Protein AF-A0A7S2I8Y9-F1 (afdb_monomer_lite)

Radius of gyration: 26.12 Å; chains: 1; bounding box: 82×54×58 Å

Structure (mmCIF, N/CA/C/O backbone):
data_AF-A0A7S2I8Y9-F1
#
_entry.id   AF-A0A7S2I8Y9-F1
#
loop_
_atom_site.group_PDB
_atom_site.id
_atom_site.type_symbol
_atom_site.label_atom_id
_atom_site.label_alt_id
_atom_site.label_comp_id
_atom_site.label_asym_id
_atom_site.label_entity_id
_atom_site.label_seq_id
_atom_site.pdbx_PDB_ins_code
_atom_site.Cartn_x
_atom_site.Cartn_y
_atom_site.Cartn_z
_atom_site.occupancy
_atom_site.B_iso_or_equiv
_atom_site.auth_seq_id
_atom_site.auth_comp_id
_atom_site.auth_asym_id
_atom_site.auth_atom_id
_atom_site.pdbx_PDB_model_num
ATOM 1 N N . VAL A 1 1 ? -43.383 -7.013 -1.073 1.00 33.12 1 VAL A N 1
ATOM 2 C CA . VAL A 1 1 ? -44.071 -8.035 -1.892 1.00 33.12 1 VAL A CA 1
ATOM 3 C C . VAL A 1 1 ? -43.026 -9.038 -2.320 1.00 33.12 1 VAL A C 1
ATOM 5 O O . VAL A 1 1 ? -42.184 -8.668 -3.121 1.00 33.12 1 VAL A O 1
ATOM 8 N N . LEU A 1 2 ? -43.031 -10.212 -1.692 1.00 26.22 2 LEU A N 1
ATOM 9 C CA . LEU A 1 2 ? -42.642 -11.520 -2.230 1.00 26.22 2 LEU A CA 1
ATOM 10 C C . LEU A 1 2 ? -42.843 -12.519 -1.080 1.00 26.22 2 LEU A C 1
ATOM 12 O O . LEU A 1 2 ? -41.969 -12.713 -0.241 1.00 26.22 2 LEU A O 1
ATOM 16 N N . ASP A 1 3 ? -44.062 -13.055 -1.021 1.00 28.69 3 ASP A N 1
ATOM 17 C CA . ASP A 1 3 ? -44.388 -14.301 -0.331 1.00 28.69 3 ASP A CA 1
ATOM 18 C C . ASP A 1 3 ? -43.828 -15.457 -1.157 1.00 28.69 3 ASP A C 1
ATOM 20 O O . ASP A 1 3 ? -44.175 -15.584 -2.332 1.00 28.69 3 ASP A O 1
ATOM 24 N N . GLN A 1 4 ? -43.031 -16.323 -0.538 1.00 32.78 4 GLN A N 1
ATOM 25 C CA . GLN A 1 4 ? -43.010 -17.742 -0.885 1.00 32.78 4 GLN A CA 1
ATOM 26 C C . GLN A 1 4 ? -42.873 -18.554 0.402 1.00 32.78 4 GLN A C 1
ATOM 28 O O . GLN A 1 4 ? -41.819 -18.602 1.036 1.00 32.78 4 GLN A O 1
ATOM 33 N N . GLU A 1 5 ? -43.985 -19.172 0.793 1.00 37.56 5 GLU A N 1
ATOM 34 C CA . GLU A 1 5 ? -44.010 -20.278 1.739 1.00 37.56 5 GLU A CA 1
ATOM 35 C C . GLU A 1 5 ? -43.354 -21.511 1.105 1.00 37.56 5 GLU A C 1
ATOM 37 O O . GLU A 1 5 ? -43.670 -21.893 -0.020 1.00 37.56 5 GLU A O 1
ATOM 42 N N . SER A 1 6 ? -42.489 -22.182 1.861 1.00 30.61 6 SER A N 1
ATOM 43 C CA . SER A 1 6 ? -42.144 -23.583 1.629 1.00 30.61 6 SER A CA 1
ATOM 44 C C . SER A 1 6 ? -41.953 -24.269 2.976 1.00 30.61 6 SER A C 1
ATOM 46 O O . SER A 1 6 ? -41.184 -23.815 3.825 1.00 30.61 6 SER A O 1
ATOM 48 N N . ALA A 1 7 ? -42.704 -25.351 3.171 1.00 33.19 7 ALA A N 1
ATOM 49 C CA . ALA A 1 7 ? -42.690 -26.201 4.350 1.00 33.19 7 ALA A CA 1
ATOM 50 C C . ALA A 1 7 ? -41.352 -26.949 4.514 1.00 33.19 7 ALA A C 1
ATOM 52 O O . ALA A 1 7 ? -40.640 -27.213 3.547 1.00 33.19 7 ALA A O 1
ATOM 53 N N . ALA A 1 8 ? -41.025 -27.261 5.768 1.00 42.44 8 ALA A N 1
ATOM 54 C CA . ALA A 1 8 ? -39.740 -27.777 6.226 1.00 42.44 8 ALA A CA 1
ATOM 55 C C . ALA A 1 8 ? -39.557 -29.288 5.997 1.00 42.44 8 ALA A C 1
ATOM 57 O O . ALA A 1 8 ? -40.464 -30.065 6.291 1.00 42.44 8 ALA A O 1
ATOM 58 N N . GLN A 1 9 ? -38.344 -29.686 5.603 1.00 36.19 9 GLN A N 1
ATOM 59 C CA . GLN A 1 9 ? -37.739 -30.992 5.896 1.00 36.19 9 GLN A CA 1
ATOM 60 C C . GLN A 1 9 ? -36.237 -30.799 6.179 1.00 36.19 9 GLN A C 1
ATOM 62 O O . GLN A 1 9 ? -35.633 -29.852 5.675 1.00 36.19 9 GLN A O 1
ATOM 67 N N . ASP A 1 10 ? -35.688 -31.659 7.044 1.00 43.66 10 ASP A N 1
ATOM 68 C CA . ASP A 1 10 ? -34.316 -31.665 7.573 1.00 43.66 10 ASP A CA 1
ATOM 69 C C . ASP A 1 10 ? -33.252 -31.205 6.560 1.00 43.66 10 ASP A C 1
ATOM 71 O O . ASP A 1 10 ? -33.062 -31.823 5.515 1.00 43.66 10 ASP A O 1
ATOM 75 N N . GLY A 1 11 ? -32.545 -30.115 6.885 1.00 42.38 11 GLY A N 1
ATOM 76 C CA . GLY A 1 11 ? -31.558 -29.475 6.000 1.00 42.38 11 GLY A CA 1
ATOM 77 C C . GLY A 1 11 ? -31.876 -28.027 5.604 1.00 42.38 11 GLY A C 1
ATOM 78 O O . GLY A 1 11 ? -31.228 -27.482 4.714 1.00 42.38 11 GLY A O 1
ATOM 79 N N . ALA A 1 12 ? -32.858 -27.389 6.246 1.00 40.12 12 ALA A N 1
ATOM 80 C CA . ALA A 1 12 ? -33.247 -26.016 5.939 1.00 40.12 12 ALA A CA 1
ATOM 81 C C . ALA A 1 12 ? -32.116 -25.007 6.219 1.00 40.12 12 ALA A C 1
ATOM 83 O O . ALA A 1 12 ? -31.573 -24.940 7.323 1.00 40.12 12 ALA A O 1
ATOM 84 N N . TYR A 1 13 ? -31.794 -24.196 5.208 1.00 42.38 13 TYR A N 1
ATOM 85 C CA . TYR A 1 13 ? -30.941 -23.019 5.350 1.00 42.38 13 TYR A CA 1
ATOM 86 C C . TYR A 1 13 ? -31.525 -22.065 6.408 1.00 42.38 13 TYR A C 1
ATOM 88 O O . TYR A 1 13 ? -32.749 -21.918 6.469 1.00 42.38 13 TYR A O 1
ATOM 96 N N . PRO A 1 14 ? -30.685 -21.398 7.224 1.00 46.62 14 PRO A N 1
ATOM 97 C CA . PRO A 1 14 ? -31.165 -20.436 8.210 1.00 46.62 14 PRO A CA 1
ATOM 98 C C . PRO A 1 14 ? -31.996 -19.350 7.521 1.00 46.62 14 PRO A C 1
ATOM 100 O O . PRO A 1 14 ? -31.575 -18.777 6.512 1.00 46.62 14 PRO A O 1
ATOM 103 N N . ILE A 1 15 ? -33.180 -19.054 8.062 1.00 45.53 15 ILE A N 1
ATOM 104 C CA . ILE A 1 15 ? -34.040 -17.998 7.523 1.00 45.53 15 ILE A CA 1
ATOM 105 C C . ILE A 1 15 ? -33.486 -16.658 8.008 1.00 45.53 15 ILE A C 1
ATOM 107 O O . ILE A 1 15 ? -33.757 -16.211 9.122 1.00 45.53 15 ILE A O 1
ATOM 111 N N . ILE A 1 16 ? -32.703 -16.000 7.155 1.00 45.09 16 ILE A N 1
ATOM 112 C CA . ILE A 1 16 ? -32.178 -14.661 7.424 1.00 45.09 16 ILE A CA 1
ATOM 113 C C . ILE A 1 16 ? -33.251 -13.638 7.043 1.00 45.09 16 ILE A C 1
ATOM 115 O O . ILE A 1 16 ? -33.634 -13.529 5.880 1.00 45.09 16 ILE A O 1
ATOM 119 N N . ARG A 1 17 ? -33.733 -12.866 8.022 1.00 48.66 17 ARG A N 1
ATOM 120 C CA . ARG A 1 17 ? -34.626 -11.724 7.782 1.00 48.66 17 ARG A CA 1
ATOM 121 C C . ARG A 1 17 ? -33.888 -10.427 8.085 1.00 48.66 17 ARG A C 1
ATOM 123 O O . ARG A 1 17 ? -33.549 -10.156 9.233 1.00 48.66 17 ARG A O 1
ATOM 130 N N . SER A 1 18 ? -33.658 -9.622 7.053 1.00 46.28 18 SER A N 1
ATOM 131 C CA . SER A 1 18 ? -33.192 -8.243 7.188 1.00 46.28 18 SER A CA 1
ATOM 132 C C . SER A 1 18 ? -34.395 -7.312 7.264 1.00 46.28 18 SER A C 1
ATOM 134 O O . SER A 1 18 ? -35.255 -7.344 6.384 1.00 46.28 18 SER A O 1
ATOM 136 N N . VAL A 1 19 ? -34.461 -6.481 8.297 1.00 45.72 19 VAL A N 1
ATOM 137 C CA . VAL A 1 19 ? -35.531 -5.494 8.481 1.00 45.72 19 VAL A CA 1
ATOM 138 C C . VAL A 1 19 ? -34.904 -4.142 8.755 1.00 45.72 19 VAL A C 1
ATOM 140 O O . VAL A 1 19 ? -33.914 -4.049 9.482 1.00 45.72 19 VAL A O 1
ATOM 143 N N . SER A 1 20 ? -35.454 -3.092 8.152 1.00 45.81 20 SER A N 1
ATOM 144 C CA . SER A 1 20 ? -35.016 -1.733 8.459 1.00 45.81 20 SER A CA 1
ATOM 145 C C . SER A 1 20 ? -35.414 -1.354 9.892 1.00 45.81 20 SER A C 1
ATOM 147 O O . SER A 1 20 ? -36.327 -1.940 10.482 1.00 45.81 20 SER A O 1
ATOM 149 N N . TYR A 1 21 ? -34.735 -0.353 10.463 1.00 51.69 21 TYR A N 1
ATOM 150 C CA . TYR A 1 21 ? -34.996 0.127 11.827 1.00 51.69 21 TYR A CA 1
ATOM 151 C C . TYR A 1 21 ? -36.482 0.447 12.076 1.00 51.69 21 TYR A C 1
ATOM 153 O O . TYR A 1 21 ? -37.031 0.100 13.120 1.00 51.69 21 TYR A O 1
ATOM 161 N N . SER A 1 22 ? -37.151 1.058 11.097 1.00 49.91 22 SER A N 1
ATOM 162 C CA . SER A 1 22 ? -38.568 1.433 11.162 1.00 49.91 22 SER A CA 1
ATOM 163 C C . SER A 1 22 ? -39.537 0.251 11.014 1.00 49.91 22 SER A C 1
ATOM 165 O O . SER A 1 22 ? -40.722 0.389 11.315 1.00 49.91 22 SER A O 1
ATOM 167 N N . GLU A 1 23 ? -39.067 -0.913 10.562 1.00 50.34 23 GLU A N 1
ATOM 168 C CA . GLU A 1 23 ? -39.895 -2.091 10.263 1.00 50.34 23 GLU A CA 1
ATOM 169 C C . GLU A 1 23 ? -39.719 -3.232 11.266 1.00 50.34 23 GLU A C 1
ATOM 171 O O . GLU A 1 23 ? -40.526 -4.166 11.297 1.00 50.34 23 GLU A O 1
ATOM 176 N N . ALA A 1 24 ? -38.697 -3.152 12.116 1.00 55.16 24 ALA A N 1
ATOM 177 C CA . ALA A 1 24 ? -38.337 -4.227 13.025 1.00 55.16 24 ALA A CA 1
ATOM 178 C C . ALA A 1 24 ? -39.468 -4.580 14.019 1.00 55.16 24 ALA A C 1
ATOM 180 O O . ALA A 1 24 ? -39.685 -5.755 14.316 1.00 55.16 24 ALA A O 1
ATOM 181 N N . GLU A 1 25 ? -40.274 -3.602 14.450 1.00 53.75 25 GLU A N 1
ATOM 182 C CA . GLU A 1 25 ? -41.440 -3.832 15.324 1.00 53.75 25 GLU A CA 1
ATOM 183 C C . GLU A 1 25 ? -42.563 -4.634 14.647 1.00 53.75 25 GLU A C 1
ATOM 185 O O . GLU A 1 25 ? -43.299 -5.363 15.310 1.00 53.75 25 GLU A O 1
ATOM 190 N N . LYS A 1 26 ? -42.703 -4.525 13.320 1.00 56.66 26 LYS A N 1
ATOM 191 C CA . LYS A 1 26 ? -43.698 -5.292 12.553 1.00 56.66 26 LYS A CA 1
ATOM 192 C C . LYS A 1 26 ? -43.224 -6.719 12.305 1.00 56.66 26 LYS A C 1
ATOM 194 O O . LYS A 1 26 ? -44.024 -7.647 12.373 1.00 56.66 26 LYS A O 1
ATOM 199 N N . ALA A 1 27 ? -41.931 -6.900 12.050 1.00 54.97 27 ALA A N 1
ATOM 200 C CA . ALA A 1 27 ? -41.360 -8.206 11.743 1.00 54.97 27 ALA A CA 1
ATOM 201 C C . ALA A 1 27 ? -41.372 -9.175 12.935 1.00 54.97 27 ALA A C 1
ATOM 203 O O . ALA A 1 27 ? -41.581 -10.374 12.747 1.00 54.97 27 ALA A O 1
ATOM 204 N N . LEU A 1 28 ? -41.212 -8.660 14.157 1.00 53.59 28 LEU A N 1
ATOM 205 C CA . LEU A 1 28 ? -41.229 -9.468 15.382 1.00 53.59 28 LEU A CA 1
ATOM 206 C C . LEU A 1 28 ? -42.635 -9.828 15.883 1.00 53.59 28 LEU A C 1
ATOM 208 O O . LEU A 1 28 ? -42.768 -10.672 16.760 1.00 53.59 28 LEU A O 1
ATOM 212 N N . LYS A 1 29 ? -43.691 -9.243 15.301 1.00 55.84 29 LYS A N 1
ATOM 213 C CA . LYS A 1 29 ? -45.096 -9.602 15.580 1.00 55.84 29 LYS A CA 1
ATOM 214 C C . LYS A 1 29 ? -45.601 -10.779 14.729 1.00 55.84 29 LYS A C 1
ATOM 216 O O . LYS A 1 29 ? -46.796 -11.056 14.727 1.00 55.84 29 LYS A O 1
ATOM 221 N N . THR A 1 30 ? -44.724 -11.448 13.977 1.00 58.56 30 THR A N 1
ATOM 222 C CA . THR A 1 30 ? -45.080 -12.622 13.162 1.00 58.56 30 THR A CA 1
ATOM 223 C C . THR A 1 30 ? -45.015 -13.916 13.988 1.00 58.56 30 THR A C 1
ATOM 225 O O . THR A 1 30 ? -44.256 -13.996 14.947 1.00 58.56 30 THR A O 1
ATOM 228 N N . GLU A 1 31 ? -45.808 -14.939 13.639 1.00 56.03 31 GLU A N 1
ATOM 229 C CA . GLU A 1 31 ? -45.964 -16.181 14.433 1.00 56.03 31 GLU A CA 1
ATOM 230 C C . GLU A 1 31 ? -44.691 -17.046 14.557 1.00 56.03 31 GLU A C 1
ATOM 232 O O . GLU A 1 31 ? -44.659 -17.982 15.356 1.00 56.03 31 GLU A O 1
ATOM 237 N N . ARG A 1 32 ? -43.630 -16.755 13.791 1.00 61.88 32 ARG A N 1
ATOM 238 C CA . ARG A 1 32 ? -42.368 -17.510 13.815 1.00 61.88 32 ARG A CA 1
ATOM 239 C C . ARG A 1 32 ? -41.223 -16.678 14.376 1.00 61.88 32 ARG A C 1
ATOM 241 O O . ARG A 1 32 ? -40.865 -15.637 13.833 1.00 61.88 32 ARG A O 1
ATOM 248 N N . THR A 1 33 ? -40.602 -17.208 15.421 1.00 59.34 33 THR A N 1
ATOM 249 C CA . THR A 1 33 ? -39.371 -16.686 16.014 1.00 59.34 33 THR A CA 1
ATOM 250 C C . THR A 1 33 ? -38.192 -16.822 15.046 1.00 59.34 33 THR A C 1
ATOM 252 O O . THR A 1 33 ? -38.016 -17.903 14.483 1.00 59.34 33 THR A O 1
ATOM 255 N N . PRO A 1 34 ? -37.384 -15.767 14.836 1.00 64.06 34 PRO A N 1
ATOM 256 C CA . PRO A 1 34 ? -36.213 -15.837 13.966 1.00 64.06 34 PRO A CA 1
ATOM 257 C C . PRO A 1 34 ? -35.076 -16.645 14.609 1.00 64.06 34 PRO A C 1
ATOM 259 O O . PRO A 1 34 ? -34.890 -16.590 15.824 1.00 64.06 34 PRO A O 1
ATOM 262 N N . ASP A 1 35 ? -34.270 -17.322 13.786 1.00 67.62 35 ASP A N 1
ATOM 263 C CA . ASP A 1 35 ? -33.085 -18.078 14.233 1.00 67.62 35 ASP A CA 1
ATOM 264 C C . ASP A 1 35 ? -31.893 -17.165 14.592 1.00 67.62 35 ASP A C 1
ATOM 266 O O . ASP A 1 35 ? -30.964 -17.572 15.289 1.00 67.62 35 ASP A O 1
ATOM 270 N N . LEU A 1 36 ? -31.904 -15.921 14.098 1.00 68.44 36 LEU A N 1
ATOM 271 C CA . LEU A 1 36 ? -30.835 -14.931 14.230 1.00 68.44 36 LEU A CA 1
ATOM 272 C C . LEU A 1 36 ? -31.419 -13.515 14.192 1.00 68.44 36 LEU A C 1
ATOM 274 O O . LEU A 1 36 ? -32.264 -13.215 13.347 1.00 68.44 36 LEU A O 1
ATOM 278 N N . VAL A 1 37 ? -30.914 -12.617 15.040 1.00 67.94 37 VAL A N 1
ATOM 279 C CA . VAL A 1 37 ? -31.206 -11.176 14.956 1.00 67.94 37 VAL A CA 1
ATOM 280 C C . VAL A 1 37 ? -29.931 -10.422 14.588 1.00 67.94 37 VAL A C 1
ATOM 282 O O . VAL A 1 37 ? -28.941 -10.495 15.309 1.00 67.94 37 VAL A O 1
ATOM 285 N N . ALA A 1 38 ? -29.950 -9.670 13.488 1.00 69.56 38 ALA A N 1
ATOM 286 C CA . ALA A 1 38 ? -28.871 -8.758 13.112 1.00 69.56 38 ALA A CA 1
ATOM 287 C C . ALA A 1 38 ? -29.249 -7.316 13.479 1.00 69.56 38 ALA A C 1
ATOM 289 O O . ALA A 1 38 ? -30.306 -6.823 13.089 1.00 69.56 38 ALA A O 1
ATOM 290 N N . VAL A 1 39 ? -28.383 -6.642 14.233 1.00 66.06 39 VAL A N 1
ATOM 291 C CA . VAL A 1 39 ? -28.556 -5.263 14.693 1.00 66.06 39 VAL A CA 1
ATOM 292 C C . VAL A 1 39 ? -27.487 -4.399 14.045 1.00 66.06 39 VAL A C 1
ATOM 294 O O . VAL A 1 39 ? -26.305 -4.491 14.371 1.00 66.06 39 VAL A O 1
ATOM 297 N N . PHE A 1 40 ? -27.932 -3.542 13.136 1.00 65.62 40 PHE A N 1
ATOM 298 C CA . PHE A 1 40 ? -27.115 -2.548 12.456 1.00 65.62 40 PHE A CA 1
ATOM 299 C C . PHE A 1 40 ? -27.157 -1.251 13.259 1.00 65.62 40 PHE A C 1
ATOM 301 O O . PHE A 1 40 ? -28.215 -0.632 13.375 1.00 65.62 40 PHE A O 1
ATOM 308 N N . MET A 1 41 ? -26.039 -0.876 13.880 1.00 65.69 41 MET A N 1
ATOM 309 C CA . MET A 1 41 ? -25.985 0.298 14.745 1.00 65.69 41 MET A CA 1
ATOM 310 C C . MET A 1 41 ? -25.446 1.514 13.985 1.00 65.69 41 MET A C 1
ATOM 312 O O . MET A 1 41 ? -24.276 1.501 13.588 1.00 65.69 41 MET A O 1
ATOM 316 N N . PRO A 1 42 ? -26.255 2.575 13.801 1.00 54.00 42 PRO A N 1
ATOM 317 C CA . PRO A 1 42 ? -25.733 3.858 13.359 1.00 54.00 42 PRO A CA 1
ATOM 318 C C . PRO A 1 42 ? -24.830 4.459 14.446 1.00 54.00 42 PRO A C 1
ATOM 320 O O . PRO A 1 42 ? -24.963 4.149 15.633 1.00 54.00 42 PRO A O 1
ATOM 323 N N . ASP A 1 43 ? -23.903 5.318 14.031 1.00 52.22 43 ASP A N 1
ATOM 324 C CA . ASP A 1 43 ? -23.185 6.209 14.942 1.00 52.22 43 ASP A CA 1
ATOM 325 C C . ASP A 1 43 ? -23.818 7.607 14.813 1.00 52.22 43 ASP A C 1
ATOM 327 O O . ASP A 1 43 ? -23.917 8.097 13.682 1.00 52.22 43 ASP A O 1
ATOM 331 N N . PRO A 1 44 ? -24.289 8.250 15.902 1.00 51.50 44 PRO A N 1
ATOM 332 C CA . PRO A 1 44 ? -24.306 7.790 17.297 1.00 51.50 44 PRO A CA 1
ATOM 333 C C . PRO A 1 44 ? -25.313 6.657 17.573 1.00 51.50 44 PRO A C 1
ATOM 335 O O . PRO A 1 44 ? -26.319 6.548 16.883 1.00 51.50 44 PRO A O 1
ATOM 338 N N . LEU A 1 45 ? -25.073 5.878 18.649 1.00 56.75 45 LEU A N 1
ATOM 339 C CA . LEU A 1 45 ? -25.925 4.799 19.225 1.00 56.75 45 LEU A CA 1
ATOM 340 C C . LEU A 1 45 ? -27.352 5.237 19.658 1.00 56.75 45 LEU A C 1
ATOM 342 O O . LEU A 1 45 ? -27.987 4.609 20.518 1.00 56.75 45 LEU A O 1
ATOM 346 N N . GLU A 1 46 ? -27.829 6.358 19.134 1.00 53.91 46 GLU A N 1
ATOM 347 C CA . GLU A 1 46 ? -29.151 6.914 19.351 1.00 53.91 46 GLU A CA 1
ATOM 348 C C . GLU A 1 46 ? -30.178 6.170 18.499 1.00 53.91 46 GLU A C 1
ATOM 350 O O . GLU A 1 46 ? -29.937 5.833 17.344 1.00 53.91 46 GLU A O 1
ATOM 355 N N . GLY A 1 47 ? -31.339 5.889 19.095 1.00 54.38 47 GLY A N 1
ATOM 356 C CA . GLY A 1 47 ? -32.411 5.183 18.403 1.00 54.38 47 GLY A CA 1
ATOM 357 C C . GLY A 1 47 ? -32.082 3.718 18.129 1.00 54.38 47 GLY A C 1
ATOM 358 O O . GLY A 1 47 ? -32.114 3.301 16.989 1.00 54.38 47 GLY A O 1
ATOM 359 N N . VAL A 1 48 ? -31.783 2.914 19.156 1.00 58.72 48 VAL A N 1
ATOM 360 C CA . VAL A 1 48 ? -31.956 1.449 19.084 1.00 58.72 48 VAL A CA 1
ATOM 361 C C . VAL A 1 48 ? -33.305 1.144 19.739 1.00 58.72 48 VAL A C 1
ATOM 363 O O . VAL A 1 48 ? -33.487 1.528 20.902 1.00 58.72 48 VAL A O 1
ATOM 366 N N . PRO A 1 49 ? -34.271 0.489 19.066 1.00 59.41 49 PRO A N 1
ATOM 367 C CA . PRO A 1 49 ? -35.624 0.385 19.571 1.00 59.41 49 PRO A CA 1
ATOM 368 C C . PRO A 1 49 ? -35.643 -0.808 20.524 1.00 59.41 49 PRO A C 1
ATOM 370 O O . PRO A 1 49 ? -35.908 -1.944 20.136 1.00 59.41 49 PRO A O 1
ATOM 373 N N . LEU A 1 50 ? -35.285 -0.566 21.786 1.00 63.03 50 LEU A N 1
ATOM 374 C CA . LEU A 1 50 ? -35.170 -1.617 22.801 1.00 63.03 50 LEU A CA 1
ATOM 375 C C . LEU A 1 50 ? -36.452 -2.453 22.921 1.00 63.03 50 LEU A C 1
ATOM 377 O O . LEU A 1 50 ? -36.375 -3.626 23.268 1.00 63.03 50 LEU A O 1
ATOM 381 N N . GLU A 1 51 ? -37.611 -1.870 22.617 1.00 61.34 51 GLU A N 1
ATOM 382 C CA . GLU A 1 51 ? -38.908 -2.553 22.643 1.00 61.34 51 GLU A CA 1
ATOM 383 C C . GLU A 1 51 ? -39.034 -3.651 21.590 1.00 61.34 51 GLU A C 1
ATOM 385 O O . GLU A 1 51 ? -39.519 -4.732 21.901 1.00 61.34 51 GLU A O 1
ATOM 390 N N . VAL A 1 52 ? -38.511 -3.417 20.386 1.00 56.25 52 VAL A N 1
ATOM 391 C CA . VAL A 1 52 ? -38.434 -4.418 19.318 1.00 56.25 52 VAL A CA 1
ATOM 392 C C . VAL A 1 52 ? -37.608 -5.597 19.815 1.00 56.25 52 VAL A C 1
ATOM 394 O O . VAL A 1 52 ? -38.077 -6.725 19.885 1.00 56.25 52 VAL A O 1
ATOM 397 N N . ILE A 1 53 ? -36.400 -5.333 20.297 1.00 59.97 53 ILE A N 1
ATOM 398 C CA . ILE A 1 53 ? -35.456 -6.396 20.651 1.00 59.97 53 ILE A CA 1
ATOM 399 C C . ILE A 1 53 ? -35.914 -7.162 21.903 1.00 59.97 53 ILE A C 1
ATOM 401 O O . ILE A 1 53 ? -35.685 -8.364 21.998 1.00 59.97 53 ILE A O 1
ATOM 405 N N . ARG A 1 54 ? -36.663 -6.518 22.811 1.00 63.94 54 ARG A N 1
ATOM 406 C CA . ARG A 1 54 ? -37.298 -7.162 23.976 1.00 63.94 54 ARG A CA 1
ATOM 407 C C . ARG A 1 54 ? -38.315 -8.251 23.630 1.00 63.94 54 ARG A C 1
ATOM 409 O O . ARG A 1 54 ? -38.625 -9.054 24.503 1.00 63.94 54 ARG A O 1
ATOM 416 N N . THR A 1 55 ? -38.826 -8.276 22.400 1.00 60.12 55 THR A N 1
ATOM 417 C CA . THR A 1 55 ? -39.764 -9.312 21.934 1.00 60.12 55 THR A CA 1
ATOM 418 C C . THR A 1 55 ? -39.073 -10.520 21.301 1.00 60.12 55 THR A C 1
ATOM 420 O O . THR A 1 55 ? -39.723 -11.538 21.074 1.00 60.12 55 THR A O 1
ATOM 423 N N . ALA A 1 56 ? -37.758 -10.452 21.054 1.00 61.72 56 ALA A N 1
ATOM 424 C CA . ALA A 1 56 ? -36.997 -11.606 20.591 1.00 61.72 56 ALA A CA 1
ATOM 425 C C . ALA A 1 56 ? -36.872 -12.656 21.718 1.00 61.72 56 ALA A C 1
ATOM 427 O O . ALA A 1 56 ? -36.684 -12.280 22.882 1.00 61.72 56 ALA A O 1
ATOM 428 N N . PRO A 1 57 ? -36.945 -13.965 21.409 1.00 66.06 57 PRO A N 1
ATOM 429 C CA . PRO A 1 57 ? -36.786 -15.015 22.412 1.00 66.06 57 PRO A CA 1
ATOM 430 C C . PRO A 1 57 ? -35.447 -14.914 23.143 1.00 66.06 57 PRO A C 1
ATOM 432 O O . PRO A 1 57 ? -34.439 -14.480 22.580 1.00 66.06 57 PRO A O 1
ATOM 435 N N . SER A 1 58 ? -35.424 -15.368 24.397 1.00 68.44 58 SER A N 1
ATOM 436 C CA . SER A 1 58 ? -34.265 -15.273 25.294 1.00 68.44 58 SER A CA 1
ATOM 437 C C . SER A 1 58 ? -33.008 -15.984 24.796 1.00 68.44 58 SER A C 1
ATOM 439 O O . SER A 1 58 ? -31.934 -15.716 25.328 1.00 68.44 58 SER A O 1
ATOM 441 N N . ASP A 1 59 ? -33.132 -16.842 23.787 1.00 74.44 59 ASP A N 1
ATOM 442 C CA . ASP A 1 59 ? -32.110 -17.815 23.401 1.00 74.44 59 ASP A CA 1
ATOM 443 C C . ASP A 1 59 ? -31.507 -17.488 22.025 1.00 74.44 59 ASP A C 1
ATOM 445 O O . ASP A 1 59 ? -30.495 -18.066 21.629 1.00 74.44 59 ASP A O 1
ATOM 449 N N . VAL A 1 60 ? -32.112 -16.541 21.298 1.00 78.06 60 VAL A N 1
ATOM 450 C CA . VAL A 1 60 ? -31.720 -16.211 19.926 1.00 78.06 60 VAL A CA 1
ATOM 451 C C . VAL A 1 60 ? -30.387 -15.449 19.925 1.00 78.06 60 VAL A C 1
ATOM 453 O O . VAL A 1 60 ? -30.225 -14.473 20.671 1.00 78.06 60 VAL A O 1
ATOM 456 N N . PRO A 1 61 ? -29.407 -15.867 19.103 1.00 82.00 61 PRO A N 1
ATOM 457 C CA . PRO A 1 61 ? -28.189 -15.105 18.874 1.00 82.00 61 PRO A CA 1
ATOM 458 C C . PRO A 1 61 ? -28.483 -13.720 18.292 1.00 82.00 61 PRO A C 1
ATOM 460 O O . PRO A 1 61 ? -29.237 -13.576 17.327 1.00 82.00 61 PRO A O 1
ATOM 463 N N . VAL A 1 62 ? -27.834 -12.699 18.849 1.00 79.25 62 VAL A N 1
ATOM 464 C CA . VAL A 1 62 ? -27.890 -11.325 18.349 1.00 79.25 62 VAL A CA 1
ATOM 465 C C . VAL A 1 62 ? -26.516 -10.919 17.838 1.00 79.25 62 VAL A C 1
ATOM 467 O O . VAL A 1 62 ? -25.538 -10.943 18.585 1.00 79.25 62 VAL A O 1
ATOM 470 N N . VAL A 1 63 ? -26.442 -10.543 16.568 1.00 80.94 63 VAL A N 1
ATOM 471 C CA . VAL A 1 63 ? -25.231 -10.061 15.901 1.00 80.94 63 VAL A CA 1
ATOM 472 C C . VAL A 1 63 ? -25.286 -8.545 15.843 1.00 80.94 63 VAL A C 1
ATOM 474 O O . VAL A 1 63 ? -26.260 -7.978 15.363 1.00 80.94 63 VAL A O 1
ATOM 477 N N . PHE A 1 64 ? -24.240 -7.889 16.322 1.00 78.94 64 PHE A N 1
ATOM 478 C CA . PHE A 1 64 ? -24.078 -6.445 16.261 1.00 78.94 64 PHE A CA 1
ATOM 479 C C . PHE A 1 64 ? -23.151 -6.068 15.118 1.00 78.94 64 PHE A C 1
ATOM 481 O O . PHE A 1 64 ? -22.083 -6.661 14.990 1.00 78.94 64 PHE A O 1
ATOM 488 N N . PHE A 1 65 ? -23.519 -5.027 14.381 1.00 75.00 65 PHE A N 1
ATOM 489 C CA . PHE A 1 65 ? -22.660 -4.308 13.448 1.00 75.00 65 PHE A CA 1
ATOM 490 C C . PHE A 1 65 ? -22.506 -2.877 13.964 1.00 75.00 65 PHE A C 1
ATOM 492 O O . PHE A 1 65 ? -23.500 -2.170 14.108 1.00 75.00 65 PHE A O 1
ATOM 499 N N . CYS A 1 66 ? -21.282 -2.467 14.300 1.00 70.81 66 CYS A N 1
ATOM 500 C CA . CYS A 1 66 ? -20.994 -1.175 14.939 1.00 70.81 66 CYS A CA 1
ATOM 501 C C . CYS A 1 66 ? -19.899 -0.446 14.175 1.00 70.81 66 CYS A C 1
ATOM 503 O O . CYS A 1 66 ? -18.881 -1.064 13.912 1.00 70.81 66 CYS A O 1
ATOM 505 N N . ARG A 1 67 ? -20.008 0.855 13.895 1.00 62.78 67 ARG A N 1
ATOM 506 C CA . ARG A 1 67 ? -18.913 1.582 13.216 1.00 62.78 67 ARG A CA 1
ATOM 507 C C . ARG A 1 67 ? -17.633 1.678 14.050 1.00 62.78 67 ARG A C 1
ATOM 509 O O . ARG A 1 67 ? -16.531 1.527 13.532 1.00 62.78 67 ARG A O 1
ATOM 516 N N . THR A 1 68 ? -17.781 1.900 15.350 1.00 65.12 68 THR A N 1
ATOM 517 C CA . THR A 1 68 ? -16.666 2.045 16.291 1.00 65.12 68 THR A CA 1
ATOM 518 C C . THR A 1 68 ? -16.262 0.711 16.900 1.00 65.12 68 THR A C 1
ATOM 520 O O . THR A 1 68 ? -17.082 -0.202 17.020 1.00 65.12 68 THR A O 1
ATOM 523 N N . GLU A 1 69 ? -14.984 0.596 17.280 1.00 70.75 69 GLU A N 1
ATOM 524 C CA . GLU A 1 69 ? -14.476 -0.596 17.958 1.00 70.75 69 GLU A CA 1
ATOM 525 C C . GLU A 1 69 ? -15.210 -0.816 19.284 1.00 70.75 69 GLU A C 1
ATOM 527 O O . GLU A 1 69 ? -15.134 0.022 20.189 1.00 70.75 69 GLU A O 1
ATOM 532 N N . PRO A 1 70 ? -15.921 -1.946 19.437 1.00 77.56 70 PRO A N 1
ATOM 533 C CA . PRO A 1 70 ? -16.545 -2.288 20.692 1.00 77.56 70 PRO A CA 1
ATOM 534 C C . PRO A 1 70 ? -15.461 -2.536 21.743 1.00 77.56 70 PRO A C 1
ATOM 536 O O . PRO A 1 70 ? -14.439 -3.149 21.429 1.00 77.56 70 PRO A O 1
ATOM 539 N N . PRO A 1 71 ? -15.680 -2.176 23.018 1.00 77.62 71 PRO A N 1
ATOM 540 C CA . PRO A 1 71 ? -14.692 -2.387 24.069 1.00 77.62 71 PRO A CA 1
ATOM 541 C C . PRO A 1 71 ? -14.552 -3.888 24.379 1.00 77.62 71 PRO A C 1
ATOM 543 O O . PRO A 1 71 ? -15.167 -4.409 25.313 1.00 77.62 71 PRO A O 1
ATOM 546 N N . ALA A 1 72 ? -13.741 -4.605 23.596 1.00 80.00 72 ALA A N 1
ATOM 547 C CA . ALA A 1 72 ? -13.704 -6.067 23.553 1.00 80.00 72 ALA A CA 1
ATOM 548 C C . ALA A 1 72 ? -13.428 -6.702 24.922 1.00 80.00 72 ALA A C 1
ATOM 550 O O . ALA A 1 72 ? -14.068 -7.684 25.298 1.00 80.00 72 ALA A O 1
ATOM 551 N N . LEU A 1 73 ? -12.533 -6.107 25.717 1.00 75.44 73 LEU A N 1
ATOM 552 C CA . LEU A 1 73 ? -12.252 -6.557 27.083 1.00 75.44 73 LEU A CA 1
ATOM 553 C C . LEU A 1 73 ? -13.447 -6.368 28.025 1.00 75.44 73 LEU A C 1
ATOM 555 O O . LEU A 1 73 ? -13.702 -7.231 28.866 1.00 75.44 73 LEU A O 1
ATOM 559 N N . VAL A 1 74 ? -14.183 -5.262 27.897 1.00 83.12 74 VAL A N 1
ATOM 560 C CA . VAL A 1 74 ? -15.381 -4.995 28.706 1.00 83.12 74 VAL A CA 1
ATOM 561 C C . VAL A 1 74 ? -16.487 -5.968 28.320 1.00 83.12 74 VAL A C 1
ATOM 563 O O . VAL A 1 74 ? -17.074 -6.589 29.203 1.00 83.12 74 VAL A O 1
ATOM 566 N N . LEU A 1 75 ? -16.714 -6.163 27.019 1.00 85.12 75 LEU A N 1
ATOM 567 C CA . LEU A 1 75 ? -17.674 -7.136 26.501 1.00 85.12 75 LEU A CA 1
ATOM 568 C C . LEU A 1 75 ? -17.336 -8.548 26.979 1.00 85.12 75 LEU A C 1
ATOM 570 O O . LEU A 1 75 ? -18.183 -9.206 27.574 1.00 85.12 75 LEU A O 1
ATOM 574 N N . LYS A 1 76 ? -16.083 -8.987 26.830 1.00 86.06 76 LYS A N 1
ATOM 575 C CA . LYS A 1 76 ? -15.627 -10.304 27.296 1.00 86.06 76 LYS A CA 1
ATOM 576 C C . LYS A 1 76 ? -15.847 -10.494 28.798 1.00 86.06 76 LYS A C 1
ATOM 578 O O . LYS A 1 76 ? -16.316 -11.550 29.211 1.00 86.06 76 LYS A O 1
ATOM 583 N N . ARG A 1 77 ? -15.552 -9.477 29.619 1.00 86.88 77 ARG A N 1
ATOM 584 C CA . ARG A 1 77 ? -15.757 -9.530 31.079 1.00 86.88 77 ARG A CA 1
ATOM 585 C C . ARG A 1 77 ? -17.231 -9.560 31.471 1.00 86.88 77 ARG A C 1
ATOM 587 O O . ARG A 1 77 ? -17.591 -10.313 32.367 1.00 86.88 77 ARG A O 1
ATOM 594 N N . ARG A 1 78 ? -18.067 -8.732 30.840 1.00 88.38 78 ARG A N 1
ATOM 595 C CA . ARG A 1 78 ? -19.484 -8.584 31.208 1.00 88.38 78 ARG A CA 1
ATOM 596 C C . ARG A 1 78 ? -20.365 -9.704 30.660 1.00 88.38 78 ARG A C 1
ATOM 598 O O . ARG A 1 78 ? -21.343 -10.067 31.299 1.00 88.38 78 ARG A O 1
ATOM 605 N N . LEU A 1 79 ? -20.031 -10.232 29.485 1.00 89.06 79 LEU A N 1
ATOM 606 C CA . LEU A 1 79 ? -20.852 -11.217 28.781 1.00 89.06 79 LEU A CA 1
ATOM 607 C C . LEU A 1 79 ? -20.368 -12.651 29.005 1.00 89.06 79 LEU A C 1
ATOM 609 O O . LEU A 1 79 ? -21.187 -13.566 28.965 1.00 89.06 79 LEU A O 1
ATOM 613 N N . ALA A 1 80 ? -19.075 -12.857 29.278 1.00 90.19 80 ALA A N 1
ATOM 614 C CA . ALA A 1 80 ? -18.474 -14.174 29.491 1.00 90.19 80 ALA A CA 1
ATOM 615 C C . ALA A 1 80 ? -18.917 -15.184 28.409 1.00 90.19 80 ALA A C 1
ATOM 617 O O . ALA A 1 80 ? -18.740 -14.927 27.221 1.00 90.19 80 ALA A O 1
ATOM 618 N N . LEU A 1 81 ? -19.534 -16.301 28.809 1.00 88.19 81 LEU A N 1
ATOM 619 C CA . LEU A 1 81 ? -20.028 -17.358 27.914 1.00 88.19 81 LEU A CA 1
ATOM 620 C C . LEU A 1 81 ? -21.164 -16.909 26.981 1.00 88.19 81 LEU A C 1
ATOM 622 O O . LEU A 1 81 ? -21.486 -17.611 26.030 1.00 88.19 81 LEU A O 1
ATOM 626 N N . LYS A 1 82 ? -21.775 -15.746 27.236 1.00 88.69 82 LYS A N 1
ATOM 627 C CA . LYS A 1 82 ? -22.816 -15.173 26.377 1.00 88.69 82 LYS A CA 1
ATOM 628 C C . LYS A 1 82 ? -22.248 -14.366 25.212 1.00 88.69 82 LYS A C 1
ATOM 630 O O . LYS A 1 82 ? -23.026 -13.940 24.368 1.00 88.69 82 LYS A O 1
ATOM 635 N N . LEU A 1 83 ? -20.934 -14.133 25.151 1.00 89.19 83 LEU A N 1
ATOM 636 C CA . LEU A 1 83 ? -20.272 -13.579 23.969 1.00 89.19 83 LEU A CA 1
ATOM 637 C C . LEU A 1 83 ? -19.960 -14.729 23.007 1.00 89.19 83 LEU A C 1
ATOM 639 O O . LEU A 1 83 ? -18.949 -15.409 23.152 1.00 89.19 83 LEU A O 1
ATOM 643 N N . LEU A 1 84 ? -20.849 -14.945 22.040 1.00 87.44 84 LEU A N 1
ATOM 644 C CA . LEU A 1 84 ? -20.729 -16.018 21.050 1.00 87.44 84 LEU A CA 1
ATOM 645 C C . LEU A 1 84 ? -19.572 -15.771 20.082 1.00 87.44 84 LEU A C 1
ATOM 647 O O . LEU A 1 84 ? -18.877 -16.703 19.686 1.00 87.44 84 LEU A O 1
ATOM 651 N N . ARG A 1 85 ? -19.359 -14.505 19.713 1.00 84.25 85 ARG A N 1
ATOM 652 C CA . ARG A 1 85 ? -18.252 -14.080 18.860 1.00 84.25 85 ARG A CA 1
ATOM 653 C C . ARG A 1 85 ? -17.663 -12.785 19.407 1.00 84.25 85 ARG A C 1
ATOM 655 O O . ARG A 1 85 ? -18.430 -11.842 19.610 1.00 84.25 85 ARG A O 1
ATOM 662 N N . PRO A 1 86 ? -16.343 -12.714 19.651 1.00 84.12 86 PRO A N 1
ATOM 663 C CA . PRO A 1 86 ? -15.706 -11.469 20.056 1.00 84.12 86 PRO A CA 1
ATOM 664 C C . PRO A 1 86 ? -15.787 -10.420 18.938 1.00 84.12 86 PRO A C 1
ATOM 666 O O . PRO A 1 86 ? -15.973 -10.789 17.778 1.00 84.12 86 PRO A O 1
ATOM 669 N N . PRO A 1 87 ? -15.628 -9.125 19.264 1.00 83.31 87 PRO A N 1
ATOM 670 C CA . PRO A 1 87 ? -15.459 -8.087 18.256 1.00 83.31 87 PRO A CA 1
ATOM 671 C C . PRO A 1 87 ? -14.362 -8.441 17.261 1.00 83.31 87 PRO A C 1
ATOM 673 O O . PRO A 1 87 ? -13.215 -8.674 17.633 1.00 83.31 87 PRO A O 1
ATOM 676 N N . THR A 1 88 ? -14.753 -8.489 15.996 1.00 70.12 88 THR A N 1
ATOM 677 C CA . THR A 1 88 ? -13.886 -8.692 14.834 1.00 70.12 88 THR A CA 1
ATOM 678 C C . THR A 1 88 ? -14.253 -7.656 13.781 1.00 70.12 88 THR A C 1
ATOM 680 O O . THR A 1 88 ? -15.394 -7.193 13.769 1.00 70.12 88 THR A O 1
ATOM 683 N N . ARG A 1 89 ? -13.327 -7.269 12.903 1.00 65.38 89 ARG A N 1
ATOM 684 C CA . ARG A 1 89 ? -13.672 -6.408 11.761 1.00 65.38 89 ARG A CA 1
ATOM 685 C C . ARG A 1 89 ? -14.698 -7.117 10.875 1.00 65.38 89 ARG A C 1
ATOM 687 O O . ARG A 1 89 ? -14.631 -8.336 10.725 1.00 65.38 89 ARG A O 1
ATOM 694 N N . CYS A 1 90 ? -15.681 -6.380 10.355 1.00 65.88 90 CYS A N 1
ATOM 695 C CA . CYS A 1 90 ? -16.686 -6.936 9.454 1.00 65.88 90 CYS A CA 1
ATOM 696 C C . CYS A 1 90 ? -16.019 -7.312 8.117 1.00 65.88 90 CYS A C 1
ATOM 698 O O . CYS A 1 90 ? -15.580 -6.413 7.403 1.00 65.88 90 CYS A O 1
ATOM 700 N N . PRO A 1 91 ? -15.940 -8.607 7.749 1.00 47.25 91 PRO A N 1
ATOM 701 C CA . PRO A 1 91 ? -15.237 -9.034 6.537 1.00 47.25 91 PRO A CA 1
ATOM 702 C C . PRO A 1 91 ? -16.071 -8.851 5.257 1.00 47.25 91 PRO A C 1
ATOM 704 O O . PRO A 1 91 ? -15.567 -9.066 4.163 1.00 47.25 91 PRO A O 1
ATOM 707 N N . PHE A 1 92 ? -17.352 -8.486 5.385 1.00 51.31 92 PHE A N 1
ATOM 708 C CA . PHE A 1 92 ? -18.308 -8.349 4.275 1.00 51.31 92 PHE A CA 1
ATOM 709 C C . PHE A 1 92 ? -18.626 -6.886 3.929 1.00 51.31 92 PHE A C 1
ATOM 711 O O . PHE A 1 92 ? -19.610 -6.613 3.247 1.00 51.31 92 PHE A O 1
ATOM 718 N N . SER A 1 93 ? -17.819 -5.953 4.430 1.00 53.47 93 SER A N 1
ATOM 719 C CA . SER A 1 93 ? -18.057 -4.517 4.318 1.00 53.47 93 SER A CA 1
ATOM 720 C C . SER A 1 93 ? -17.583 -3.953 2.979 1.00 53.47 93 SER A C 1
ATOM 722 O O . SER A 1 93 ? -16.390 -3.713 2.806 1.00 53.47 93 SER A O 1
ATOM 724 N N . ALA A 1 94 ? -18.515 -3.764 2.042 1.00 39.81 94 ALA A N 1
ATOM 725 C CA . ALA A 1 94 ? -18.329 -2.977 0.810 1.00 39.81 94 ALA A CA 1
ATOM 726 C C . ALA A 1 94 ? -19.640 -2.692 0.049 1.00 39.81 94 ALA A C 1
ATOM 728 O O . ALA A 1 94 ? -19.614 -2.333 -1.136 1.00 39.81 94 ALA A O 1
ATOM 729 N N . LEU A 1 95 ? -20.808 -2.869 0.678 1.00 38.12 95 LEU A N 1
ATOM 730 C CA . LEU A 1 95 ? -22.098 -2.802 -0.011 1.00 38.12 95 LEU A CA 1
ATOM 731 C C . LEU A 1 95 ? -23.148 -2.028 0.794 1.00 38.12 95 LEU A C 1
ATOM 733 O O . LEU A 1 95 ? -24.054 -2.588 1.402 1.00 38.12 95 LEU A O 1
ATOM 737 N N . ALA A 1 96 ? -23.153 -0.718 0.575 1.00 30.44 96 ALA A N 1
ATOM 738 C CA . ALA A 1 96 ? -24.374 -0.057 0.135 1.00 30.44 96 ALA A CA 1
ATOM 739 C C . ALA A 1 96 ? -24.058 0.722 -1.149 1.00 30.44 96 ALA A C 1
ATOM 741 O O . ALA A 1 96 ? -23.767 1.912 -1.116 1.00 30.44 96 ALA A O 1
ATOM 742 N N . ALA A 1 97 ? -24.097 0.049 -2.305 1.00 31.16 97 ALA A N 1
ATOM 743 C CA . ALA A 1 97 ? -24.007 0.672 -3.630 1.00 31.16 97 ALA A CA 1
ATOM 744 C C . ALA A 1 97 ? -25.263 1.520 -3.957 1.00 31.16 97 ALA A C 1
ATOM 746 O O . ALA A 1 97 ? -25.945 1.307 -4.956 1.00 31.16 97 ALA A O 1
ATOM 747 N N . 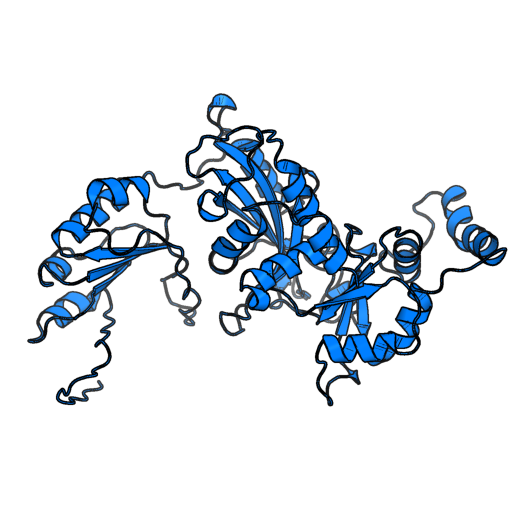ALA A 1 98 ? -25.588 2.481 -3.094 1.00 33.03 98 ALA A N 1
ATOM 748 C CA . ALA A 1 98 ? -26.609 3.492 -3.297 1.00 33.03 98 ALA A CA 1
ATOM 749 C C . ALA A 1 98 ? -26.012 4.852 -2.889 1.00 33.03 98 ALA A C 1
ATOM 751 O O . ALA A 1 98 ? -25.745 5.055 -1.705 1.00 33.03 98 ALA A O 1
ATOM 752 N N . PRO A 1 99 ? -25.856 5.813 -3.821 1.00 33.59 99 PRO A N 1
ATOM 753 C CA . PRO A 1 99 ? -25.302 7.148 -3.548 1.00 33.59 99 PRO A CA 1
ATOM 754 C C . PRO A 1 99 ? -26.038 7.965 -2.467 1.00 33.59 99 PRO A C 1
ATOM 756 O O . PRO A 1 99 ? -25.585 9.044 -2.101 1.00 33.59 99 PRO A O 1
ATOM 759 N N . ALA A 1 100 ? -27.181 7.474 -1.976 1.00 39.72 100 ALA A N 1
ATOM 760 C CA . ALA A 1 100 ? -28.027 8.118 -0.975 1.00 39.72 100 ALA A CA 1
ATOM 761 C C . ALA A 1 100 ? -28.112 7.357 0.367 1.00 39.72 100 ALA A C 1
ATOM 763 O O . ALA A 1 100 ? -28.886 7.755 1.239 1.00 39.72 100 ALA A O 1
ATOM 764 N N . ALA A 1 101 ? -27.377 6.255 0.558 1.00 41.03 101 ALA A N 1
ATOM 765 C CA . ALA A 1 101 ? -27.446 5.495 1.805 1.00 41.03 101 ALA A CA 1
ATOM 766 C C . ALA A 1 101 ? -26.641 6.181 2.925 1.00 41.03 101 ALA A C 1
ATOM 768 O O . ALA A 1 101 ? -25.432 6.350 2.827 1.00 41.03 101 ALA A O 1
ATOM 769 N N . ALA A 1 102 ? -27.304 6.519 4.035 1.00 38.69 102 ALA A N 1
ATOM 770 C CA . ALA A 1 102 ? -26.679 7.072 5.246 1.00 38.69 102 ALA A CA 1
ATOM 771 C C . ALA A 1 102 ? -25.875 6.033 6.068 1.00 38.69 102 ALA A C 1
ATOM 773 O O . ALA A 1 102 ? -25.447 6.311 7.194 1.00 38.69 102 ALA A O 1
ATOM 774 N N . TYR A 1 103 ? -25.712 4.815 5.541 1.00 42.00 103 TYR A N 1
ATOM 775 C CA . TYR A 1 103 ? -25.188 3.659 6.259 1.00 42.00 103 TYR A CA 1
ATOM 776 C C . TYR A 1 103 ? -23.828 3.217 5.695 1.00 42.00 103 TYR A C 1
ATOM 778 O O . TYR A 1 103 ? -23.758 2.700 4.588 1.00 42.00 103 TYR A O 1
ATOM 786 N N . ASP A 1 104 ? -22.774 3.439 6.483 1.00 44.03 104 ASP A N 1
ATOM 787 C CA . ASP A 1 104 ? -21.408 2.921 6.325 1.00 44.03 104 ASP A CA 1
ATOM 788 C C . ASP A 1 104 ? -21.244 1.667 7.208 1.00 44.03 104 ASP A C 1
ATOM 790 O O . ASP A 1 104 ? -21.525 1.713 8.416 1.00 44.03 104 ASP A O 1
ATOM 794 N N . ASP A 1 105 ? -20.875 0.548 6.577 1.00 51.38 105 ASP A N 1
ATOM 795 C CA . ASP A 1 105 ? -20.801 -0.811 7.120 1.00 51.38 105 ASP A CA 1
ATOM 796 C C . ASP A 1 105 ? -19.371 -1.290 7.440 1.00 51.38 105 ASP A C 1
ATOM 798 O O . ASP A 1 105 ? -19.212 -2.443 7.860 1.00 51.38 105 ASP A O 1
ATOM 802 N N . ASN A 1 106 ? -18.362 -0.398 7.403 1.00 51.38 106 ASN A N 1
ATOM 803 C CA . ASN A 1 106 ? -16.945 -0.659 7.752 1.00 51.38 106 ASN A CA 1
ATOM 804 C C . ASN A 1 106 ? -16.674 -0.875 9.251 1.00 51.38 106 ASN A C 1
ATOM 806 O O . ASN A 1 106 ? -15.617 -0.556 9.815 1.00 51.38 106 ASN A O 1
ATOM 810 N N . GLY A 1 107 ? -17.668 -1.440 9.913 1.00 65.44 107 GLY A N 1
ATOM 811 C CA . GLY A 1 107 ? -17.738 -1.625 11.333 1.00 65.44 107 GLY A CA 1
ATOM 812 C C . GLY A 1 107 ? -17.099 -2.906 11.850 1.00 65.44 107 GLY A C 1
ATOM 813 O O . GLY A 1 107 ? -16.456 -3.704 11.169 1.00 65.44 107 GLY A O 1
ATOM 814 N N . TRP A 1 108 ? -17.315 -3.102 13.132 1.00 72.44 108 TRP A N 1
ATOM 815 C CA . TRP A 1 108 ? -17.022 -4.287 13.892 1.00 72.44 108 TRP A CA 1
ATOM 816 C C . TRP A 1 108 ? -18.265 -5.148 13.994 1.00 72.44 108 TRP A C 1
ATOM 818 O O . TRP A 1 108 ? -19.365 -4.652 14.251 1.00 72.44 108 TRP A O 1
ATOM 828 N N . VAL A 1 109 ? -18.058 -6.450 13.847 1.00 83.12 109 VAL A N 1
ATOM 829 C CA . VAL A 1 109 ? -19.063 -7.472 14.078 1.00 83.12 109 VAL A CA 1
ATOM 830 C C . VAL A 1 109 ? -18.737 -8.259 15.340 1.00 83.12 109 VAL A C 1
ATOM 832 O O . VAL A 1 109 ? -17.608 -8.714 15.540 1.00 83.12 109 VAL A O 1
ATOM 835 N N . PHE A 1 110 ? -19.734 -8.438 16.199 1.00 86.44 110 PHE A N 1
ATOM 836 C CA . PHE A 1 110 ? -19.677 -9.370 17.325 1.00 86.44 110 PHE A CA 1
ATOM 837 C C . PHE A 1 110 ? -21.050 -9.989 17.555 1.00 86.44 110 PHE A C 1
ATOM 839 O O . PHE A 1 110 ? -22.054 -9.472 17.074 1.00 86.44 110 PHE A O 1
ATOM 846 N N . ALA A 1 111 ? -21.108 -11.108 18.270 1.00 89.50 111 ALA A N 1
ATOM 847 C CA . ALA A 1 111 ? -22.362 -11.817 18.496 1.00 89.50 111 ALA A CA 1
ATOM 848 C C . ALA A 1 111 ? -22.527 -12.191 19.963 1.00 89.50 111 ALA A C 1
ATOM 850 O O . ALA A 1 111 ? -21.565 -12.587 20.624 1.00 89.50 111 ALA A O 1
ATOM 851 N N . VAL A 1 112 ? -23.755 -12.097 20.461 1.00 88.50 112 VAL A N 1
ATOM 852 C CA . VAL A 1 112 ? -24.118 -12.438 21.837 1.00 88.50 112 VAL A CA 1
ATOM 853 C C . VAL A 1 112 ? -25.310 -13.388 21.872 1.00 88.50 112 VAL A C 1
ATOM 855 O O . VAL A 1 112 ? -26.108 -13.412 20.943 1.00 88.50 112 VAL A O 1
ATOM 858 N N . SER A 1 113 ? -25.444 -14.169 22.940 1.00 87.44 113 SER A N 1
ATOM 859 C CA . SER A 1 113 ? -26.572 -15.081 23.140 1.00 87.44 113 SER A CA 1
ATOM 860 C C . SER A 1 113 ? -27.614 -14.454 24.057 1.00 87.44 113 SER A C 1
ATOM 862 O O . SER A 1 113 ? -27.360 -14.232 25.247 1.00 87.44 113 SER A O 1
ATOM 864 N N . GLY A 1 114 ? -28.791 -14.191 23.495 1.00 80.25 114 GLY A N 1
ATOM 865 C CA . GLY A 1 114 ? -29.970 -13.829 24.259 1.00 80.25 114 GLY A CA 1
ATOM 866 C C . GLY A 1 114 ? -30.099 -12.360 24.651 1.00 80.25 114 GLY A C 1
ATOM 867 O O . GLY A 1 114 ? -29.142 -11.580 24.695 1.00 80.25 114 GLY A O 1
ATOM 868 N N . LEU A 1 115 ? -31.328 -11.990 25.010 1.00 73.94 115 LEU A N 1
ATOM 869 C CA . LEU A 1 115 ? -31.730 -10.609 25.285 1.00 73.94 115 LEU A CA 1
ATOM 870 C C . LEU A 1 115 ? -30.960 -9.956 26.447 1.00 73.94 115 LEU A C 1
ATOM 872 O O . LEU A 1 115 ? -30.609 -8.779 26.387 1.00 73.94 115 LEU A O 1
ATOM 876 N N . GLY A 1 116 ? -30.655 -10.715 27.504 1.00 78.38 116 GLY A N 1
ATOM 877 C CA . GLY A 1 116 ? -29.883 -10.190 28.638 1.00 78.38 116 GLY A CA 1
ATOM 878 C C . GLY A 1 116 ? -28.423 -9.880 28.284 1.00 78.38 116 GLY A C 1
ATOM 879 O O . GLY A 1 116 ? -27.816 -8.976 28.858 1.00 78.38 116 GLY A O 1
ATOM 880 N N . ALA A 1 117 ? -27.847 -10.615 27.328 1.00 84.25 117 ALA A N 1
ATOM 881 C CA . ALA A 1 117 ? -26.512 -10.331 26.810 1.00 84.25 117 ALA A CA 1
ATOM 882 C C . ALA A 1 117 ? -26.536 -9.125 25.865 1.00 84.25 117 ALA A C 1
ATOM 884 O O . ALA A 1 117 ? -25.630 -8.298 25.900 1.00 84.25 117 ALA A O 1
ATOM 885 N N . PHE A 1 118 ? -27.605 -8.988 25.079 1.00 83.19 118 PHE A N 1
ATOM 886 C CA . PHE A 1 118 ? -27.832 -7.840 24.211 1.00 83.19 118 PHE A CA 1
ATOM 887 C C . PHE A 1 118 ? -27.857 -6.510 24.980 1.00 83.19 118 PHE A C 1
ATOM 889 O O . PHE A 1 118 ? -27.113 -5.591 24.635 1.00 83.19 118 PHE A O 1
ATOM 896 N N . THR A 1 119 ? -28.652 -6.403 26.050 1.00 81.12 119 THR A N 1
ATOM 897 C CA . THR A 1 119 ? -28.722 -5.167 26.854 1.00 81.12 119 THR A CA 1
ATOM 898 C C . THR A 1 119 ? -27.374 -4.834 27.485 1.00 81.12 119 THR A C 1
ATOM 900 O O . THR A 1 119 ? -26.900 -3.705 27.391 1.00 81.12 119 THR A O 1
ATOM 903 N N . THR A 1 120 ? -26.702 -5.846 28.033 1.00 83.50 120 THR A N 1
ATOM 904 C CA . THR A 1 120 ? -25.362 -5.711 28.616 1.00 83.50 120 THR A CA 1
ATOM 905 C C . THR A 1 120 ? -24.329 -5.240 27.582 1.00 83.50 120 THR A C 1
ATOM 907 O O . THR A 1 120 ? -23.444 -4.443 27.906 1.00 83.50 120 THR A O 1
ATOM 910 N N . ALA A 1 121 ? -24.431 -5.717 26.338 1.00 83.81 121 ALA A N 1
ATOM 911 C CA . ALA A 1 121 ? -23.570 -5.299 25.238 1.00 83.81 121 ALA A CA 1
ATOM 912 C C . ALA A 1 121 ? -23.828 -3.843 24.830 1.00 83.81 121 ALA A C 1
ATOM 914 O O . ALA A 1 121 ? -22.872 -3.078 24.706 1.00 83.81 121 ALA A O 1
ATOM 915 N N . LEU A 1 122 ? -25.094 -3.434 24.692 1.00 80.81 122 LEU A N 1
ATOM 916 C CA . LEU A 1 122 ? -25.457 -2.039 24.422 1.00 80.81 122 LEU A CA 1
ATOM 917 C C . LEU A 1 122 ? -24.945 -1.088 25.502 1.00 80.81 122 LEU A C 1
ATOM 919 O O . LEU A 1 122 ? -24.405 -0.031 25.183 1.00 80.81 122 LEU A O 1
ATOM 923 N N . ASP A 1 123 ? -25.084 -1.459 26.773 1.00 81.06 123 ASP A N 1
ATOM 924 C CA . ASP A 1 123 ? -24.589 -0.640 27.878 1.00 81.06 123 ASP A CA 1
ATOM 925 C C . ASP A 1 123 ? -23.064 -0.518 27.834 1.00 81.06 123 ASP A C 1
ATOM 927 O O . ASP A 1 123 ? -22.518 0.560 28.068 1.00 81.06 123 ASP A O 1
ATOM 931 N N . ALA A 1 124 ? -22.359 -1.603 27.491 1.00 81.81 124 ALA A N 1
ATOM 932 C CA . ALA A 1 124 ? -20.913 -1.566 27.297 1.00 81.81 124 ALA A CA 1
ATOM 933 C C . ALA A 1 124 ? -20.521 -0.614 26.155 1.00 81.81 124 ALA A C 1
ATOM 935 O O . ALA A 1 124 ? -19.625 0.205 26.346 1.00 81.81 124 ALA A O 1
ATOM 936 N N . LEU A 1 125 ? -21.225 -0.672 25.022 1.00 75.81 125 LEU A N 1
ATOM 937 C CA . LEU A 1 125 ? -21.012 0.191 23.856 1.00 75.81 125 LEU A CA 1
ATOM 938 C C . LEU A 1 125 ? -21.282 1.671 24.164 1.00 75.81 125 LEU A C 1
ATOM 940 O O . LEU A 1 125 ? -20.481 2.525 23.806 1.00 75.81 125 LEU A O 1
ATOM 944 N N . ARG A 1 126 ? -22.363 1.983 24.890 1.00 76.06 126 ARG A N 1
ATOM 945 C CA . ARG A 1 126 ? -22.697 3.357 25.314 1.00 76.06 126 ARG A CA 1
ATOM 946 C C . ARG A 1 126 ? -21.704 3.933 26.317 1.00 76.06 126 ARG A C 1
ATOM 948 O O . ARG A 1 126 ? -21.468 5.134 26.323 1.00 76.06 126 ARG A O 1
ATOM 955 N N . SER A 1 127 ? -21.153 3.080 27.179 1.00 68.50 127 SER A N 1
ATOM 956 C CA . SER A 1 127 ? -20.167 3.475 28.190 1.00 68.50 127 SER A CA 1
ATOM 957 C C . SER A 1 127 ? -18.732 3.542 27.664 1.00 68.50 127 SER A C 1
ATOM 959 O O . SER A 1 127 ? -17.834 3.943 28.404 1.00 68.50 127 SER A O 1
ATOM 961 N N . ALA A 1 128 ? -18.494 3.112 26.421 1.00 62.34 128 ALA A N 1
ATOM 962 C CA . ALA A 1 128 ? -17.168 3.145 25.835 1.00 62.34 128 ALA A CA 1
ATOM 963 C C . ALA A 1 128 ? -16.760 4.606 25.579 1.00 62.34 128 ALA A C 1
ATOM 965 O O . ALA A 1 128 ? -17.536 5.351 24.975 1.00 62.34 128 ALA A O 1
ATOM 966 N N . PRO A 1 129 ? -15.566 5.040 26.020 1.00 53.72 129 PRO A N 1
ATOM 967 C CA . PRO A 1 129 ? -15.053 6.342 25.628 1.00 53.72 129 PRO A CA 1
ATOM 968 C C . PRO A 1 129 ? -14.956 6.372 24.102 1.00 53.72 129 PRO A C 1
ATOM 970 O O . PRO A 1 129 ? -14.271 5.540 23.505 1.00 53.72 129 PRO A O 1
ATOM 973 N N . ARG A 1 130 ? -15.671 7.309 23.470 1.00 49.62 130 ARG A N 1
ATOM 974 C CA . ARG A 1 130 ? -15.551 7.536 22.031 1.00 49.62 130 ARG A CA 1
ATOM 975 C C . ARG A 1 130 ? -14.117 7.970 21.761 1.00 49.62 130 ARG A C 1
ATOM 977 O O . ARG A 1 130 ? -13.686 9.012 22.242 1.00 49.62 130 ARG A O 1
ATOM 984 N N . THR A 1 131 ? -13.367 7.177 21.008 1.00 43.78 131 THR A N 1
ATOM 985 C CA . THR A 1 131 ? -12.110 7.629 20.408 1.00 43.78 131 THR A CA 1
ATOM 986 C C . THR A 1 131 ? -12.446 8.516 19.214 1.00 43.78 131 THR A C 1
ATOM 988 O O . THR A 1 131 ? -12.197 8.153 18.070 1.00 43.78 131 THR A O 1
ATOM 991 N N . THR A 1 132 ? -13.087 9.654 19.462 1.00 42.09 132 THR A N 1
ATOM 992 C CA . THR A 1 132 ? -13.105 10.740 18.490 1.00 42.09 132 THR A CA 1
ATOM 993 C C . THR A 1 132 ? -11.731 11.385 18.577 1.00 42.09 132 THR A C 1
ATOM 995 O O . THR A 1 132 ? -11.333 11.873 19.630 1.00 42.09 132 THR A O 1
ATOM 998 N N . TRP A 1 133 ? -10.975 11.354 17.482 1.00 45.59 133 TRP A N 1
ATOM 999 C CA . TRP A 1 133 ? -9.673 12.023 17.331 1.00 45.59 133 TRP A CA 1
ATOM 1000 C C . TRP A 1 133 ? -9.795 13.561 17.313 1.00 45.59 133 TRP A C 1
ATOM 1002 O O . TRP A 1 133 ? -8.936 14.266 16.788 1.00 45.59 133 TRP A O 1
ATOM 1012 N N . GLU A 1 134 ? -10.890 14.078 17.861 1.00 42.12 134 GLU A N 1
ATOM 1013 C CA . GLU A 1 134 ? -11.240 15.484 17.939 1.00 42.12 134 GLU A CA 1
ATOM 1014 C C . GLU A 1 134 ? -10.562 16.059 19.176 1.00 42.12 134 GLU A C 1
ATOM 1016 O O . GLU A 1 134 ? -11.098 16.028 20.276 1.00 42.12 134 GLU A O 1
ATOM 1021 N N . ASP A 1 135 ? -9.294 16.417 19.003 1.00 41.75 135 ASP A N 1
ATOM 1022 C CA . ASP A 1 135 ? -8.748 17.716 19.395 1.00 41.75 135 ASP A CA 1
ATOM 1023 C C . ASP A 1 135 ? -7.229 17.674 19.220 1.00 41.75 135 ASP A C 1
ATOM 1025 O O . ASP A 1 135 ? -6.534 16.826 19.782 1.00 41.75 135 ASP A O 1
ATOM 1029 N N . GLY A 1 136 ? -6.693 18.619 18.440 1.00 45.94 136 GLY A N 1
ATOM 1030 C CA . GLY A 1 136 ? -5.263 18.784 18.141 1.00 45.94 136 GLY A CA 1
ATOM 1031 C C . GLY A 1 136 ? -4.391 19.175 19.343 1.00 45.94 136 GLY A C 1
ATOM 1032 O O . GLY A 1 136 ? -3.338 19.789 19.176 1.00 45.94 136 GLY A O 1
ATOM 1033 N N . ALA A 1 137 ? -4.818 18.858 20.564 1.00 53.41 137 ALA A N 1
ATOM 1034 C CA . ALA A 1 137 ? -4.032 19.048 21.764 1.00 53.41 137 ALA A CA 1
ATOM 1035 C C . ALA A 1 137 ? -2.929 17.981 21.833 1.00 53.41 137 ALA A C 1
ATOM 1037 O O . ALA A 1 137 ? -3.186 16.775 21.869 1.00 53.41 137 ALA A O 1
ATOM 1038 N N . LEU A 1 138 ? -1.674 18.432 21.884 1.00 59.50 138 LEU A N 1
ATOM 1039 C CA . LEU A 1 138 ? -0.530 17.552 22.101 1.00 59.50 138 LEU A CA 1
ATOM 1040 C C . LEU A 1 138 ? -0.701 16.812 23.430 1.00 59.50 138 LEU A C 1
ATOM 1042 O O . LEU A 1 138 ? -0.693 17.420 24.501 1.00 59.50 138 LEU A O 1
ATOM 1046 N N . THR A 1 139 ? -0.811 15.487 23.363 1.00 63.66 139 THR A N 1
ATOM 1047 C CA . THR A 1 139 ? -0.806 14.653 24.563 1.00 63.66 139 THR A CA 1
ATOM 1048 C C . THR A 1 139 ? 0.604 14.708 25.180 1.00 63.66 139 THR A C 1
ATOM 1050 O O . THR A 1 139 ? 1.588 14.493 24.450 1.00 63.66 139 THR A O 1
ATOM 1053 N N . PRO A 1 140 ? 0.749 15.003 26.491 1.00 72.38 140 PRO A N 1
ATOM 1054 C CA . PRO A 1 140 ? 2.033 14.920 27.186 1.00 72.38 140 PRO A CA 1
ATOM 1055 C C . PRO A 1 140 ? 2.714 13.579 26.913 1.00 72.38 140 PRO A C 1
ATOM 1057 O O . PRO A 1 140 ? 2.044 12.550 26.835 1.00 72.38 140 PRO A O 1
ATOM 1060 N N . VAL A 1 141 ? 4.043 13.567 26.773 1.00 70.62 141 VAL A N 1
ATOM 1061 C CA . VAL A 1 141 ? 4.793 12.363 26.358 1.00 70.6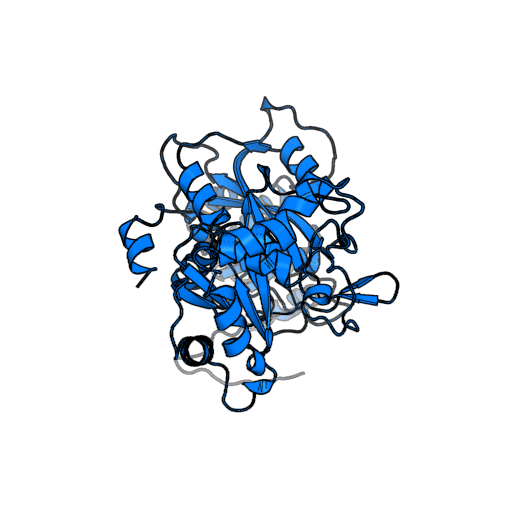2 141 VAL A CA 1
ATOM 1062 C C . VAL A 1 141 ? 4.506 11.164 27.270 1.00 70.62 141 VAL A C 1
ATOM 1064 O O . VAL A 1 141 ? 4.384 10.041 26.782 1.00 70.62 141 VAL A O 1
ATOM 1067 N N . GLU A 1 142 ? 4.331 11.386 28.577 1.00 70.06 142 GLU A N 1
ATOM 1068 C CA . GLU A 1 142 ? 4.016 10.313 29.531 1.00 70.06 142 GLU A CA 1
ATOM 1069 C C . GLU A 1 142 ? 2.640 9.673 29.292 1.00 70.06 142 GLU A C 1
ATOM 1071 O O . GLU A 1 142 ? 2.443 8.506 29.623 1.00 70.06 142 GLU A O 1
ATOM 1076 N N . GLN A 1 143 ? 1.711 10.419 28.691 1.00 76.25 143 GLN A N 1
ATOM 1077 C CA . GLN A 1 143 ? 0.341 9.998 28.394 1.00 76.25 143 GLN A CA 1
ATOM 1078 C C . GLN A 1 143 ? 0.188 9.427 26.974 1.00 76.25 143 GLN A C 1
ATOM 1080 O O . GLN A 1 143 ? -0.874 8.905 26.631 1.00 76.25 143 GLN A O 1
ATOM 1085 N N . ARG A 1 144 ? 1.238 9.497 26.142 1.00 83.62 144 ARG A N 1
ATOM 1086 C CA . ARG A 1 144 ? 1.232 8.909 24.797 1.00 83.62 144 ARG A CA 1
ATOM 1087 C C . ARG A 1 144 ? 1.224 7.388 24.857 1.00 83.62 144 ARG A C 1
ATOM 1089 O O . ARG A 1 144 ? 1.857 6.768 25.715 1.00 83.62 144 ARG A O 1
ATOM 1096 N N . ARG A 1 145 ? 0.526 6.794 23.893 1.00 85.88 145 ARG A N 1
ATOM 1097 C CA . ARG A 1 145 ? 0.382 5.346 23.746 1.00 85.88 145 ARG A CA 1
ATOM 1098 C C . ARG A 1 145 ? 1.677 4.729 23.224 1.00 85.88 145 ARG A C 1
ATOM 1100 O O . ARG A 1 145 ? 2.306 5.271 22.317 1.00 85.88 145 ARG A O 1
ATOM 1107 N N . ASP A 1 146 ? 2.036 3.570 23.762 1.00 88.12 146 ASP A N 1
ATOM 1108 C CA . ASP A 1 146 ? 3.150 2.781 23.239 1.00 88.12 146 ASP A CA 1
ATOM 1109 C C . ASP A 1 146 ? 2.826 2.238 21.846 1.00 88.12 146 ASP A C 1
ATOM 1111 O O . ASP A 1 146 ? 1.761 1.656 21.620 1.00 88.12 146 ASP A O 1
ATOM 1115 N N . ALA A 1 147 ? 3.774 2.419 20.933 1.00 88.75 147 ALA A N 1
ATOM 1116 C CA . ALA A 1 147 ? 3.734 1.939 19.563 1.00 88.75 147 ALA A CA 1
ATOM 1117 C C . ALA A 1 147 ? 4.967 1.073 19.279 1.00 88.75 147 ALA A C 1
ATOM 1119 O O . ALA A 1 147 ? 6.094 1.478 19.549 1.00 88.75 147 ALA A O 1
ATOM 1120 N N . LEU A 1 148 ? 4.756 -0.115 18.718 1.00 88.12 148 LEU A N 1
ATOM 1121 C CA . LEU A 1 148 ? 5.811 -1.039 18.297 1.00 88.12 148 LEU A CA 1
ATOM 1122 C C . LEU A 1 148 ? 6.431 -0.633 16.960 1.00 88.12 148 LEU A C 1
ATOM 1124 O O . LEU A 1 148 ? 7.624 -0.830 16.736 1.00 88.12 148 LEU A O 1
ATOM 1128 N N . PHE A 1 149 ? 5.605 -0.102 16.061 1.00 89.94 149 PHE A N 1
ATOM 1129 C CA . PHE A 1 149 ? 5.999 0.270 14.711 1.00 89.94 149 PHE A CA 1
ATOM 1130 C C . PHE A 1 149 ? 5.057 1.338 14.168 1.00 89.94 149 PHE A C 1
ATOM 1132 O O . PHE A 1 149 ? 3.866 1.324 14.473 1.00 89.94 149 PHE A O 1
ATOM 1139 N N . TRP A 1 150 ? 5.589 2.232 13.341 1.00 91.94 150 TRP A N 1
ATOM 1140 C CA . TRP A 1 150 ? 4.806 3.138 12.513 1.00 91.94 150 TRP A CA 1
ATOM 1141 C C . TRP A 1 150 ? 5.079 2.781 11.059 1.00 91.94 150 TRP A C 1
ATOM 1143 O O . TRP A 1 150 ? 6.198 2.955 10.576 1.00 91.94 150 TRP A O 1
ATOM 1153 N N . GLY A 1 151 ? 4.063 2.260 10.383 1.00 93.00 151 GLY A N 1
ATOM 1154 C CA . GLY A 1 151 ? 4.162 1.816 9.005 1.00 93.00 151 GLY A CA 1
ATOM 1155 C C . GLY A 1 151 ? 3.267 2.604 8.062 1.00 93.00 151 GLY A C 1
ATOM 1156 O O . GLY A 1 151 ? 2.346 3.318 8.466 1.00 93.00 151 GLY A O 1
ATOM 1157 N N . ILE A 1 152 ? 3.552 2.438 6.777 1.00 94.50 152 ILE A N 1
ATOM 1158 C CA . ILE A 1 152 ? 2.716 2.877 5.669 1.00 94.50 152 ILE A CA 1
ATOM 1159 C C . ILE A 1 152 ? 2.442 1.711 4.721 1.00 94.50 152 ILE A C 1
ATOM 1161 O O . ILE A 1 152 ? 3.243 0.780 4.624 1.00 94.50 152 ILE A O 1
ATOM 1165 N N . VAL A 1 153 ? 1.327 1.798 4.008 1.00 95.19 153 VAL A N 1
ATOM 1166 C CA . VAL A 1 153 ? 0.956 0.909 2.909 1.00 95.19 153 VAL A CA 1
ATOM 1167 C C . VAL A 1 153 ? 0.665 1.783 1.699 1.00 95.19 153 VAL A C 1
ATOM 1169 O O . VAL A 1 153 ? -0.160 2.694 1.784 1.00 95.19 153 VAL A O 1
ATOM 1172 N N . ASP A 1 154 ? 1.361 1.531 0.598 1.00 94.69 154 ASP A N 1
ATOM 1173 C CA . ASP A 1 154 ? 1.048 2.112 -0.702 1.00 94.69 154 ASP A CA 1
ATOM 1174 C C . ASP A 1 154 ? 0.217 1.099 -1.495 1.00 94.69 154 ASP A C 1
ATOM 1176 O O . ASP A 1 154 ? 0.603 -0.064 -1.618 1.00 94.69 154 ASP A O 1
ATOM 1180 N N . LEU A 1 155 ? -0.939 1.527 -2.002 1.00 96.94 155 LEU A N 1
ATOM 1181 C CA . LEU A 1 155 ? -1.912 0.657 -2.662 1.00 96.94 155 LEU A CA 1
ATOM 1182 C C . LEU A 1 155 ? -2.657 1.363 -3.797 1.00 96.94 155 LEU A C 1
ATOM 1184 O O . LEU A 1 155 ? -2.766 2.593 -3.828 1.00 96.94 155 LEU A O 1
ATOM 1188 N N . LYS A 1 156 ? -3.202 0.563 -4.711 1.00 97.25 156 LYS A N 1
ATOM 1189 C CA . LYS A 1 156 ? -4.240 0.973 -5.657 1.00 97.25 156 LYS A CA 1
ATOM 1190 C C . LYS A 1 156 ? -5.610 0.643 -5.079 1.00 97.25 156 LYS A C 1
ATOM 1192 O O . LYS A 1 156 ? -5.772 -0.386 -4.415 1.00 97.25 156 LYS A O 1
ATOM 1197 N N . TYR A 1 157 ? -6.567 1.539 -5.300 1.00 97.00 157 TYR A N 1
ATOM 1198 C CA . TYR A 1 157 ? -7.932 1.380 -4.811 1.00 97.00 157 TYR A CA 1
ATOM 1199 C C . TYR A 1 157 ? -8.953 1.748 -5.878 1.00 97.00 157 TYR A C 1
ATOM 1201 O O . TYR A 1 157 ? -8.860 2.824 -6.465 1.00 97.00 157 TYR A O 1
ATOM 1209 N N . ASP A 1 158 ? -9.951 0.893 -6.081 1.00 94.38 158 ASP A N 1
ATOM 1210 C CA . ASP A 1 158 ? -11.027 1.111 -7.044 1.00 94.38 158 ASP A CA 1
ATOM 1211 C C . ASP A 1 158 ? -12.371 0.614 -6.497 1.00 94.38 158 ASP A C 1
ATOM 1213 O O . ASP A 1 158 ? -12.657 -0.582 -6.476 1.00 94.38 158 ASP A O 1
ATOM 1217 N N . ALA A 1 159 ? -13.220 1.555 -6.074 1.00 89.25 159 ALA A N 1
ATOM 1218 C CA . ALA A 1 159 ? -14.536 1.262 -5.503 1.00 89.25 159 ALA A CA 1
ATOM 1219 C C . ALA A 1 159 ? -15.522 0.628 -6.503 1.00 89.25 159 ALA A C 1
ATOM 1221 O O . ALA A 1 159 ? -16.532 0.054 -6.091 1.00 89.25 159 ALA A O 1
ATOM 1222 N N . SER A 1 160 ? -15.261 0.740 -7.810 1.00 86.38 160 SER A N 1
ATOM 1223 C CA . SER A 1 160 ? -16.136 0.180 -8.846 1.00 86.38 160 SER A CA 1
ATOM 1224 C C . SER A 1 160 ? -15.968 -1.334 -9.012 1.00 86.38 160 SER A C 1
ATOM 1226 O O . SER A 1 160 ? -16.849 -1.998 -9.563 1.00 86.38 160 SER A O 1
ATOM 1228 N N . ARG A 1 161 ? -14.866 -1.896 -8.499 1.00 84.25 161 ARG A N 1
ATOM 1229 C CA . ARG A 1 161 ? -14.552 -3.324 -8.590 1.00 84.25 161 ARG A CA 1
ATOM 1230 C C . ARG A 1 161 ? -15.317 -4.159 -7.556 1.00 84.25 161 ARG A C 1
ATOM 1232 O O . ARG A 1 161 ? -15.794 -3.628 -6.542 1.00 84.25 161 ARG A O 1
ATOM 1239 N N . PRO A 1 162 ? -15.426 -5.486 -7.772 1.00 86.56 162 PRO A N 1
ATOM 1240 C CA . PRO A 1 162 ? -15.891 -6.413 -6.745 1.00 86.56 162 PRO A CA 1
ATOM 1241 C C . PRO A 1 162 ? -15.102 -6.243 -5.444 1.00 86.56 162 PRO A C 1
ATOM 1243 O O . PRO A 1 162 ? -13.901 -5.997 -5.490 1.00 86.56 162 PRO A O 1
ATOM 1246 N N . LEU A 1 163 ? -15.760 -6.417 -4.290 1.00 77.50 163 LEU A N 1
ATOM 1247 C CA . LEU A 1 163 ? -15.193 -6.157 -2.954 1.00 77.50 163 LEU A CA 1
ATOM 1248 C C . LEU A 1 163 ? -13.757 -6.691 -2.778 1.00 77.50 163 LEU A C 1
ATOM 1250 O O . LEU A 1 163 ? -12.865 -5.951 -2.377 1.00 77.50 163 LEU A O 1
ATOM 1254 N N . MET A 1 164 ? -13.524 -7.953 -3.141 1.00 81.44 164 MET A N 1
ATOM 1255 C CA . MET A 1 164 ? -12.229 -8.628 -2.965 1.00 81.44 164 MET A CA 1
ATOM 1256 C C . MET A 1 164 ? -11.129 -8.137 -3.921 1.00 81.44 164 MET A C 1
ATOM 1258 O O . MET A 1 164 ? -9.973 -8.523 -3.778 1.00 81.44 164 MET A O 1
ATOM 1262 N N . GLU A 1 165 ? -11.479 -7.307 -4.901 1.00 85.62 165 GLU A N 1
ATOM 1263 C CA . GLU A 1 165 ? -10.586 -6.783 -5.936 1.00 85.62 165 GLU A CA 1
ATOM 1264 C C . GLU A 1 165 ? -10.363 -5.271 -5.820 1.00 85.62 165 GLU A C 1
ATOM 1266 O O . GLU A 1 165 ? -9.567 -4.716 -6.578 1.00 85.62 165 GLU A O 1
ATOM 1271 N N . ARG A 1 166 ? -11.041 -4.600 -4.877 1.00 91.69 166 ARG A N 1
ATOM 1272 C CA . ARG A 1 166 ? -10.967 -3.141 -4.716 1.00 91.69 166 ARG A CA 1
ATOM 1273 C C . ARG A 1 166 ? -9.622 -2.650 -4.214 1.00 91.69 166 ARG A C 1
ATOM 1275 O O . ARG A 1 166 ? -9.299 -1.499 -4.461 1.00 91.69 166 ARG A O 1
ATOM 1282 N N . VAL A 1 167 ? -8.870 -3.476 -3.487 1.00 95.69 167 VAL A N 1
ATOM 1283 C CA . VAL A 1 167 ? -7.595 -3.103 -2.859 1.00 95.69 167 VAL A CA 1
ATOM 1284 C C . VAL A 1 167 ? -6.468 -3.933 -3.455 1.00 95.69 167 VAL A C 1
ATOM 1286 O O . VAL A 1 167 ? -6.534 -5.162 -3.442 1.00 95.69 167 VAL A O 1
ATOM 1289 N N . LYS A 1 168 ? -5.417 -3.258 -3.930 1.00 97.12 168 LYS A N 1
ATOM 1290 C CA . LYS A 1 168 ? -4.165 -3.881 -4.378 1.00 97.12 168 LYS A CA 1
ATOM 1291 C C . LYS A 1 168 ? -2.968 -3.214 -3.717 1.00 97.12 168 LYS A C 1
ATOM 1293 O O . LYS A 1 168 ? -2.583 -2.103 -4.074 1.00 97.12 168 LYS A O 1
ATOM 1298 N N . VAL A 1 169 ? -2.398 -3.880 -2.722 1.00 96.00 169 VAL A N 1
ATOM 1299 C CA . VAL A 1 169 ? -1.180 -3.478 -2.020 1.00 96.00 169 VAL A CA 1
ATOM 1300 C C . VAL A 1 169 ? -0.003 -3.568 -2.982 1.00 96.00 169 VAL A C 1
ATOM 1302 O O . VAL A 1 169 ? 0.239 -4.614 -3.578 1.00 96.00 169 VAL A O 1
ATOM 1305 N N . LEU A 1 170 ? 0.725 -2.460 -3.110 1.00 92.94 170 LEU A N 1
ATOM 1306 C CA . LEU A 1 170 ? 1.916 -2.349 -3.949 1.00 92.94 170 LEU A CA 1
ATOM 1307 C C . LEU A 1 170 ? 3.196 -2.544 -3.138 1.00 92.94 170 LEU A C 1
ATOM 1309 O O . LEU A 1 170 ? 4.138 -3.176 -3.604 1.00 92.94 170 LEU A O 1
ATOM 1313 N N . GLU A 1 171 ? 3.260 -1.940 -1.950 1.00 90.94 171 GLU A N 1
ATOM 1314 C CA . GLU A 1 171 ? 4.387 -2.070 -1.025 1.00 90.94 171 GLU A CA 1
ATOM 1315 C C . GLU A 1 171 ? 4.005 -1.601 0.384 1.00 90.94 171 GLU A C 1
ATOM 1317 O O . GLU A 1 171 ? 3.102 -0.778 0.572 1.00 90.94 171 GLU A O 1
ATOM 1322 N N . THR A 1 172 ? 4.739 -2.087 1.386 1.00 92.50 172 THR A N 1
ATOM 1323 C CA . THR A 1 172 ? 4.755 -1.480 2.722 1.00 92.50 172 THR A CA 1
ATOM 1324 C C . THR A 1 172 ? 6.031 -0.679 2.943 1.00 92.50 172 THR A C 1
ATOM 1326 O O . THR A 1 172 ? 7.026 -0.833 2.239 1.00 92.50 172 THR A O 1
ATOM 1329 N N . GLY A 1 173 ? 6.005 0.223 3.921 1.00 90.56 173 GLY A N 1
ATOM 1330 C CA . GLY A 1 173 ? 7.149 1.064 4.236 1.00 90.56 173 GLY A CA 1
ATOM 1331 C C . GLY A 1 173 ? 7.183 1.507 5.689 1.00 90.56 173 GLY A C 1
ATOM 1332 O O . GLY A 1 173 ? 6.175 1.519 6.387 1.00 90.56 173 GLY A O 1
ATOM 1333 N N . ASP A 1 174 ? 8.367 1.901 6.143 1.00 89.75 174 ASP A N 1
ATOM 1334 C CA . ASP A 1 174 ? 8.561 2.491 7.465 1.00 89.75 174 ASP A CA 1
ATOM 1335 C C . ASP A 1 174 ? 8.169 3.974 7.456 1.00 89.75 174 ASP A C 1
ATOM 1337 O O . ASP A 1 174 ? 8.742 4.774 6.704 1.00 89.75 174 ASP A O 1
ATOM 1341 N N . GLY A 1 175 ? 7.199 4.340 8.295 1.00 89.44 175 GLY A N 1
ATOM 1342 C CA . GLY A 1 175 ? 6.693 5.700 8.448 1.00 89.44 175 GLY A CA 1
ATOM 1343 C C . GLY A 1 175 ? 7.760 6.691 8.920 1.00 89.44 175 GLY A C 1
ATOM 1344 O O . GLY A 1 175 ? 7.766 7.829 8.465 1.00 89.44 175 GLY A O 1
ATOM 1345 N N . ARG A 1 176 ? 8.745 6.253 9.717 1.00 86.31 176 ARG A N 1
ATOM 1346 C CA . ARG A 1 176 ? 9.811 7.116 10.272 1.00 86.31 176 ARG A CA 1
ATOM 1347 C C . ARG A 1 176 ? 10.682 7.757 9.197 1.00 86.31 176 ARG A C 1
ATOM 1349 O O . ARG A 1 176 ? 11.147 8.881 9.349 1.00 86.31 176 ARG A O 1
ATOM 1356 N N . ILE A 1 177 ? 10.931 7.014 8.122 1.00 84.19 177 ILE A N 1
ATOM 1357 C CA . ILE A 1 177 ? 11.790 7.433 7.004 1.00 84.19 177 ILE A CA 1
ATOM 1358 C C . ILE A 1 177 ? 10.984 7.765 5.744 1.00 84.19 177 ILE A C 1
ATOM 1360 O O . ILE A 1 177 ? 11.546 8.147 4.711 1.00 84.19 177 ILE A O 1
ATOM 1364 N N . SER A 1 178 ? 9.663 7.614 5.813 1.00 83.25 178 SER A N 1
ATOM 1365 C CA . SER A 1 178 ? 8.763 7.985 4.733 1.00 83.25 178 SER A CA 1
ATOM 1366 C C . SER A 1 178 ? 8.470 9.476 4.796 1.00 83.25 178 SER A C 1
ATOM 1368 O O . SER A 1 178 ? 8.203 10.045 5.848 1.00 83.25 178 SER A O 1
ATOM 1370 N N . LYS A 1 179 ? 8.546 10.136 3.640 1.00 80.44 179 LYS A N 1
ATOM 1371 C CA . LYS A 1 179 ? 8.219 11.557 3.541 1.00 80.44 179 LYS A CA 1
ATOM 1372 C C . LYS A 1 179 ? 6.711 11.710 3.388 1.00 80.44 179 LYS A C 1
ATOM 1374 O O . LYS A 1 179 ? 6.138 11.163 2.443 1.00 80.44 179 LYS A O 1
ATOM 1379 N N . PHE A 1 180 ? 6.122 12.483 4.289 1.00 82.00 180 PHE A N 1
ATOM 1380 C CA . PHE A 1 180 ? 4.752 12.967 4.215 1.00 82.00 180 PHE A CA 1
ATOM 1381 C C . PHE A 1 180 ? 4.788 14.435 3.782 1.00 82.00 180 PHE A C 1
ATOM 1383 O O . PHE A 1 180 ? 5.565 15.219 4.325 1.00 82.00 180 PHE A O 1
ATOM 1390 N N . SER A 1 181 ? 4.007 14.797 2.772 1.00 75.25 181 SER A N 1
ATOM 1391 C CA . SER A 1 181 ? 3.895 16.167 2.260 1.00 75.25 181 SER A CA 1
ATOM 1392 C C . SER A 1 181 ? 2.427 16.539 2.114 1.00 75.25 181 SER A C 1
ATOM 1394 O O . SER A 1 181 ? 1.594 15.651 1.939 1.00 75.25 181 SER A O 1
ATOM 1396 N N . HIS A 1 182 ? 2.137 17.843 2.180 1.00 84.94 182 HIS A N 1
ATOM 1397 C CA . HIS A 1 182 ? 0.803 18.411 1.958 1.00 84.94 182 HIS A CA 1
ATOM 1398 C C . HIS A 1 182 ? -0.270 17.697 2.800 1.00 84.94 182 HIS A C 1
ATOM 1400 O O . HIS A 1 182 ? -0.127 17.657 4.021 1.00 84.94 182 HIS A O 1
ATOM 1406 N N . GLU A 1 183 ? -1.278 17.078 2.178 1.00 84.00 183 GLU A N 1
ATOM 1407 C CA . GLU A 1 183 ? -2.363 16.360 2.869 1.00 84.00 183 GLU A CA 1
ATOM 1408 C C . GLU A 1 183 ? -1.852 15.214 3.754 1.00 84.00 183 GLU A C 1
ATOM 1410 O O . GLU A 1 183 ? -2.475 14.850 4.747 1.00 84.00 183 GLU A O 1
ATOM 1415 N N . GLY A 1 184 ? -0.674 14.664 3.449 1.00 82.81 184 GLY A N 1
ATOM 1416 C CA . GLY A 1 184 ? -0.036 13.649 4.280 1.00 82.81 184 GLY A CA 1
ATOM 1417 C C . GLY A 1 184 ? 0.619 14.194 5.552 1.00 82.81 184 GLY A C 1
ATOM 1418 O O . GLY A 1 184 ? 0.872 13.414 6.467 1.00 82.81 184 GLY A O 1
ATOM 1419 N N . ALA A 1 185 ? 0.927 15.495 5.646 1.00 84.31 185 ALA A N 1
ATOM 1420 C CA . ALA A 1 185 ? 1.708 16.058 6.758 1.00 84.31 185 ALA A CA 1
ATOM 1421 C C . ALA A 1 185 ? 1.029 15.847 8.124 1.00 84.31 185 ALA A C 1
ATOM 1423 O O . ALA A 1 185 ? 1.696 15.490 9.100 1.00 84.31 185 ALA A O 1
ATOM 1424 N N . VAL A 1 186 ? -0.305 15.938 8.151 1.00 82.81 186 VAL A N 1
ATOM 1425 C CA . VAL A 1 186 ? -1.131 15.725 9.348 1.00 82.81 186 VAL A CA 1
ATOM 1426 C C . VAL A 1 186 ? -0.943 14.331 9.963 1.00 82.81 186 VAL A C 1
ATOM 1428 O O . VAL A 1 186 ? -1.085 14.157 11.170 1.00 82.81 186 VAL A O 1
ATOM 1431 N N . ILE A 1 187 ? -0.574 13.322 9.166 1.00 86.56 187 ILE A N 1
ATOM 1432 C CA . ILE A 1 187 ? -0.331 11.957 9.656 1.00 86.56 187 ILE A CA 1
ATOM 1433 C C . ILE A 1 187 ? 0.865 11.938 10.610 1.00 86.56 187 ILE A C 1
ATOM 1435 O O . ILE A 1 187 ? 0.793 11.347 11.687 1.00 86.56 187 ILE A O 1
ATOM 1439 N N . SER A 1 188 ? 1.956 12.605 10.229 1.00 86.56 188 SER A N 1
ATOM 1440 C CA . SER A 1 188 ? 3.158 12.685 11.062 1.00 86.56 188 SER A CA 1
ATOM 1441 C C . SER A 1 188 ? 2.874 13.450 12.355 1.00 86.56 188 SER A C 1
ATOM 1443 O O . SER A 1 188 ? 3.333 13.052 13.425 1.00 86.56 188 SER A O 1
ATOM 1445 N N . GLU A 1 189 ? 2.096 14.530 12.278 1.00 84.50 189 GLU A N 1
ATOM 1446 C CA . GLU A 1 189 ? 1.673 15.302 13.451 1.00 84.50 189 GLU A CA 1
ATOM 1447 C C . GLU A 1 189 ? 0.841 14.448 14.413 1.00 84.50 189 GLU A C 1
ATOM 1449 O O . GLU A 1 189 ? 1.158 14.392 15.599 1.00 84.50 189 GLU A O 1
ATOM 1454 N N . ARG A 1 190 ? -0.149 13.703 13.902 1.00 84.25 190 ARG A N 1
ATOM 1455 C CA . ARG A 1 190 ? -0.984 12.786 14.698 1.00 84.25 190 ARG A CA 1
ATOM 1456 C C . ARG A 1 190 ? -0.162 11.697 15.379 1.00 84.25 190 ARG A C 1
ATOM 1458 O O . ARG A 1 190 ? -0.342 11.445 16.571 1.00 84.25 190 ARG A O 1
ATOM 1465 N N . VAL A 1 191 ? 0.761 11.064 14.653 1.00 86.50 191 VAL A N 1
ATOM 1466 C CA . VAL A 1 191 ? 1.627 10.022 15.230 1.00 86.50 191 VAL A CA 1
ATOM 1467 C C . VAL A 1 191 ? 2.451 10.605 16.372 1.00 86.50 191 VAL A C 1
ATOM 1469 O O . VAL A 1 191 ? 2.449 10.065 17.478 1.00 86.50 191 VAL A O 1
ATOM 1472 N N . ASN A 1 192 ? 3.089 11.751 16.133 1.00 86.81 192 ASN A N 1
ATOM 1473 C CA . ASN A 1 192 ? 3.915 12.418 17.131 1.00 86.81 192 ASN A CA 1
ATOM 1474 C C . ASN A 1 192 ? 3.102 12.963 18.311 1.00 86.81 192 ASN A C 1
ATOM 1476 O O . ASN A 1 192 ? 3.636 13.042 19.413 1.00 86.81 192 ASN A O 1
ATOM 1480 N N . ALA A 1 193 ? 1.837 13.334 18.116 1.00 82.94 193 ALA A N 1
ATOM 1481 C CA . ALA A 1 193 ? 0.975 13.830 19.182 1.00 82.94 193 ALA A CA 1
ATOM 1482 C C . ALA A 1 193 ? 0.520 12.717 20.135 1.00 82.94 193 ALA A C 1
ATOM 1484 O O . ALA A 1 193 ? 0.462 12.948 21.343 1.00 82.94 193 ALA A O 1
ATOM 1485 N N . HIS A 1 194 ? 0.230 11.519 19.615 1.00 84.12 194 HIS A N 1
ATOM 1486 C CA . HIS A 1 194 ? -0.482 10.478 20.367 1.00 84.12 194 HIS A CA 1
ATOM 1487 C C . HIS A 1 194 ? 0.352 9.243 20.712 1.00 84.12 194 HIS A C 1
ATOM 1489 O O . HIS A 1 194 ? -0.027 8.497 21.621 1.00 84.12 194 HIS A O 1
ATOM 1495 N N . TYR A 1 195 ? 1.487 9.031 20.044 1.00 87.88 195 TYR A N 1
ATOM 1496 C CA . TYR A 1 195 ? 2.278 7.814 20.196 1.00 87.88 195 TYR A CA 1
ATOM 1497 C C . TYR A 1 195 ? 3.721 8.089 20.603 1.00 87.88 195 TYR A C 1
ATOM 1499 O O . TYR A 1 195 ? 4.309 9.133 20.309 1.00 87.88 195 TYR A O 1
ATOM 1507 N N . LYS A 1 196 ? 4.306 7.105 21.284 1.00 88.88 196 LYS A N 1
ATOM 1508 C CA . LYS A 1 196 ? 5.747 6.995 21.498 1.00 88.88 196 LYS A CA 1
ATOM 1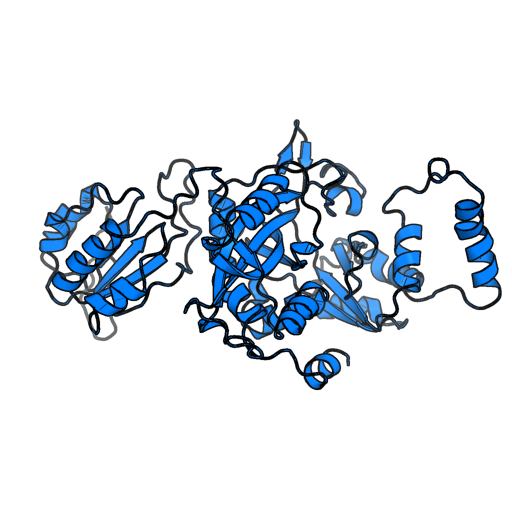509 C C . LYS A 1 196 ? 6.215 5.648 20.960 1.00 88.88 196 LYS A C 1
ATOM 1511 O O . LYS A 1 196 ? 5.700 4.599 21.345 1.00 88.88 196 LYS A O 1
ATOM 1516 N N . LEU A 1 197 ? 7.163 5.688 20.027 1.00 86.50 197 LEU A N 1
ATOM 1517 C CA . LEU A 1 197 ? 7.732 4.483 19.436 1.00 86.50 197 LEU A CA 1
ATOM 1518 C C . LEU A 1 197 ? 8.675 3.832 20.442 1.00 86.50 197 LEU A C 1
ATOM 1520 O O . LEU A 1 197 ? 9.678 4.421 20.846 1.00 86.50 197 LEU A O 1
ATOM 1524 N N . VAL A 1 198 ? 8.336 2.619 20.854 1.00 83.81 198 VAL A N 1
ATOM 1525 C CA . VAL A 1 198 ? 9.130 1.844 21.797 1.00 83.81 198 VAL A CA 1
ATOM 1526 C C . VAL A 1 198 ? 10.195 1.096 21.010 1.00 83.81 198 VAL A C 1
ATOM 1528 O O . VAL A 1 198 ? 9.884 0.342 20.088 1.00 83.81 198 VAL A O 1
ATOM 1531 N N . SER A 1 199 ? 11.462 1.291 21.380 1.00 66.44 199 SER A N 1
ATOM 1532 C CA . SER A 1 199 ? 12.562 0.499 20.828 1.00 66.44 199 SER A CA 1
ATOM 1533 C C . SER A 1 199 ? 12.445 -0.935 21.343 1.00 66.44 199 SER A C 1
ATOM 1535 O O . SER A 1 199 ? 12.899 -1.261 22.439 1.00 66.44 199 SER A O 1
ATOM 1537 N N . ALA A 1 200 ? 11.756 -1.787 20.590 1.00 57.19 200 ALA A N 1
ATOM 1538 C CA . ALA A 1 200 ? 11.742 -3.219 20.827 1.00 57.19 200 ALA A CA 1
ATOM 1539 C C . ALA A 1 200 ? 12.780 -3.881 19.912 1.00 57.19 200 ALA A C 1
ATOM 1541 O O . ALA A 1 200 ? 12.825 -3.607 18.714 1.00 57.19 200 ALA A O 1
ATOM 1542 N N . ASN A 1 201 ? 13.558 -4.827 20.439 1.00 55.03 201 ASN A N 1
ATOM 1543 C CA . ASN A 1 201 ? 14.507 -5.632 19.652 1.00 55.03 201 ASN A CA 1
ATOM 1544 C C . ASN A 1 201 ? 13.822 -6.526 18.581 1.00 55.03 201 ASN A C 1
ATOM 1546 O O . ASN A 1 201 ? 14.499 -7.266 17.888 1.00 55.03 201 ASN A O 1
ATOM 1550 N N . GLY A 1 202 ? 12.489 -6.459 18.422 1.00 54.31 202 GLY A N 1
ATOM 1551 C CA . GLY A 1 202 ? 11.729 -7.044 17.303 1.00 54.31 202 GLY A CA 1
ATOM 1552 C C . GLY A 1 202 ? 11.532 -6.102 16.103 1.00 54.31 202 GLY A C 1
ATOM 1553 O O . GLY A 1 202 ? 10.858 -6.461 15.141 1.00 54.31 202 GLY A O 1
ATOM 1554 N N . THR A 1 203 ? 12.105 -4.895 16.151 1.00 60.25 203 THR A N 1
ATOM 1555 C CA . THR A 1 203 ? 12.063 -3.900 15.063 1.00 60.25 203 THR A CA 1
ATOM 1556 C C . THR A 1 203 ? 12.768 -4.362 13.788 1.00 60.25 203 THR A C 1
ATOM 1558 O O . THR A 1 203 ? 12.464 -3.835 12.716 1.00 60.25 203 THR A O 1
ATOM 1561 N N . GLU A 1 204 ? 13.655 -5.359 13.867 1.00 67.94 204 GLU A N 1
ATOM 1562 C CA . GLU A 1 204 ? 14.335 -5.939 12.704 1.00 67.94 204 GLU A CA 1
ATOM 1563 C C . GLU A 1 204 ? 13.339 -6.536 11.708 1.00 67.94 204 GLU A C 1
ATOM 1565 O O . GLU A 1 204 ? 13.388 -6.180 10.534 1.00 67.94 204 GLU A O 1
ATOM 1570 N N . LYS A 1 205 ? 12.360 -7.335 12.168 1.00 73.50 205 LYS A N 1
ATOM 1571 C CA . LYS A 1 205 ? 11.320 -7.894 11.286 1.00 73.50 205 LYS A CA 1
ATOM 1572 C C . LYS A 1 205 ? 10.556 -6.789 10.566 1.00 73.50 205 LYS A C 1
ATOM 1574 O O . LYS A 1 205 ? 10.380 -6.849 9.354 1.00 73.50 205 LYS A O 1
ATOM 1579 N N . TYR A 1 206 ? 10.099 -5.784 11.310 1.00 78.69 206 TYR A N 1
ATOM 1580 C CA . TYR A 1 206 ? 9.295 -4.703 10.741 1.00 78.69 206 TYR A CA 1
ATOM 1581 C C . TYR A 1 206 ? 10.087 -3.921 9.701 1.00 78.69 206 TYR A C 1
ATOM 1583 O O . TYR A 1 206 ? 9.561 -3.597 8.642 1.00 78.69 206 TYR A O 1
ATOM 1591 N N . THR A 1 207 ? 11.368 -3.683 9.988 1.00 74.50 207 THR A N 1
ATOM 1592 C CA . THR A 1 207 ? 12.285 -3.024 9.063 1.00 74.50 207 THR A CA 1
ATOM 1593 C C . THR A 1 207 ? 12.436 -3.861 7.799 1.00 74.50 207 THR A C 1
ATOM 1595 O O . THR A 1 207 ? 12.125 -3.349 6.732 1.00 74.50 207 THR A O 1
ATOM 1598 N N . VAL A 1 208 ? 12.782 -5.147 7.923 1.00 74.88 208 VAL A N 1
ATOM 1599 C CA . VAL A 1 208 ? 12.958 -6.078 6.796 1.00 74.88 208 VAL A CA 1
ATOM 1600 C C . VAL A 1 208 ? 11.715 -6.114 5.902 1.00 74.88 208 VAL A C 1
ATOM 1602 O O . VAL A 1 208 ? 11.813 -5.805 4.715 1.00 74.88 208 VAL A O 1
ATOM 1605 N N . VAL A 1 209 ? 10.538 -6.377 6.480 1.00 79.62 209 VAL A N 1
ATOM 1606 C CA . VAL A 1 209 ? 9.263 -6.441 5.744 1.00 79.62 209 VAL A CA 1
ATOM 1607 C C . VAL A 1 209 ? 8.944 -5.116 5.043 1.00 79.62 209 VAL A C 1
ATOM 1609 O O . VAL A 1 209 ? 8.482 -5.112 3.908 1.00 79.62 209 VAL A O 1
ATOM 1612 N N . SER A 1 210 ? 9.249 -3.986 5.684 1.00 82.00 210 SER A N 1
ATOM 1613 C CA . SER A 1 210 ? 9.008 -2.645 5.132 1.00 82.00 210 SER A CA 1
ATOM 1614 C C . SER A 1 210 ? 10.062 -2.159 4.124 1.00 82.00 210 SER A C 1
ATOM 1616 O O . SER A 1 210 ? 9.959 -1.045 3.601 1.00 82.00 210 SER A O 1
ATOM 1618 N N . THR A 1 211 ? 11.121 -2.940 3.898 1.00 80.81 211 THR A N 1
ATOM 1619 C CA . THR A 1 211 ? 12.220 -2.598 2.978 1.00 80.81 211 THR A CA 1
ATOM 1620 C C . THR A 1 211 ? 12.307 -3.509 1.764 1.00 80.81 211 THR A C 1
ATOM 1622 O O . THR A 1 211 ? 12.963 -3.130 0.791 1.00 80.81 211 THR A O 1
ATOM 1625 N N . ASP A 1 212 ? 11.637 -4.659 1.809 1.00 84.12 212 ASP A N 1
ATOM 1626 C CA . ASP A 1 212 ? 11.618 -5.645 0.740 1.00 84.12 212 ASP A CA 1
ATOM 1627 C C . ASP A 1 212 ? 10.193 -5.799 0.188 1.00 84.12 212 ASP A C 1
ATOM 1629 O O . ASP A 1 212 ? 9.276 -6.284 0.862 1.00 84.12 212 ASP A O 1
ATOM 1633 N N . LYS A 1 213 ? 10.005 -5.362 -1.062 1.00 85.94 213 LYS A N 1
ATOM 1634 C CA . LYS A 1 213 ? 8.697 -5.392 -1.734 1.00 85.94 213 LYS A CA 1
ATOM 1635 C C . LYS A 1 213 ? 8.189 -6.816 -1.915 1.00 85.94 213 LYS A C 1
ATOM 1637 O O . LYS A 1 213 ? 6.990 -7.064 -1.807 1.00 85.94 213 LYS A O 1
ATOM 1642 N N . ARG A 1 214 ? 9.104 -7.756 -2.139 1.00 86.81 214 ARG A N 1
ATOM 1643 C CA . ARG A 1 214 ? 8.771 -9.157 -2.337 1.00 86.81 214 ARG A CA 1
ATOM 1644 C C . ARG A 1 214 ? 8.202 -9.768 -1.060 1.00 86.81 214 ARG A C 1
ATOM 1646 O O . ARG A 1 214 ? 7.177 -10.437 -1.103 1.00 86.81 214 ARG A O 1
ATOM 1653 N N . LEU A 1 215 ? 8.816 -9.475 0.085 1.00 86.12 215 LEU A N 1
ATOM 1654 C CA . LEU A 1 215 ? 8.368 -10.006 1.375 1.00 86.12 215 LEU A CA 1
ATOM 1655 C C . LEU A 1 215 ? 6.961 -9.559 1.751 1.00 86.12 215 LEU A C 1
ATOM 1657 O O . LEU A 1 215 ? 6.213 -10.342 2.333 1.00 86.12 215 LEU A O 1
ATOM 1661 N N . THR A 1 216 ? 6.594 -8.321 1.411 1.00 88.31 216 THR A N 1
ATOM 1662 C CA . THR A 1 216 ? 5.220 -7.841 1.605 1.00 88.31 216 THR A CA 1
ATOM 1663 C C . THR A 1 216 ? 4.225 -8.764 0.900 1.00 88.31 216 THR A C 1
ATOM 1665 O O . THR A 1 216 ? 3.266 -9.216 1.524 1.00 88.31 216 THR A O 1
ATOM 1668 N N . HIS A 1 217 ? 4.477 -9.075 -0.370 1.00 90.44 217 HIS A N 1
ATOM 1669 C CA . HIS A 1 217 ? 3.626 -9.956 -1.161 1.00 90.44 217 HIS A CA 1
ATOM 1670 C C . HIS A 1 217 ? 3.615 -11.388 -0.622 1.00 90.44 217 HIS A C 1
ATOM 1672 O O . HIS A 1 217 ? 2.548 -11.899 -0.296 1.00 90.44 217 HIS A O 1
ATOM 1678 N N . ASP A 1 218 ? 4.784 -12.017 -0.478 1.00 87.50 218 ASP A N 1
ATOM 1679 C CA . ASP A 1 218 ? 4.882 -13.451 -0.178 1.00 87.50 218 ASP A CA 1
ATOM 1680 C C . ASP A 1 218 ? 4.249 -13.787 1.179 1.00 87.50 218 ASP A C 1
ATOM 1682 O O . ASP A 1 218 ? 3.564 -14.799 1.319 1.00 87.50 218 ASP A O 1
ATOM 1686 N N . ILE A 1 219 ? 4.407 -12.909 2.177 1.00 87.25 219 ILE A N 1
ATOM 1687 C CA . ILE A 1 219 ? 3.782 -13.091 3.492 1.00 87.25 219 ILE A CA 1
ATOM 1688 C C . ILE A 1 219 ? 2.263 -12.876 3.421 1.00 87.25 219 ILE A C 1
ATOM 1690 O O . ILE A 1 219 ? 1.513 -13.595 4.086 1.00 87.25 219 ILE A O 1
ATOM 1694 N N . MET A 1 220 ? 1.786 -11.902 2.637 1.00 88.94 220 MET A N 1
ATOM 1695 C CA . MET A 1 220 ? 0.346 -11.706 2.444 1.00 88.94 220 MET A CA 1
ATOM 1696 C C . MET A 1 220 ? -0.281 -12.902 1.722 1.00 88.94 220 MET A C 1
ATOM 1698 O O . MET A 1 220 ? -1.306 -13.409 2.181 1.00 88.94 220 MET A O 1
ATOM 1702 N N . ASP A 1 221 ? 0.349 -13.392 0.657 1.00 88.19 221 ASP A N 1
ATOM 1703 C CA . ASP A 1 221 ? -0.135 -14.525 -0.128 1.00 88.19 221 ASP A CA 1
ATOM 1704 C C . ASP A 1 221 ? -0.170 -15.822 0.695 1.00 88.19 221 ASP A C 1
ATOM 1706 O O . ASP A 1 221 ? -1.235 -16.421 0.862 1.00 88.19 221 ASP A O 1
ATOM 1710 N N . GLN A 1 222 ? 0.936 -16.174 1.366 1.00 84.75 222 GLN A N 1
ATOM 1711 C CA . GLN A 1 222 ? 0.991 -17.307 2.307 1.00 84.75 222 GLN A CA 1
ATOM 1712 C C . GLN A 1 222 ? -0.004 -17.157 3.465 1.00 84.75 222 GLN A C 1
ATOM 1714 O O . GLN A 1 222 ? -0.515 -18.140 4.007 1.00 84.75 222 GLN A O 1
ATOM 1719 N N . GLY A 1 223 ? -0.302 -15.914 3.845 1.00 82.69 223 GLY A N 1
ATOM 1720 C CA . GLY A 1 223 ? -1.314 -15.566 4.830 1.00 82.69 223 GLY A CA 1
ATOM 1721 C C . GLY A 1 223 ? -2.756 -15.740 4.346 1.00 82.69 223 GLY A C 1
ATOM 1722 O O . GLY A 1 223 ? -3.658 -15.491 5.144 1.00 82.69 223 GLY A O 1
ATOM 1723 N N . GLY A 1 224 ? -3.000 -16.161 3.100 1.00 86.06 224 GLY A N 1
ATOM 1724 C CA . GLY A 1 224 ? -4.334 -16.283 2.503 1.00 86.06 224 GLY A CA 1
ATOM 1725 C C . GLY A 1 224 ? -4.904 -14.961 1.978 1.00 86.06 224 GLY A C 1
ATOM 1726 O O . GLY A 1 224 ? -6.099 -14.870 1.693 1.00 86.06 224 GLY A O 1
ATOM 1727 N N . TYR A 1 225 ? -4.065 -13.932 1.850 1.00 89.31 225 TYR A N 1
ATOM 1728 C CA . TYR A 1 225 ? -4.434 -12.595 1.381 1.00 89.31 225 TYR A CA 1
ATOM 1729 C C . TYR A 1 225 ? -3.891 -12.281 -0.017 1.00 89.31 225 TYR A C 1
ATOM 1731 O O . TYR A 1 225 ? -3.771 -11.112 -0.369 1.00 89.31 225 TYR A O 1
ATOM 1739 N N . GLY A 1 226 ? -3.624 -13.301 -0.841 1.00 89.88 226 GLY A N 1
ATOM 1740 C CA . GLY A 1 226 ? -3.176 -13.130 -2.232 1.00 89.88 226 GLY A CA 1
ATOM 1741 C C . GLY A 1 226 ? -4.096 -12.237 -3.077 1.00 89.88 226 GLY A C 1
ATOM 1742 O O . GLY A 1 226 ? -3.657 -11.535 -3.979 1.00 89.88 226 GLY A O 1
ATOM 1743 N N . HIS A 1 227 ? -5.386 -12.168 -2.733 1.00 90.69 227 HIS A N 1
ATOM 1744 C CA . HIS A 1 227 ? -6.344 -11.269 -3.381 1.00 90.69 227 HIS A CA 1
ATOM 1745 C C . HIS A 1 227 ? -6.081 -9.775 -3.111 1.00 90.69 227 HIS A C 1
ATOM 1747 O O . HIS A 1 227 ? -6.517 -8.946 -3.906 1.00 90.69 227 HIS A O 1
ATOM 1753 N N . LEU A 1 228 ? -5.371 -9.419 -2.033 1.00 94.56 228 LEU A N 1
ATOM 1754 C CA . LEU A 1 228 ? -5.038 -8.032 -1.682 1.00 94.56 228 LEU A CA 1
ATOM 1755 C C . LEU A 1 228 ? -3.754 -7.539 -2.338 1.00 94.56 228 LEU A C 1
ATOM 1757 O O . LEU A 1 228 ? -3.455 -6.356 -2.230 1.00 94.56 228 LEU A O 1
ATOM 1761 N N . VAL A 1 229 ? -2.982 -8.405 -2.985 1.00 94.50 229 VAL A N 1
ATOM 1762 C CA . VAL A 1 229 ? -1.727 -8.043 -3.650 1.00 94.50 229 VAL A CA 1
ATOM 1763 C C . VAL A 1 229 ? -1.873 -8.189 -5.160 1.00 94.50 229 VAL A C 1
ATOM 1765 O O . VAL A 1 229 ? -2.794 -8.841 -5.669 1.00 94.50 229 VAL A O 1
ATOM 1768 N N . CYS A 1 230 ? -1.008 -7.504 -5.898 1.00 93.12 230 CYS A N 1
ATOM 1769 C CA . CYS A 1 230 ? -0.866 -7.757 -7.323 1.00 93.12 230 CYS A CA 1
ATOM 1770 C C . CYS A 1 230 ? -0.195 -9.114 -7.518 1.00 93.12 230 CYS A C 1
ATOM 1772 O O . CYS A 1 230 ? 0.710 -9.468 -6.767 1.00 93.12 230 CYS A O 1
ATOM 1774 N N . ARG A 1 231 ? -0.597 -9.846 -8.556 1.00 91.94 231 ARG A N 1
ATOM 1775 C CA . ARG A 1 231 ? 0.146 -11.036 -8.960 1.00 91.94 231 ARG A CA 1
ATOM 1776 C C . ARG A 1 231 ? 1.555 -10.623 -9.359 1.00 91.94 231 ARG A C 1
ATOM 1778 O O . ARG A 1 231 ? 1.716 -9.741 -10.206 1.00 91.94 231 ARG A O 1
ATOM 1785 N N . GLN A 1 232 ? 2.544 -11.281 -8.776 1.00 93.44 232 GLN A N 1
ATOM 1786 C CA . GLN A 1 232 ? 3.942 -11.020 -9.060 1.00 93.44 232 GLN A CA 1
ATOM 1787 C C . GLN A 1 232 ? 4.754 -12.315 -9.051 1.00 93.44 232 GLN A C 1
ATOM 1789 O O . GLN A 1 232 ? 4.358 -13.301 -8.433 1.00 93.44 232 GLN A O 1
ATOM 1794 N N . ALA A 1 233 ? 5.932 -12.261 -9.660 1.00 92.69 233 ALA A N 1
ATOM 1795 C CA . ALA A 1 233 ? 6.954 -13.292 -9.570 1.00 92.69 233 ALA A CA 1
ATOM 1796 C C . ALA A 1 233 ? 8.343 -12.651 -9.430 1.00 92.69 233 ALA A C 1
ATOM 1798 O O . ALA A 1 233 ? 8.562 -11.502 -9.821 1.00 92.69 233 ALA A O 1
ATOM 1799 N N . CYS A 1 234 ? 9.277 -13.380 -8.821 1.00 92.50 234 CYS A N 1
ATOM 1800 C CA . CYS A 1 234 ? 10.631 -12.910 -8.539 1.00 92.50 234 CYS A CA 1
ATOM 1801 C C . CYS A 1 234 ? 11.636 -13.649 -9.426 1.00 92.50 234 CYS A C 1
ATOM 1803 O O . CYS A 1 234 ? 11.575 -14.870 -9.538 1.00 92.50 234 CYS A O 1
ATOM 1805 N N . PHE A 1 235 ? 12.572 -12.914 -10.021 1.00 93.06 235 PHE A N 1
ATOM 1806 C CA . PHE A 1 235 ? 13.537 -13.430 -10.989 1.00 93.06 235 PHE A CA 1
ATOM 1807 C C . PHE A 1 235 ? 14.958 -12.984 -10.636 1.00 93.06 235 PHE A C 1
ATOM 1809 O O . PHE A 1 235 ? 15.130 -11.893 -10.081 1.00 93.06 235 PHE A O 1
ATOM 1816 N N . PRO A 1 236 ? 15.986 -13.790 -10.951 1.00 91.00 236 PRO A N 1
ATOM 1817 C CA . PRO A 1 236 ? 17.372 -13.396 -10.741 1.00 91.00 236 PRO A CA 1
ATOM 1818 C C . PRO A 1 236 ? 17.759 -12.220 -11.647 1.00 91.00 236 PRO A C 1
ATOM 1820 O O . PRO A 1 236 ? 17.319 -12.125 -12.791 1.00 91.00 236 PRO A O 1
ATOM 1823 N N . MET A 1 237 ? 18.651 -11.358 -11.159 1.00 88.88 237 MET A N 1
ATOM 1824 C CA . MET A 1 237 ? 19.288 -10.266 -11.909 1.00 88.88 237 MET A CA 1
ATOM 1825 C C . MET A 1 237 ? 20.368 -10.806 -12.866 1.00 88.88 237 MET A C 1
ATOM 1827 O O . MET A 1 237 ? 21.517 -10.374 -12.842 1.00 88.88 237 MET A O 1
ATOM 1831 N N . MET A 1 238 ? 20.014 -11.800 -13.680 1.00 88.00 238 MET A N 1
ATOM 1832 C CA . MET A 1 238 ? 20.897 -12.421 -14.664 1.00 88.00 238 MET A CA 1
ATOM 1833 C C . MET A 1 238 ? 20.181 -12.518 -16.013 1.00 88.00 238 MET A C 1
ATOM 1835 O O . MET A 1 238 ? 19.031 -12.962 -16.049 1.00 88.00 238 MET A O 1
ATOM 1839 N N . PRO A 1 239 ? 20.841 -12.152 -17.125 1.00 88.50 239 PRO A N 1
ATOM 1840 C CA . PRO A 1 239 ? 20.279 -12.355 -18.453 1.00 88.50 239 PRO A CA 1
ATOM 1841 C C . PRO A 1 239 ? 19.970 -13.833 -18.714 1.00 88.50 239 PRO A C 1
ATOM 1843 O O . PRO A 1 239 ? 20.817 -14.701 -18.500 1.00 88.50 239 PRO A O 1
ATOM 1846 N N . ALA A 1 240 ? 18.778 -14.114 -19.236 1.00 92.06 240 ALA A N 1
ATOM 1847 C CA . ALA A 1 240 ? 18.410 -15.420 -19.772 1.00 92.06 240 ALA A CA 1
ATOM 1848 C C . ALA A 1 240 ? 17.528 -15.237 -21.013 1.00 92.06 240 ALA A C 1
ATOM 1850 O O . ALA A 1 240 ? 16.688 -14.338 -21.052 1.00 92.06 240 ALA A O 1
ATOM 1851 N N . ALA A 1 241 ? 17.738 -16.078 -22.029 1.00 92.00 241 ALA A N 1
ATOM 1852 C CA . ALA A 1 241 ? 17.075 -15.943 -23.329 1.00 92.00 241 ALA A CA 1
ATOM 1853 C C . ALA A 1 241 ? 15.552 -16.162 -23.259 1.00 92.00 241 ALA A C 1
ATOM 1855 O O . ALA A 1 241 ? 14.819 -15.607 -24.065 1.00 92.00 241 ALA A O 1
ATOM 1856 N N . ASP A 1 242 ? 15.081 -16.943 -22.287 1.00 93.69 242 ASP A N 1
ATOM 1857 C CA . ASP A 1 242 ? 13.671 -17.277 -22.060 1.00 93.69 242 ASP A CA 1
ATOM 1858 C C . ASP A 1 242 ? 13.022 -16.436 -20.943 1.00 93.69 242 ASP A C 1
ATOM 1860 O O . ASP A 1 242 ? 11.877 -16.677 -20.561 1.00 93.69 242 ASP A O 1
ATOM 1864 N N . LEU A 1 243 ? 13.732 -15.445 -20.386 1.00 94.31 243 LEU A N 1
ATOM 1865 C CA . LEU A 1 243 ? 13.279 -14.723 -19.193 1.00 94.31 243 LEU A CA 1
ATOM 1866 C C . LEU A 1 243 ? 11.957 -13.978 -19.416 1.00 94.31 243 LEU A C 1
ATOM 1868 O O . LEU A 1 243 ? 11.086 -14.003 -18.549 1.00 94.31 243 LEU A O 1
ATOM 1872 N N . ALA A 1 244 ? 11.796 -13.329 -20.571 1.00 93.81 244 ALA A N 1
ATOM 1873 C CA . ALA A 1 244 ? 10.576 -12.597 -20.907 1.00 93.81 244 ALA A CA 1
ATOM 1874 C C . ALA A 1 244 ? 9.360 -13.533 -21.034 1.00 93.81 244 ALA A C 1
ATOM 1876 O O . ALA A 1 244 ? 8.284 -13.217 -20.523 1.00 93.81 244 ALA A O 1
ATOM 1877 N N . GLU A 1 245 ? 9.544 -14.697 -21.664 1.00 91.94 245 GLU A N 1
ATOM 1878 C CA . GLU A 1 245 ? 8.509 -15.728 -21.799 1.00 91.94 245 GLU A CA 1
ATOM 1879 C C . GLU A 1 245 ? 8.103 -16.266 -20.424 1.00 91.94 245 GLU A C 1
ATOM 1881 O O . GLU A 1 245 ? 6.923 -16.236 -20.079 1.00 91.94 245 GLU A O 1
ATOM 1886 N N . ARG A 1 246 ? 9.084 -16.618 -19.585 1.00 93.94 246 ARG A N 1
ATOM 1887 C CA . ARG A 1 246 ? 8.853 -17.075 -18.208 1.00 93.94 246 ARG A CA 1
ATOM 1888 C C . ARG A 1 246 ? 8.123 -16.041 -17.354 1.00 93.94 246 ARG A C 1
ATOM 1890 O O . ARG A 1 246 ? 7.222 -16.402 -16.605 1.00 93.94 246 ARG A O 1
ATOM 1897 N N . ILE A 1 247 ? 8.473 -14.755 -17.466 1.00 94.31 247 ILE A N 1
ATOM 1898 C CA . ILE A 1 247 ? 7.742 -13.673 -16.784 1.00 94.31 247 ILE A CA 1
ATOM 1899 C C . ILE A 1 247 ? 6.282 -13.647 -17.240 1.00 94.31 247 ILE A C 1
ATOM 1901 O O . ILE A 1 247 ? 5.380 -13.575 -16.407 1.00 94.31 247 ILE A O 1
ATOM 1905 N N . ALA A 1 248 ? 6.027 -13.711 -18.547 1.00 91.62 248 ALA A N 1
ATOM 1906 C CA . ALA A 1 248 ? 4.666 -13.681 -19.070 1.00 91.62 248 ALA A CA 1
ATOM 1907 C C . ALA A 1 248 ? 3.838 -14.900 -18.623 1.00 91.62 248 ALA A C 1
ATOM 1909 O O . ALA A 1 248 ? 2.647 -14.752 -18.336 1.00 91.62 248 ALA A O 1
ATOM 1910 N N . GLU A 1 249 ? 4.459 -16.078 -18.545 1.00 91.25 249 GLU A N 1
ATOM 1911 C CA . GLU A 1 249 ? 3.841 -17.312 -18.054 1.00 91.25 249 GLU A CA 1
ATOM 1912 C C . GLU A 1 249 ? 3.510 -17.248 -16.559 1.00 91.25 249 GLU A C 1
ATOM 1914 O O . GLU A 1 249 ? 2.365 -17.495 -16.187 1.00 91.25 249 GLU A O 1
ATOM 1919 N N . GLU A 1 250 ? 4.463 -16.853 -15.711 1.00 92.44 250 GLU A N 1
ATOM 1920 C CA . GLU A 1 250 ? 4.285 -16.745 -14.250 1.00 92.44 250 GLU A CA 1
ATOM 1921 C C . GLU A 1 250 ? 3.251 -15.677 -13.860 1.00 92.44 250 GLU A C 1
ATOM 1923 O O . GLU A 1 250 ? 2.496 -15.823 -12.898 1.00 92.44 250 GLU A O 1
ATOM 1928 N N . LEU A 1 251 ? 3.155 -14.593 -14.636 1.00 91.94 251 LEU A N 1
ATOM 1929 C CA . LEU A 1 251 ? 2.100 -13.592 -14.458 1.00 91.94 251 LEU A CA 1
ATOM 1930 C C . LEU A 1 251 ? 0.744 -14.041 -15.047 1.00 91.94 251 LEU A C 1
ATOM 1932 O O . LEU A 1 251 ? -0.267 -13.348 -14.883 1.00 91.94 251 LEU A O 1
ATOM 1936 N N . GLU A 1 252 ? 0.700 -15.211 -15.688 1.00 89.81 252 GLU A N 1
ATOM 1937 C CA . GLU A 1 252 ? -0.415 -15.779 -16.454 1.00 89.81 252 GLU A CA 1
ATOM 1938 C C . GLU A 1 252 ? -1.044 -14.757 -17.415 1.00 89.81 252 GLU A C 1
ATOM 1940 O O . GLU A 1 252 ? -2.269 -14.573 -17.475 1.00 89.81 252 GLU A O 1
ATOM 1945 N N . LEU A 1 253 ? -0.204 -14.044 -18.166 1.00 84.38 253 LEU A N 1
ATOM 1946 C CA . LEU A 1 253 ? -0.680 -13.103 -19.173 1.00 84.38 253 LEU A CA 1
ATOM 1947 C C . LEU A 1 253 ? -1.399 -13.897 -20.275 1.00 84.38 253 LEU A C 1
ATOM 1949 O O . LEU A 1 253 ? -0.772 -14.601 -21.065 1.00 84.38 253 LEU A O 1
ATOM 1953 N N . ARG A 1 254 ? -2.738 -13.823 -20.297 1.00 67.50 254 ARG A N 1
ATOM 1954 C CA . ARG A 1 254 ? -3.595 -14.626 -21.188 1.00 67.50 254 ARG A CA 1
ATOM 1955 C C . ARG A 1 254 ? -3.229 -14.433 -22.663 1.00 67.50 254 ARG A C 1
ATOM 1957 O O . ARG A 1 254 ? -3.045 -13.303 -23.124 1.00 67.50 254 ARG A O 1
ATOM 1964 N N . ASP A 1 255 ? -3.230 -15.534 -23.414 1.00 54.03 255 ASP A N 1
ATOM 1965 C CA . ASP A 1 255 ? -3.060 -15.542 -24.870 1.00 54.03 255 ASP A CA 1
ATOM 1966 C C . ASP A 1 255 ? -4.198 -14.737 -25.529 1.00 54.03 255 ASP A C 1
ATOM 1968 O O . ASP A 1 255 ? -5.349 -15.165 -25.575 1.00 54.03 255 ASP A O 1
ATOM 1972 N N . GLY A 1 256 ? -3.889 -13.508 -25.952 1.00 51.66 256 GLY A N 1
ATOM 1973 C CA . GLY A 1 256 ? -4.849 -12.513 -26.451 1.00 51.66 256 GLY A CA 1
ATOM 1974 C C . GLY A 1 256 ? -4.660 -11.107 -25.866 1.00 51.66 256 GLY A C 1
ATOM 1975 O O . GLY A 1 256 ? -5.085 -10.141 -26.486 1.00 51.66 256 GLY A O 1
ATOM 1976 N N . LEU A 1 257 ? -3.979 -10.987 -24.717 1.00 52.44 257 LEU A N 1
ATOM 1977 C CA . LEU A 1 257 ? -3.620 -9.713 -24.064 1.00 52.44 257 LEU A CA 1
ATOM 1978 C C . LEU A 1 257 ? -2.101 -9.522 -23.905 1.00 52.44 257 LEU A C 1
ATOM 1980 O O . LEU A 1 257 ? -1.662 -8.483 -23.424 1.00 52.44 257 LEU A O 1
ATOM 1984 N N . LYS A 1 258 ? -1.289 -10.494 -24.345 1.00 59.56 258 LYS A N 1
ATOM 1985 C CA . LYS A 1 258 ? 0.184 -10.448 -24.280 1.00 59.56 258 LYS A CA 1
ATOM 1986 C C . LYS A 1 258 ? 0.817 -9.254 -25.013 1.00 59.56 258 LYS A C 1
ATOM 1988 O O . LYS A 1 258 ? 1.949 -8.928 -24.703 1.00 59.56 258 LYS A O 1
ATOM 1993 N N . GLY A 1 259 ? 0.132 -8.619 -25.969 1.00 61.88 259 GLY A N 1
ATOM 1994 C CA . GLY A 1 259 ? 0.663 -7.444 -26.678 1.00 61.88 259 GLY A CA 1
ATOM 1995 C C . GLY A 1 259 ? 0.510 -6.134 -25.901 1.00 61.88 259 GLY A C 1
ATOM 1996 O O . GLY A 1 259 ? 1.448 -5.349 -25.843 1.00 61.88 259 GLY A O 1
ATOM 1997 N N . ASP A 1 260 ? -0.645 -5.940 -25.255 1.00 73.50 260 ASP A N 1
ATOM 1998 C CA . ASP A 1 260 ? -1.030 -4.657 -24.643 1.00 73.50 260 ASP A CA 1
ATOM 1999 C C . ASP A 1 260 ? -0.902 -4.652 -23.110 1.00 73.50 260 ASP A C 1
ATOM 2001 O O . ASP A 1 260 ? -1.096 -3.622 -22.460 1.00 73.50 260 ASP A O 1
ATOM 2005 N N . ALA A 1 261 ? -0.596 -5.801 -22.499 1.00 86.38 261 ALA A N 1
ATOM 2006 C CA . ALA A 1 261 ? -0.412 -5.888 -21.057 1.00 86.38 261 ALA A CA 1
ATOM 2007 C C . ALA A 1 261 ? 0.772 -5.022 -20.604 1.00 86.38 261 ALA A C 1
ATOM 2009 O O . ALA A 1 261 ? 1.858 -5.070 -21.178 1.00 86.38 261 ALA A O 1
ATOM 2010 N N . THR A 1 262 ? 0.571 -4.262 -19.529 1.00 91.19 262 THR A N 1
ATOM 2011 C CA . THR A 1 262 ? 1.653 -3.537 -18.857 1.00 91.19 262 THR A CA 1
ATOM 2012 C C . THR A 1 262 ? 2.183 -4.368 -17.694 1.00 91.19 262 THR A C 1
ATOM 2014 O O . THR A 1 262 ? 1.429 -4.803 -16.820 1.00 91.19 262 THR A O 1
ATOM 2017 N N . ILE A 1 263 ? 3.494 -4.573 -17.686 1.00 93.75 263 ILE A N 1
ATOM 2018 C CA . ILE A 1 263 ? 4.247 -5.282 -16.658 1.00 93.75 263 ILE A CA 1
ATOM 2019 C C . ILE A 1 263 ? 5.044 -4.252 -15.869 1.00 93.75 263 ILE A C 1
ATOM 2021 O O . ILE A 1 263 ? 5.634 -3.328 -16.431 1.00 93.75 263 ILE A O 1
ATOM 2025 N N . VAL A 1 264 ? 5.070 -4.412 -14.552 1.00 94.44 264 VAL A N 1
ATOM 2026 C CA . VAL A 1 264 ? 5.847 -3.559 -13.662 1.00 94.44 264 VAL A CA 1
ATOM 2027 C C . VAL A 1 264 ? 7.091 -4.312 -13.216 1.00 94.44 264 VAL A C 1
ATOM 2029 O O . VAL A 1 264 ? 6.992 -5.313 -12.513 1.00 94.44 264 VAL A O 1
ATOM 2032 N N . LEU A 1 265 ? 8.266 -3.816 -13.595 1.00 94.56 265 LEU A N 1
ATOM 2033 C CA . LEU A 1 265 ? 9.553 -4.342 -13.144 1.00 94.56 265 LEU A CA 1
ATOM 2034 C C . LEU A 1 265 ? 10.041 -3.527 -11.949 1.00 94.56 265 LEU A C 1
ATOM 2036 O O . LEU A 1 265 ? 10.142 -2.302 -12.032 1.00 94.56 265 LEU A O 1
ATOM 2040 N N . LYS A 1 266 ? 10.347 -4.183 -10.829 1.00 92.62 266 LYS A N 1
ATOM 2041 C CA . LYS A 1 266 ? 10.727 -3.530 -9.571 1.00 92.62 266 LYS A CA 1
ATOM 2042 C C . LYS A 1 266 ? 11.954 -4.196 -8.964 1.00 92.62 266 LYS A C 1
ATOM 2044 O O . LYS A 1 266 ? 11.958 -5.402 -8.752 1.00 92.62 266 LYS A O 1
ATOM 2049 N N . LEU A 1 267 ? 12.947 -3.418 -8.545 1.00 89.62 267 LEU A N 1
ATOM 2050 C CA . LEU A 1 267 ? 13.977 -3.952 -7.645 1.00 89.62 267 LEU A CA 1
ATOM 2051 C C . LEU A 1 267 ? 13.345 -4.317 -6.287 1.00 89.62 267 LEU A C 1
ATOM 2053 O O . LEU A 1 267 ? 12.508 -3.558 -5.775 1.00 89.62 267 LEU A O 1
ATOM 2057 N N . CYS A 1 268 ? 13.747 -5.454 -5.705 1.00 85.44 268 CYS A N 1
ATOM 2058 C CA . CYS A 1 268 ? 13.183 -5.961 -4.444 1.00 85.44 268 CYS A CA 1
ATOM 2059 C C . CYS A 1 268 ? 13.442 -5.009 -3.270 1.00 85.44 268 CYS A C 1
ATOM 2061 O O . CYS A 1 268 ? 12.540 -4.709 -2.486 1.00 85.44 268 CYS A O 1
ATOM 2063 N N . ASN A 1 269 ? 14.664 -4.480 -3.186 1.00 80.69 269 ASN A N 1
ATOM 2064 C CA . ASN A 1 269 ? 15.054 -3.518 -2.165 1.00 80.69 269 ASN A CA 1
ATOM 2065 C C . ASN A 1 269 ? 14.397 -2.143 -2.389 1.00 80.69 269 ASN A C 1
ATOM 2067 O O . ASN A 1 269 ? 13.808 -1.823 -3.430 1.00 80.69 269 ASN A O 1
ATOM 2071 N N . ARG A 1 270 ? 14.483 -1.282 -1.373 1.00 66.06 270 ARG A N 1
ATOM 2072 C CA . ARG A 1 270 ? 13.861 0.044 -1.398 1.00 66.06 270 ARG A CA 1
ATOM 2073 C C . ARG A 1 270 ? 14.604 1.023 -2.318 1.00 66.06 270 ARG A C 1
ATOM 2075 O O . ARG A 1 270 ? 15.339 1.892 -1.866 1.00 66.06 270 ARG A O 1
ATOM 2082 N N . SER A 1 271 ? 14.309 0.954 -3.608 1.00 58.50 271 SER A N 1
ATOM 2083 C CA . SER A 1 271 ? 14.845 1.819 -4.672 1.00 58.50 271 SER A CA 1
ATOM 2084 C C . SER A 1 271 ? 13.954 3.024 -5.038 1.00 58.50 271 SER A C 1
ATOM 2086 O O . SER A 1 271 ? 14.232 3.748 -5.996 1.00 58.50 271 SER A O 1
ATOM 2088 N N . ARG A 1 272 ? 12.896 3.302 -4.251 1.00 68.00 272 ARG A N 1
ATOM 2089 C CA . ARG A 1 272 ? 11.858 4.323 -4.549 1.00 68.00 272 ARG A CA 1
ATOM 2090 C C . ARG A 1 272 ? 11.361 4.190 -6.006 1.00 68.00 272 ARG A C 1
ATOM 2092 O O . ARG A 1 272 ? 11.448 3.124 -6.601 1.00 68.00 272 ARG A O 1
ATOM 2099 N N . ALA A 1 273 ? 10.827 5.262 -6.590 1.00 66.38 273 ALA A N 1
ATOM 2100 C CA . ALA A 1 273 ? 10.307 5.260 -7.959 1.00 66.38 273 ALA A CA 1
ATOM 2101 C C . ALA A 1 273 ? 11.372 4.971 -9.036 1.00 66.38 273 ALA A C 1
ATOM 2103 O O . ALA A 1 273 ? 11.008 4.658 -10.167 1.00 66.38 273 ALA A O 1
ATOM 2104 N N . ALA A 1 274 ? 12.663 5.111 -8.728 1.00 70.19 274 ALA A N 1
ATOM 2105 C CA . ALA A 1 274 ? 13.737 5.000 -9.710 1.00 70.19 274 ALA A CA 1
ATOM 2106 C C . ALA A 1 274 ? 14.145 3.543 -10.005 1.00 70.19 274 ALA A C 1
ATOM 2108 O O . ALA A 1 274 ? 14.715 3.263 -11.052 1.00 70.19 274 ALA A O 1
ATOM 2109 N N . GLY A 1 275 ? 13.767 2.592 -9.147 1.00 82.00 275 GLY A N 1
ATOM 2110 C CA . GLY A 1 275 ? 13.890 1.158 -9.427 1.00 82.00 275 GLY A CA 1
ATOM 2111 C C . GLY A 1 275 ? 12.603 0.499 -9.926 1.00 82.00 275 GLY A C 1
ATOM 2112 O O . GLY A 1 275 ? 12.497 -0.715 -9.810 1.00 82.00 275 GLY A O 1
ATOM 2113 N N . VAL A 1 276 ? 11.624 1.276 -10.409 1.00 87.81 276 VAL A N 1
ATOM 2114 C CA . VAL A 1 276 ? 10.326 0.783 -10.903 1.00 87.81 276 VAL A CA 1
ATOM 2115 C C . VAL A 1 276 ? 10.140 1.199 -12.360 1.00 87.81 276 VAL A C 1
ATOM 2117 O O . VAL A 1 276 ? 10.093 2.401 -12.627 1.00 87.81 276 VAL A O 1
ATOM 2120 N N . LEU A 1 277 ? 10.006 0.237 -13.273 1.00 89.62 277 LEU A N 1
ATOM 2121 C CA . LEU A 1 277 ? 9.725 0.463 -14.693 1.00 89.62 277 LEU A CA 1
ATOM 2122 C C . LEU A 1 277 ? 8.357 -0.095 -15.069 1.00 89.62 277 LEU A C 1
ATOM 2124 O O . LEU A 1 277 ? 7.962 -1.158 -14.601 1.00 89.62 277 LEU A O 1
ATOM 2128 N N . MET A 1 278 ? 7.672 0.636 -15.941 1.00 90.69 278 MET A N 1
ATOM 2129 C CA . MET A 1 278 ? 6.429 0.226 -16.584 1.00 90.69 278 MET A CA 1
ATOM 2130 C C . MET A 1 278 ? 6.783 -0.197 -18.003 1.00 90.69 278 MET A C 1
ATOM 2132 O O . MET A 1 278 ? 7.337 0.614 -18.743 1.00 90.69 278 MET A O 1
ATOM 2136 N N . VAL A 1 279 ? 6.515 -1.446 -18.364 1.00 91.38 279 VAL A N 1
ATOM 2137 C CA . VAL A 1 279 ? 6.976 -2.033 -19.625 1.00 91.38 279 VAL A CA 1
ATOM 2138 C C . VAL A 1 279 ? 5.795 -2.691 -20.319 1.00 91.38 279 VAL A C 1
ATOM 2140 O O . VAL A 1 279 ? 5.086 -3.490 -19.707 1.00 91.38 279 VAL A O 1
ATOM 2143 N N . ALA A 1 280 ? 5.560 -2.348 -21.583 1.00 90.56 280 ALA A N 1
ATOM 2144 C CA . ALA A 1 280 ? 4.616 -3.099 -22.399 1.00 90.56 280 ALA A CA 1
ATOM 2145 C C . ALA A 1 280 ? 5.160 -4.517 -22.594 1.00 90.56 280 ALA A C 1
ATOM 2147 O O . ALA A 1 280 ? 6.355 -4.704 -22.813 1.00 90.56 280 ALA A O 1
ATOM 2148 N N . ALA A 1 281 ? 4.301 -5.526 -22.527 1.00 90.19 281 ALA A N 1
ATOM 2149 C CA . ALA A 1 281 ? 4.725 -6.912 -22.675 1.00 90.19 281 ALA A CA 1
ATOM 2150 C C . ALA A 1 281 ? 5.406 -7.182 -24.036 1.00 90.19 281 ALA A C 1
ATOM 2152 O O . ALA A 1 281 ? 6.317 -8.006 -24.095 1.00 90.19 281 ALA A O 1
ATOM 2153 N N . SER A 1 282 ? 5.065 -6.423 -25.088 1.00 89.88 282 SER A N 1
ATOM 2154 C CA . SER A 1 282 ? 5.770 -6.435 -26.382 1.00 89.88 282 SER A CA 1
ATOM 2155 C C . SER A 1 282 ? 7.232 -5.983 -26.312 1.00 89.88 282 SER A C 1
ATOM 2157 O O . SER A 1 282 ? 8.047 -6.430 -27.113 1.00 89.88 282 SER A O 1
ATOM 2159 N N . ASP A 1 283 ? 7.564 -5.115 -25.356 1.00 91.75 283 ASP A N 1
ATOM 2160 C CA . ASP A 1 283 ? 8.874 -4.467 -25.222 1.00 91.75 283 ASP A CA 1
ATOM 2161 C C . ASP A 1 283 ? 9.704 -5.089 -24.085 1.00 91.75 283 ASP A C 1
ATOM 2163 O O . ASP A 1 283 ? 10.819 -4.641 -23.791 1.00 91.75 283 ASP A O 1
ATOM 2167 N N . LEU A 1 284 ? 9.163 -6.120 -23.423 1.00 92.62 284 LEU A N 1
ATOM 2168 C CA . LEU A 1 284 ? 9.751 -6.731 -22.235 1.00 92.62 284 LEU A CA 1
ATOM 2169 C C . LEU A 1 284 ? 11.138 -7.311 -22.514 1.00 92.62 284 LEU A C 1
ATOM 2171 O O . LEU A 1 284 ? 12.061 -7.067 -21.741 1.00 92.62 284 LEU A O 1
ATOM 2175 N N . GLU A 1 285 ? 11.298 -8.047 -23.614 1.00 94.44 285 GLU A N 1
ATOM 2176 C CA . GLU A 1 285 ? 12.570 -8.682 -23.976 1.00 94.44 285 GLU A CA 1
ATOM 2177 C C . GLU A 1 285 ? 13.680 -7.644 -24.188 1.00 94.44 285 GLU A C 1
ATOM 2179 O O . GLU A 1 285 ? 14.739 -7.730 -23.565 1.00 94.44 285 GLU A O 1
ATOM 2184 N N . ALA A 1 286 ? 13.408 -6.619 -25.002 1.00 93.25 286 ALA A N 1
ATOM 2185 C CA . ALA A 1 286 ? 14.354 -5.537 -25.259 1.00 93.25 286 ALA A CA 1
ATOM 2186 C C . ALA A 1 286 ? 14.707 -4.779 -23.969 1.00 93.25 286 ALA A C 1
ATOM 2188 O O . ALA A 1 286 ? 15.879 -4.525 -23.694 1.00 93.25 286 ALA A O 1
ATOM 2189 N N . THR A 1 287 ? 13.706 -4.490 -23.133 1.00 93.50 287 THR A N 1
ATOM 2190 C CA . THR A 1 287 ? 13.918 -3.788 -21.861 1.00 93.50 287 THR A CA 1
ATOM 2191 C C . THR A 1 287 ? 14.772 -4.609 -20.891 1.00 93.50 287 THR A C 1
ATOM 2193 O O . THR A 1 287 ? 15.685 -4.072 -20.269 1.00 93.50 287 THR A O 1
ATOM 2196 N N . LEU A 1 288 ? 14.519 -5.915 -20.763 1.00 94.56 288 LEU A N 1
ATOM 2197 C CA . LEU A 1 288 ? 15.320 -6.800 -19.910 1.00 94.56 288 LEU A CA 1
ATOM 2198 C C . LEU A 1 288 ? 16.762 -6.914 -20.405 1.00 94.56 288 LEU A C 1
ATOM 2200 O O . LEU A 1 288 ? 17.679 -6.921 -19.584 1.00 94.56 288 LEU A O 1
ATOM 2204 N N . ALA A 1 289 ? 16.972 -6.962 -21.724 1.00 92.56 289 ALA A N 1
ATOM 2205 C CA . ALA A 1 289 ? 18.309 -6.980 -22.305 1.00 92.56 289 ALA A CA 1
ATOM 2206 C C . ALA A 1 289 ? 19.113 -5.727 -21.918 1.00 92.56 289 ALA A C 1
ATOM 2208 O O . ALA A 1 289 ? 20.286 -5.846 -21.577 1.00 92.56 289 ALA A O 1
ATOM 2209 N N . GLU A 1 290 ? 18.488 -4.545 -21.895 1.00 91.00 290 GLU A N 1
ATOM 2210 C CA . GLU A 1 290 ? 19.141 -3.310 -21.438 1.00 91.00 290 GLU A CA 1
ATOM 2211 C C . GLU A 1 290 ? 19.377 -3.292 -19.918 1.00 91.00 290 GLU A C 1
ATOM 2213 O O . GLU A 1 290 ? 20.462 -2.936 -19.452 1.00 91.00 290 GLU A O 1
ATOM 2218 N N . LEU A 1 291 ? 18.377 -3.690 -19.124 1.00 91.25 291 LEU A N 1
ATOM 2219 C CA . LEU A 1 291 ? 18.452 -3.644 -17.659 1.00 91.25 291 LEU A CA 1
ATOM 2220 C C . LEU A 1 291 ? 19.474 -4.628 -17.078 1.00 91.25 291 LEU A C 1
ATOM 2222 O O . LEU A 1 291 ? 20.118 -4.310 -16.079 1.00 91.25 291 LEU A O 1
ATOM 2226 N N . LEU A 1 292 ? 19.610 -5.814 -17.674 1.00 91.69 292 LEU A N 1
ATOM 2227 C CA . LEU A 1 292 ? 20.393 -6.921 -17.115 1.00 91.69 292 LEU A CA 1
ATOM 2228 C C . LEU A 1 292 ? 21.787 -7.074 -17.739 1.00 91.69 292 LEU A C 1
ATOM 2230 O O . LEU A 1 292 ? 22.565 -7.899 -17.265 1.00 91.69 292 LEU A O 1
ATOM 2234 N N . ALA A 1 293 ? 22.121 -6.287 -18.764 1.00 87.81 293 ALA A N 1
ATOM 2235 C CA . ALA A 1 293 ? 23.445 -6.268 -19.383 1.00 87.81 293 ALA A CA 1
ATOM 2236 C C . ALA A 1 293 ? 24.154 -4.927 -19.111 1.00 87.81 293 ALA A C 1
ATOM 2238 O O . ALA A 1 293 ? 24.168 -4.051 -19.983 1.00 87.81 293 ALA A O 1
ATOM 2239 N N . PRO A 1 294 ? 24.735 -4.725 -17.909 1.00 83.81 294 PRO A N 1
ATOM 2240 C CA . PRO A 1 294 ? 25.532 -3.533 -17.650 1.00 83.81 294 PRO A CA 1
ATOM 2241 C C . PRO A 1 294 ? 26.719 -3.456 -18.626 1.00 83.81 294 PRO A C 1
ATOM 2243 O O . PRO A 1 294 ? 27.208 -4.489 -19.093 1.00 83.81 294 PRO A O 1
ATOM 2246 N N . PRO A 1 295 ? 27.220 -2.247 -18.946 1.00 81.94 295 PRO A N 1
ATOM 2247 C CA . PRO A 1 295 ? 28.454 -2.117 -19.710 1.00 81.94 295 PRO A CA 1
ATOM 2248 C C . PRO A 1 295 ? 29.601 -2.835 -18.981 1.00 81.94 295 PRO A C 1
ATOM 2250 O O . PRO A 1 295 ? 29.638 -2.860 -17.755 1.00 81.94 295 PRO A O 1
ATOM 2253 N N . GLU A 1 296 ? 30.551 -3.397 -19.731 1.00 80.50 296 GLU A N 1
ATOM 2254 C CA . GLU A 1 296 ? 31.712 -4.118 -19.191 1.00 80.50 296 GLU A CA 1
ATOM 2255 C C . GLU A 1 296 ? 33.037 -3.488 -19.651 1.00 80.50 296 GLU A C 1
ATOM 2257 O O . GLU A 1 296 ? 33.123 -2.910 -20.741 1.00 80.50 296 GLU A O 1
ATOM 2262 N N . GLY A 1 297 ? 34.089 -3.630 -18.835 1.00 76.88 297 GLY A N 1
ATOM 2263 C CA . GLY A 1 297 ? 35.449 -3.177 -19.155 1.00 76.88 297 GLY A CA 1
ATOM 2264 C C . GLY A 1 297 ? 35.526 -1.679 -19.467 1.00 76.88 297 GLY A C 1
ATOM 2265 O O . GLY A 1 297 ? 34.894 -0.867 -18.792 1.00 76.88 297 GLY A O 1
ATOM 2266 N N . ASP A 1 298 ? 36.250 -1.318 -20.528 1.00 71.50 298 ASP A N 1
ATOM 2267 C CA . ASP A 1 298 ? 36.448 0.074 -20.969 1.00 71.50 298 ASP A CA 1
ATOM 2268 C C . ASP A 1 298 ? 35.127 0.806 -21.287 1.00 71.50 298 ASP A C 1
ATOM 2270 O O . ASP A 1 298 ? 35.063 2.036 -21.261 1.00 71.50 298 ASP A O 1
ATOM 2274 N N . ARG A 1 299 ? 34.034 0.068 -21.543 1.00 75.19 299 ARG A N 1
ATOM 2275 C CA . ARG A 1 299 ? 32.705 0.660 -21.764 1.00 75.19 299 ARG A CA 1
ATOM 2276 C C . ARG A 1 299 ? 32.093 1.221 -20.485 1.00 75.19 299 ARG A C 1
ATOM 2278 O O . ARG A 1 299 ? 31.255 2.109 -20.585 1.00 75.19 299 ARG A O 1
ATOM 2285 N N . ILE A 1 300 ? 32.490 0.732 -19.306 1.00 75.62 300 ILE A N 1
ATOM 2286 C CA . ILE A 1 300 ? 32.073 1.320 -18.025 1.00 75.62 300 ILE A CA 1
ATOM 2287 C C . ILE A 1 300 ? 32.717 2.689 -17.865 1.00 75.62 300 ILE A C 1
ATOM 2289 O O . ILE A 1 300 ? 32.019 3.641 -17.534 1.00 75.62 300 ILE A O 1
ATOM 2293 N N . GLU A 1 301 ? 34.024 2.801 -18.122 1.00 73.06 301 GLU A N 1
ATOM 2294 C CA . GLU A 1 301 ? 34.727 4.084 -18.033 1.00 73.06 301 GLU A CA 1
ATOM 2295 C C . GLU A 1 301 ? 34.163 5.083 -19.037 1.00 73.06 301 GLU A C 1
ATOM 2297 O O . GLU A 1 301 ? 33.851 6.208 -18.664 1.00 73.06 301 GLU A O 1
ATOM 2302 N N . GLN A 1 302 ? 33.918 4.650 -20.276 1.00 77.50 302 GLN A N 1
ATOM 2303 C CA . GLN A 1 302 ? 33.269 5.492 -21.276 1.00 77.50 302 GLN A CA 1
ATOM 2304 C C . GLN A 1 302 ? 31.855 5.907 -20.847 1.00 77.50 302 GLN A C 1
ATOM 2306 O O . GLN A 1 302 ? 31.497 7.076 -20.933 1.00 77.50 302 GLN A O 1
ATOM 2311 N N . TRP A 1 303 ? 31.055 4.978 -20.319 1.00 76.50 303 TRP A N 1
ATOM 2312 C CA . TRP A 1 303 ? 29.712 5.292 -19.843 1.00 76.50 303 TRP A CA 1
ATOM 2313 C C . TRP A 1 303 ? 29.737 6.266 -18.650 1.00 76.50 303 TRP A C 1
ATOM 2315 O O . TRP A 1 303 ? 28.938 7.203 -18.612 1.00 76.50 303 TRP A O 1
ATOM 2325 N N . LEU A 1 304 ? 30.668 6.095 -17.704 1.00 71.69 304 LEU A N 1
ATOM 2326 C CA . LEU A 1 304 ? 30.890 7.016 -16.585 1.00 71.69 304 LEU A CA 1
ATOM 2327 C C . LEU A 1 304 ? 31.369 8.388 -17.071 1.00 71.69 304 LEU A C 1
ATOM 2329 O O . LEU A 1 304 ? 30.931 9.410 -16.545 1.00 71.69 304 LEU A O 1
ATOM 2333 N N . ASP A 1 305 ? 32.219 8.439 -18.086 1.00 74.44 305 ASP A N 1
ATOM 2334 C CA . ASP A 1 305 ? 32.696 9.690 -18.669 1.00 74.44 305 ASP A CA 1
ATOM 2335 C C . ASP A 1 305 ? 31.581 10.432 -19.403 1.00 74.44 305 ASP A C 1
ATOM 2337 O O . ASP A 1 305 ? 31.455 11.645 -19.254 1.00 74.44 305 ASP A O 1
ATOM 2341 N N . ASP A 1 306 ? 30.721 9.706 -20.111 1.00 72.88 306 ASP A N 1
ATOM 2342 C CA . ASP A 1 306 ? 29.606 10.276 -20.861 1.00 72.88 306 ASP A CA 1
ATOM 2343 C C . ASP A 1 306 ? 28.446 10.718 -19.943 1.00 72.88 306 ASP A C 1
ATOM 2345 O O . ASP A 1 306 ? 27.727 11.666 -20.265 1.00 72.88 306 ASP A O 1
ATOM 2349 N N . HIS A 1 307 ? 28.251 10.063 -18.787 1.00 68.62 307 HIS A N 1
ATOM 2350 C CA . HIS A 1 307 ? 27.045 10.244 -17.958 1.00 68.62 307 HIS A CA 1
ATOM 2351 C C . HIS A 1 307 ? 27.298 10.685 -16.507 1.00 68.62 307 HIS A C 1
ATOM 2353 O O . HIS A 1 307 ? 26.415 11.307 -15.912 1.00 68.62 307 HIS A O 1
ATOM 2359 N N . ALA A 1 308 ? 28.453 10.370 -15.913 1.00 65.12 308 ALA A N 1
ATOM 2360 C CA . ALA A 1 308 ? 28.788 10.681 -14.518 1.00 65.12 308 ALA A CA 1
ATOM 2361 C C . ALA A 1 308 ? 29.734 11.883 -14.372 1.00 65.12 308 ALA A C 1
ATOM 2363 O O . ALA A 1 308 ? 29.513 12.722 -13.499 1.00 65.12 308 ALA A O 1
ATOM 2364 N N . ARG A 1 309 ? 30.742 12.028 -15.238 1.00 66.00 309 ARG A N 1
ATOM 2365 C CA . ARG A 1 309 ? 31.670 13.173 -15.210 1.00 66.00 309 ARG A CA 1
ATOM 2366 C C . ARG A 1 309 ? 30.973 14.527 -15.446 1.00 66.00 309 ARG A C 1
ATOM 2368 O O . ARG A 1 309 ? 31.222 15.441 -14.660 1.00 66.00 309 ARG A O 1
ATOM 2375 N N . PRO A 1 310 ? 29.997 14.656 -16.369 1.00 65.56 310 PRO A N 1
ATOM 2376 C CA . PRO A 1 310 ? 29.220 15.884 -16.499 1.00 65.56 310 PRO A CA 1
ATOM 2377 C C . PRO A 1 310 ? 28.478 16.256 -15.207 1.00 65.56 310 PRO A C 1
ATOM 2379 O O . PRO A 1 310 ? 28.375 17.438 -14.901 1.00 65.56 310 PRO A O 1
ATOM 2382 N N . LEU A 1 311 ? 28.020 15.278 -14.407 1.00 58.88 311 LEU A N 1
ATOM 2383 C CA . LEU A 1 311 ? 27.346 15.518 -13.115 1.00 58.88 311 LEU A CA 1
ATOM 2384 C C . LEU A 1 311 ? 28.284 16.080 -12.040 1.00 58.88 311 LEU A C 1
ATOM 2386 O O . LEU A 1 311 ? 27.817 16.765 -11.135 1.00 58.88 311 LEU A O 1
ATOM 2390 N N . LEU A 1 312 ? 29.578 15.763 -12.114 1.00 61.19 312 LEU A N 1
ATOM 2391 C CA . LEU A 1 312 ? 30.593 16.254 -11.180 1.00 61.19 312 LEU A CA 1
ATOM 2392 C C . LEU A 1 312 ? 31.104 17.648 -11.567 1.00 61.19 312 LEU A C 1
ATOM 2394 O O . LEU A 1 312 ? 31.547 18.399 -10.701 1.00 61.19 312 LEU A O 1
ATOM 2398 N N . GLU A 1 313 ? 31.038 17.984 -12.856 1.00 62.19 313 GLU A N 1
ATOM 2399 C CA . GLU A 1 313 ? 31.603 19.212 -13.425 1.00 62.19 313 GLU A CA 1
ATOM 2400 C C . GLU A 1 313 ? 30.557 20.316 -13.676 1.00 62.19 313 GLU A C 1
ATOM 2402 O O . GLU A 1 313 ? 30.927 21.471 -13.890 1.00 62.19 313 GLU A O 1
ATOM 2407 N N . SER A 1 314 ? 29.259 19.999 -13.609 1.00 54.34 314 SER A N 1
ATOM 2408 C CA . SER A 1 314 ? 28.158 20.947 -13.846 1.00 54.34 314 SER A CA 1
ATOM 2409 C C . SER A 1 314 ? 27.370 21.256 -12.570 1.00 54.34 314 SER A C 1
ATOM 2411 O O . SER A 1 314 ? 27.151 20.377 -11.738 1.00 54.34 314 SER A O 1
ATOM 2413 N N . ASP A 1 315 ? 26.842 22.480 -12.451 1.00 54.75 315 ASP A N 1
ATOM 2414 C CA . ASP A 1 315 ? 25.818 22.801 -11.448 1.00 54.75 315 ASP A CA 1
ATOM 2415 C C . ASP A 1 315 ? 24.603 21.884 -11.665 1.00 54.75 315 ASP A C 1
ATOM 2417 O O . ASP A 1 315 ? 24.026 21.856 -12.752 1.00 54.75 315 ASP A O 1
ATOM 2421 N N . ALA A 1 316 ? 24.191 21.135 -10.638 1.00 49.16 316 ALA A N 1
ATOM 2422 C CA . ALA A 1 316 ? 23.196 20.055 -10.731 1.00 49.16 316 ALA A CA 1
ATOM 2423 C C . ALA A 1 316 ? 21.823 20.454 -11.332 1.00 49.16 316 ALA A C 1
ATOM 2425 O O . ALA A 1 316 ? 20.995 19.586 -11.601 1.00 49.16 316 ALA A O 1
ATOM 2426 N N . GLY A 1 317 ? 21.564 21.752 -11.531 1.00 47.16 317 GLY A N 1
ATOM 2427 C CA . GLY A 1 317 ? 20.368 22.284 -12.186 1.00 47.16 317 GLY A CA 1
ATOM 2428 C C . GLY A 1 317 ? 20.446 22.431 -13.714 1.00 47.16 317 GLY A C 1
ATOM 2429 O O . GLY A 1 317 ? 19.413 22.709 -14.315 1.00 47.16 317 GLY A O 1
ATOM 2430 N N . SER A 1 318 ? 21.616 22.274 -14.350 1.00 45.28 318 SER A N 1
ATOM 2431 C CA . SER A 1 318 ? 21.801 22.514 -15.797 1.00 45.28 318 SER A CA 1
ATOM 2432 C C . SER A 1 318 ? 21.804 21.252 -16.665 1.00 45.28 318 SER A C 1
ATOM 2434 O O . SER A 1 318 ? 21.672 21.342 -17.887 1.00 45.28 318 SER A O 1
ATOM 2436 N N . LEU A 1 319 ? 21.927 20.071 -16.060 1.00 46.94 319 LEU A N 1
ATOM 2437 C CA . LEU A 1 319 ? 21.897 18.805 -16.781 1.00 46.94 319 LEU A CA 1
ATOM 2438 C C . LEU A 1 319 ? 20.442 18.389 -16.953 1.00 46.94 319 LEU A C 1
ATOM 2440 O O . LEU A 1 319 ? 19.790 18.008 -15.984 1.00 46.94 319 LEU A O 1
ATOM 2444 N N . GLY A 1 320 ? 19.941 18.478 -18.184 1.00 43.28 320 GLY A N 1
ATOM 2445 C CA . GLY A 1 320 ? 18.578 18.130 -18.598 1.00 43.28 320 GLY A CA 1
ATOM 2446 C C . GLY A 1 320 ? 18.193 16.653 -18.432 1.00 43.28 320 GLY A C 1
ATOM 2447 O O . GLY A 1 320 ? 17.536 16.097 -19.305 1.00 43.28 320 GLY A O 1
ATOM 2448 N N . PHE A 1 321 ? 18.579 16.005 -17.331 1.00 47.88 321 PHE A N 1
ATOM 2449 C CA . PHE A 1 321 ? 18.029 14.723 -16.922 1.00 47.88 321 PHE A CA 1
ATOM 2450 C C . PHE A 1 321 ? 16.579 14.925 -16.487 1.00 47.88 321 PHE A C 1
ATOM 2452 O O . PHE A 1 321 ? 16.294 15.464 -15.414 1.00 47.88 321 PHE A O 1
ATOM 2459 N N . SER A 1 322 ? 15.648 14.452 -17.310 1.00 53.88 322 SER A N 1
ATOM 2460 C CA . SER A 1 322 ? 14.280 14.237 -16.863 1.00 53.88 322 SER A CA 1
ATOM 2461 C C . SER A 1 322 ? 14.280 13.116 -15.820 1.00 53.88 322 SER A C 1
ATOM 2463 O O . SER A 1 322 ? 14.736 11.999 -16.071 1.00 53.88 322 SER A O 1
ATOM 2465 N N . ARG A 1 323 ? 13.782 13.411 -14.612 1.00 55.84 323 ARG A N 1
ATOM 2466 C CA . ARG A 1 323 ? 13.461 12.362 -13.634 1.00 55.84 323 ARG A CA 1
ATOM 2467 C C . ARG A 1 323 ? 12.513 11.359 -14.285 1.00 55.84 323 ARG A C 1
ATOM 2469 O O . ARG A 1 323 ? 11.498 11.761 -14.844 1.00 55.84 323 ARG A O 1
ATOM 2476 N N . GLY A 1 324 ? 12.823 10.075 -14.164 1.00 58.34 324 GLY A N 1
ATOM 2477 C CA . GLY A 1 324 ? 12.086 8.980 -14.783 1.00 58.34 324 GLY A CA 1
ATOM 2478 C C . GLY A 1 324 ? 12.559 8.588 -16.181 1.00 58.34 324 GLY A C 1
ATOM 2479 O O . GLY A 1 324 ? 11.944 7.702 -16.761 1.00 58.34 324 GLY A O 1
ATOM 2480 N N . ALA A 1 325 ? 13.629 9.187 -16.711 1.00 69.25 325 ALA A N 1
ATOM 2481 C CA . ALA A 1 325 ? 14.244 8.717 -17.950 1.00 69.25 325 ALA A CA 1
ATOM 2482 C C . ALA A 1 325 ? 14.840 7.308 -17.788 1.00 69.25 325 ALA A C 1
ATOM 2484 O O . ALA A 1 325 ? 15.330 6.950 -16.712 1.00 69.25 325 ALA A O 1
ATOM 2485 N N . MET A 1 326 ? 14.887 6.538 -18.879 1.00 77.38 326 MET A N 1
ATOM 2486 C CA . MET A 1 326 ? 15.480 5.193 -18.903 1.00 77.38 326 MET A CA 1
ATOM 2487 C C . MET A 1 326 ? 16.908 5.171 -18.325 1.00 77.38 326 MET A C 1
ATOM 2489 O O . MET A 1 326 ? 17.272 4.270 -17.578 1.00 77.38 326 MET A O 1
ATOM 2493 N N . GLN A 1 327 ? 17.707 6.216 -18.555 1.00 75.56 327 GLN A N 1
ATOM 2494 C CA . GLN A 1 327 ? 19.073 6.318 -18.028 1.00 75.56 327 GLN A CA 1
ATOM 2495 C C . GLN A 1 327 ? 19.133 6.451 -16.496 1.00 75.56 327 GLN A C 1
ATOM 2497 O O . GLN A 1 327 ? 20.135 6.088 -15.880 1.00 75.56 327 GLN A O 1
ATOM 2502 N N . GLU A 1 328 ? 18.108 7.011 -15.844 1.00 75.44 328 GLU A N 1
ATOM 2503 C CA . GLU A 1 328 ? 18.002 6.968 -14.377 1.00 75.44 328 GLU A CA 1
ATOM 2504 C C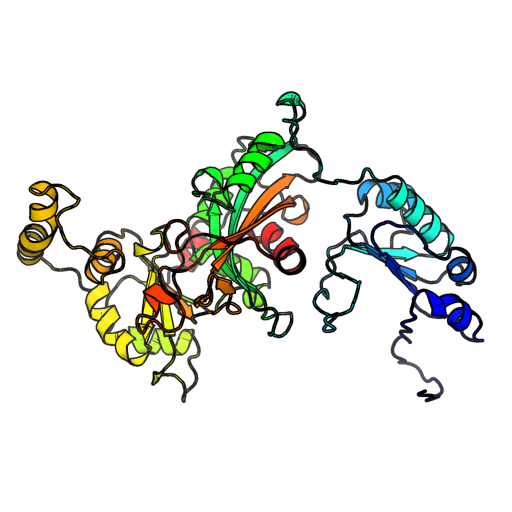 . GLU A 1 328 ? 17.720 5.533 -13.917 1.00 75.44 328 GLU A C 1
ATOM 2506 O O . GLU A 1 328 ? 18.380 5.038 -13.007 1.00 75.44 328 GLU A O 1
ATOM 2511 N N . HIS A 1 329 ? 16.813 4.835 -14.598 1.00 80.25 329 HIS A N 1
ATOM 2512 C CA . HIS A 1 329 ? 16.473 3.450 -14.290 1.00 80.25 329 HIS A CA 1
ATOM 2513 C C . HIS A 1 329 ? 17.660 2.498 -14.426 1.00 80.25 329 HIS A C 1
ATOM 2515 O O . HIS A 1 329 ? 17.975 1.799 -13.465 1.00 80.25 329 HIS A O 1
ATOM 2521 N N . LEU A 1 330 ? 18.370 2.534 -15.555 1.00 82.06 330 LEU A N 1
ATOM 2522 C CA . LEU A 1 330 ? 19.554 1.702 -15.793 1.00 82.06 330 LEU A CA 1
ATOM 2523 C C . LEU A 1 330 ? 20.596 1.875 -14.684 1.00 82.06 330 LEU A C 1
ATOM 2525 O O . LEU A 1 330 ? 21.086 0.896 -14.135 1.00 82.06 330 LEU A O 1
ATOM 2529 N N . ARG A 1 331 ? 20.849 3.116 -14.250 1.00 77.69 331 ARG A N 1
ATOM 2530 C CA . ARG A 1 331 ? 21.744 3.402 -13.117 1.00 77.69 331 ARG A CA 1
ATOM 2531 C C . ARG A 1 331 ? 21.320 2.701 -11.840 1.00 77.69 331 ARG A C 1
ATOM 2533 O O . ARG A 1 331 ? 22.154 2.111 -11.158 1.00 77.69 331 ARG A O 1
ATOM 2540 N N . HIS A 1 332 ? 20.041 2.785 -11.497 1.00 81.81 332 HIS A N 1
ATOM 2541 C CA . HIS A 1 332 ? 19.526 2.147 -10.293 1.00 81.81 332 HIS A CA 1
ATOM 2542 C C . HIS A 1 332 ? 19.573 0.625 -10.381 1.00 81.81 332 HIS A C 1
ATOM 2544 O O . HIS A 1 332 ? 19.875 -0.008 -9.379 1.00 81.81 332 HIS A O 1
ATOM 2550 N N . TRP A 1 333 ? 19.309 0.054 -11.554 1.00 86.00 333 TRP A N 1
ATOM 2551 C CA . TRP A 1 333 ? 19.348 -1.390 -11.771 1.00 86.00 333 TRP A CA 1
ATOM 2552 C C . TRP A 1 333 ? 20.773 -1.945 -11.778 1.00 86.00 333 TRP A C 1
ATOM 2554 O O . TRP A 1 333 ? 21.028 -2.933 -11.101 1.00 86.00 333 TRP A O 1
ATOM 2564 N N . TRP A 1 334 ? 21.722 -1.285 -12.440 1.00 84.75 334 TRP A N 1
ATOM 2565 C CA . TRP A 1 334 ? 23.118 -1.736 -12.491 1.00 84.75 334 TRP A CA 1
ATOM 2566 C C . TRP A 1 334 ? 23.883 -1.509 -11.184 1.00 84.75 334 TRP A C 1
ATOM 2568 O O . TRP A 1 334 ? 24.794 -2.266 -10.870 1.00 84.75 334 TRP A O 1
ATOM 2578 N N . SER A 1 335 ? 23.521 -0.484 -10.405 1.00 79.06 335 SER A N 1
ATOM 2579 C CA . SER A 1 335 ? 24.090 -0.267 -9.062 1.00 79.06 335 SER A CA 1
ATOM 2580 C C . SER A 1 335 ? 23.410 -1.101 -7.974 1.00 79.06 335 SER A C 1
ATOM 2582 O O . SER A 1 335 ? 23.805 -1.037 -6.809 1.00 79.06 335 SER A O 1
ATOM 2584 N N . ASN A 1 336 ? 22.373 -1.865 -8.323 1.00 81.19 336 ASN A N 1
ATOM 2585 C CA . ASN A 1 336 ? 21.657 -2.683 -7.367 1.00 81.19 336 ASN A CA 1
ATOM 2586 C C . ASN A 1 336 ? 22.447 -3.949 -7.029 1.00 81.19 336 ASN A C 1
ATOM 2588 O O . ASN A 1 336 ? 22.583 -4.843 -7.854 1.00 81.19 336 ASN A O 1
ATOM 2592 N N . GLU A 1 337 ? 22.872 -4.073 -5.776 1.00 76.94 337 GLU A N 1
ATOM 2593 C CA . GLU A 1 337 ? 23.544 -5.280 -5.271 1.00 76.94 337 GLU A CA 1
ATOM 2594 C C . GLU A 1 337 ? 22.570 -6.436 -4.970 1.00 76.94 337 GLU A C 1
ATOM 2596 O O . GLU A 1 337 ? 22.987 -7.536 -4.612 1.00 76.94 337 GLU A O 1
ATOM 2601 N N . GLY A 1 338 ? 21.257 -6.197 -5.072 1.00 80.25 338 GLY A N 1
ATOM 2602 C CA . GLY A 1 338 ? 20.249 -7.230 -4.861 1.00 80.25 338 GLY A CA 1
ATOM 2603 C C . GLY A 1 338 ? 20.295 -8.283 -5.977 1.00 80.25 338 GLY A C 1
ATOM 2604 O O . GLY A 1 338 ? 20.292 -7.906 -7.147 1.00 80.25 338 GLY A O 1
ATOM 2605 N N . PRO A 1 339 ? 20.267 -9.588 -5.650 1.00 86.19 339 PRO A N 1
ATOM 2606 C CA . PRO A 1 339 ? 20.424 -10.654 -6.640 1.00 86.19 339 PRO A CA 1
ATOM 2607 C C . PRO A 1 339 ? 19.172 -10.891 -7.493 1.00 86.19 339 PRO A C 1
ATOM 2609 O O . PRO A 1 339 ? 19.226 -11.681 -8.431 1.00 86.19 339 PRO A O 1
ATOM 2612 N N . SER A 1 340 ? 18.054 -10.236 -7.168 1.00 90.19 340 SER A N 1
ATOM 2613 C CA . SER A 1 340 ? 16.743 -10.514 -7.752 1.00 90.19 340 SER A CA 1
ATOM 2614 C C . SER A 1 340 ? 15.922 -9.238 -7.947 1.00 90.19 340 SER A C 1
ATOM 2616 O O . SER A 1 340 ? 16.134 -8.229 -7.263 1.00 90.19 340 SER A O 1
ATOM 2618 N N . PHE A 1 341 ? 14.946 -9.312 -8.847 1.00 93.25 341 PHE A N 1
ATOM 2619 C CA . PHE A 1 341 ? 13.919 -8.301 -9.076 1.00 93.25 341 PHE A CA 1
ATOM 2620 C C . PHE A 1 341 ? 12.529 -8.948 -9.141 1.00 93.25 341 PHE A C 1
ATOM 2622 O O . PHE A 1 341 ? 12.395 -10.154 -9.330 1.00 93.25 341 PHE A O 1
ATOM 2629 N N . VAL A 1 342 ? 11.488 -8.138 -8.987 1.00 93.75 342 VAL A N 1
ATOM 2630 C CA . VAL A 1 342 ? 10.085 -8.546 -9.089 1.00 93.75 342 VAL A CA 1
ATOM 2631 C C . VAL A 1 342 ? 9.514 -8.077 -10.423 1.00 93.75 342 VAL A C 1
ATOM 2633 O O . VAL A 1 342 ? 9.679 -6.913 -10.790 1.00 93.75 342 VAL A O 1
ATOM 2636 N N . ALA A 1 343 ? 8.807 -8.963 -11.117 1.00 95.44 343 ALA A N 1
ATOM 2637 C CA . ALA A 1 343 ? 7.866 -8.606 -12.170 1.00 95.44 343 ALA A CA 1
ATOM 2638 C C . ALA A 1 343 ? 6.442 -8.729 -11.615 1.00 95.44 343 ALA A C 1
ATOM 2640 O O . ALA A 1 343 ? 6.125 -9.703 -10.938 1.00 95.44 343 ALA A O 1
ATOM 2641 N N . GLU A 1 344 ? 5.590 -7.745 -11.875 1.00 94.94 344 GLU A N 1
ATOM 2642 C CA . GLU A 1 344 ? 4.237 -7.656 -11.323 1.00 94.94 344 GLU A CA 1
ATOM 2643 C C . GLU A 1 344 ? 3.237 -7.235 -12.405 1.00 94.94 344 GLU A C 1
ATOM 2645 O O . GLU A 1 344 ? 3.557 -6.431 -13.284 1.00 94.94 344 GLU A O 1
ATOM 2650 N N . VAL A 1 345 ? 2.008 -7.748 -12.328 1.00 92.94 345 VAL A N 1
ATOM 2651 C CA . VAL A 1 345 ? 0.894 -7.261 -13.152 1.00 92.94 345 VAL A CA 1
ATOM 2652 C C . VAL A 1 345 ? 0.542 -5.829 -12.751 1.00 92.94 345 VAL A C 1
ATOM 2654 O O . VAL A 1 345 ? 0.302 -5.545 -11.577 1.00 92.94 345 VAL A O 1
ATOM 2657 N N . PHE A 1 346 ? 0.461 -4.926 -13.729 1.00 92.75 346 PHE A N 1
ATOM 2658 C CA . PHE A 1 346 ? 0.049 -3.551 -13.473 1.00 92.75 346 PHE A CA 1
ATOM 2659 C C . PHE A 1 346 ? -1.366 -3.474 -12.877 1.00 92.75 346 PHE A C 1
ATOM 2661 O O . PHE A 1 346 ? -2.305 -4.100 -13.370 1.00 92.75 346 PHE A O 1
ATOM 2668 N N . ALA A 1 347 ? -1.510 -2.678 -11.817 1.00 92.44 347 ALA A N 1
ATOM 2669 C CA . ALA A 1 347 ? -2.785 -2.370 -11.189 1.00 92.44 347 ALA A CA 1
ATOM 2670 C C . ALA A 1 347 ? -3.072 -0.869 -11.256 1.00 92.44 347 ALA A C 1
ATOM 2672 O O . ALA A 1 347 ? -2.187 -0.040 -11.031 1.00 92.44 347 ALA A O 1
ATOM 2673 N N . GLU A 1 348 ? -4.341 -0.552 -11.486 1.00 92.38 348 GLU A N 1
ATOM 2674 C CA . GLU A 1 348 ? -4.870 0.806 -11.579 1.00 92.38 348 GLU A CA 1
ATOM 2675 C C . GLU A 1 348 ? -5.795 1.086 -10.395 1.00 92.38 348 GLU A C 1
ATOM 2677 O O . GLU A 1 348 ? -6.468 0.188 -9.877 1.00 92.38 348 GLU A O 1
ATOM 2682 N N . SER A 1 349 ? -5.826 2.342 -9.970 1.00 94.94 349 SER A N 1
ATOM 2683 C CA . SER A 1 349 ? -6.847 2.863 -9.071 1.00 94.94 349 SER A CA 1
ATOM 2684 C C . SER A 1 349 ? -8.044 3.353 -9.878 1.00 94.94 349 SER A C 1
ATOM 2686 O O . SER A 1 349 ? -7.966 3.579 -11.085 1.00 94.94 349 SER A O 1
ATOM 2688 N N . MET A 1 350 ? -9.144 3.626 -9.181 1.00 94.44 350 MET A N 1
ATOM 2689 C CA . MET A 1 350 ? -10.139 4.549 -9.711 1.00 94.44 350 MET A CA 1
ATOM 2690 C C . MET A 1 350 ? -9.485 5.896 -10.043 1.00 94.44 350 MET A C 1
ATOM 2692 O O . MET A 1 350 ? -8.592 6.360 -9.325 1.00 94.44 350 MET A O 1
ATOM 2696 N N . LEU A 1 351 ? -9.974 6.542 -11.099 1.00 95.31 351 LEU A N 1
ATOM 2697 C CA . LEU A 1 351 ? -9.472 7.847 -11.503 1.00 95.31 351 LEU A CA 1
ATOM 2698 C C . LEU A 1 351 ? -9.826 8.910 -10.463 1.00 95.31 351 LEU A C 1
ATOM 2700 O O . LEU A 1 351 ? -10.958 8.994 -9.978 1.00 95.31 351 LEU A O 1
ATOM 2704 N N . ILE A 1 352 ? -8.826 9.714 -10.112 1.00 93.75 352 ILE A N 1
ATOM 2705 C CA . ILE A 1 352 ? -8.954 10.818 -9.166 1.00 93.75 352 ILE A CA 1
ATOM 2706 C C . ILE A 1 352 ? -8.955 12.122 -9.949 1.00 93.75 352 ILE A C 1
ATOM 2708 O O . ILE A 1 352 ? -7.968 12.447 -10.607 1.00 93.75 352 ILE A O 1
ATOM 2712 N N . GLU A 1 353 ? -10.052 12.868 -9.865 1.00 93.00 353 GLU A N 1
ATOM 2713 C CA . GLU A 1 353 ? -10.160 14.181 -10.493 1.00 93.00 353 GLU A CA 1
ATOM 2714 C C . GLU A 1 353 ? -9.470 15.254 -9.633 1.00 93.00 353 GLU A C 1
ATOM 2716 O O . GLU A 1 353 ? -9.748 15.385 -8.438 1.00 93.00 353 GLU A O 1
ATOM 2721 N N . CYS A 1 354 ? -8.572 16.026 -10.243 1.00 90.19 354 CYS A N 1
ATOM 2722 C CA . CYS A 1 354 ? -7.911 17.187 -9.654 1.00 90.19 354 CYS A CA 1
ATOM 2723 C C . CYS A 1 354 ? -7.786 18.271 -10.722 1.00 90.19 354 CYS A C 1
ATOM 2725 O O . CYS A 1 354 ? -7.208 18.022 -11.777 1.00 90.19 354 CYS A O 1
ATOM 2727 N N . ASP A 1 355 ? -8.320 19.464 -10.462 1.00 89.44 355 ASP A N 1
ATOM 2728 C CA . ASP A 1 355 ? -8.226 20.615 -11.372 1.00 89.44 355 ASP A CA 1
ATOM 2729 C C . ASP A 1 355 ? -8.660 20.308 -12.824 1.00 89.44 355 ASP A C 1
ATOM 2731 O O . ASP A 1 355 ? -8.054 20.777 -13.788 1.00 89.44 355 ASP A O 1
ATOM 2735 N N . GLY A 1 356 ? -9.715 19.498 -12.988 1.00 91.56 356 GLY A N 1
ATOM 2736 C CA . GLY A 1 356 ? -10.257 19.101 -14.294 1.00 91.56 356 GLY A CA 1
ATOM 2737 C C . GLY A 1 356 ? -9.433 18.048 -15.046 1.00 91.56 356 GLY A C 1
ATOM 2738 O O . GLY A 1 356 ? -9.682 17.813 -16.227 1.00 91.56 356 GLY A O 1
ATOM 2739 N N . LYS A 1 357 ? -8.454 17.427 -14.382 1.00 93.88 357 LYS A N 1
ATOM 2740 C CA . LYS A 1 357 ? -7.641 16.320 -14.898 1.00 93.88 357 LYS A CA 1
ATOM 2741 C C . LYS A 1 357 ? -7.883 15.046 -14.100 1.00 93.88 357 LYS A C 1
ATOM 2743 O O . LYS A 1 357 ? -8.160 15.111 -12.906 1.00 93.88 357 LYS A O 1
ATOM 2748 N N . GLU A 1 358 ? -7.712 13.896 -14.741 1.00 95.50 358 GLU A N 1
ATOM 2749 C CA . GLU A 1 358 ? -7.899 12.579 -14.128 1.00 95.50 358 GLU A CA 1
ATOM 2750 C C . GLU A 1 358 ? -6.563 11.864 -13.914 1.00 95.50 358 GLU A C 1
ATOM 2752 O O . GLU A 1 358 ? -5.730 11.789 -14.815 1.00 95.50 358 GLU A O 1
ATOM 2757 N N . PHE A 1 359 ? -6.361 11.305 -12.724 1.00 94.56 359 PHE A N 1
ATOM 2758 C CA . PHE A 1 359 ? -5.096 10.691 -12.328 1.00 94.56 359 PHE A CA 1
ATOM 2759 C C . PHE A 1 359 ? -5.284 9.258 -11.824 1.00 94.56 359 PHE A C 1
ATOM 2761 O O . PHE A 1 359 ? -6.150 9.005 -10.985 1.00 94.56 359 PHE A O 1
ATOM 2768 N N . ASP A 1 360 ? -4.397 8.346 -12.235 1.00 94.69 360 ASP A N 1
ATOM 2769 C CA . ASP A 1 360 ? -4.247 7.021 -11.619 1.00 94.69 360 ASP A CA 1
ATOM 2770 C C . ASP A 1 360 ? -3.377 7.124 -10.348 1.00 94.69 360 ASP A C 1
ATOM 2772 O O . ASP A 1 360 ? -2.181 6.811 -10.305 1.00 94.69 360 ASP A O 1
ATOM 2776 N N . GLY A 1 361 ? -3.985 7.653 -9.287 1.00 94.38 361 GLY A N 1
ATOM 2777 C CA . GLY A 1 361 ? -3.316 7.889 -8.012 1.00 94.38 361 GLY A CA 1
ATOM 2778 C C . GLY A 1 361 ? -2.910 6.608 -7.279 1.00 94.38 361 GLY A C 1
ATOM 2779 O O . GLY A 1 361 ? -3.517 5.547 -7.422 1.00 94.38 361 GLY A O 1
ATOM 2780 N N . THR A 1 362 ? -1.905 6.717 -6.413 1.00 95.38 362 THR A N 1
ATOM 2781 C CA . THR A 1 362 ? -1.582 5.683 -5.417 1.00 95.38 362 THR A CA 1
ATOM 2782 C C . THR A 1 362 ? -2.051 6.155 -4.052 1.00 95.38 362 THR A C 1
ATOM 2784 O O . THR A 1 362 ? -1.580 7.183 -3.557 1.00 95.38 362 THR A O 1
ATOM 2787 N N . MET A 1 363 ? -2.948 5.407 -3.414 1.00 96.38 363 MET A N 1
ATOM 2788 C CA . MET A 1 363 ? -3.354 5.693 -2.043 1.00 96.38 363 MET A CA 1
ATOM 2789 C C . MET A 1 363 ? -2.228 5.288 -1.097 1.00 96.38 363 MET A C 1
ATOM 2791 O O . MET A 1 363 ? -1.722 4.169 -1.156 1.00 96.38 363 MET A O 1
ATOM 2795 N N . ARG A 1 364 ? -1.841 6.196 -0.205 1.00 95.38 364 ARG A N 1
ATOM 2796 C CA . ARG A 1 364 ? -0.979 5.886 0.930 1.00 95.38 364 ARG A CA 1
ATOM 2797 C C . ARG A 1 364 ? -1.802 5.894 2.199 1.00 95.38 364 ARG A C 1
ATOM 2799 O O . ARG A 1 364 ? -2.385 6.918 2.543 1.00 95.38 364 ARG A O 1
ATOM 2806 N N . VAL A 1 365 ? -1.761 4.793 2.933 1.00 94.88 365 VAL A N 1
ATOM 2807 C CA . VAL A 1 365 ? -2.366 4.666 4.258 1.00 94.88 365 VAL A CA 1
ATOM 2808 C C . VAL A 1 365 ? -1.279 4.523 5.313 1.00 94.88 365 VAL A C 1
ATOM 2810 O O . VAL A 1 365 ? -0.272 3.858 5.088 1.00 94.88 365 VAL A O 1
ATOM 2813 N N . SER A 1 366 ? -1.472 5.149 6.471 1.00 94.31 366 SER A N 1
ATOM 2814 C CA . SER A 1 366 ? -0.567 5.065 7.615 1.00 94.31 366 SER A CA 1
ATOM 2815 C C . SER A 1 366 ? -1.215 4.332 8.781 1.00 94.31 366 SER A C 1
ATOM 2817 O O . SER A 1 366 ? -2.380 4.563 9.107 1.00 94.31 366 SER A O 1
ATOM 2819 N N . PHE A 1 367 ? -0.420 3.518 9.469 1.00 92.50 367 PHE A N 1
ATOM 2820 C CA . PHE A 1 367 ? -0.857 2.740 10.622 1.00 92.50 367 PHE A CA 1
ATOM 2821 C C . PHE A 1 367 ? 0.226 2.668 11.697 1.00 92.50 367 PHE A C 1
ATOM 2823 O O . PHE A 1 367 ? 1.420 2.803 11.428 1.00 92.50 367 PHE A O 1
ATOM 2830 N N . VAL A 1 368 ? -0.198 2.418 12.926 1.00 91.12 368 VAL A N 1
ATOM 2831 C CA . VAL A 1 368 ? 0.671 2.123 14.058 1.00 91.12 368 VAL A CA 1
ATOM 2832 C C . VAL A 1 368 ? 0.353 0.723 14.566 1.00 91.12 368 VAL A C 1
ATOM 2834 O O . VAL A 1 368 ? -0.808 0.365 14.730 1.00 91.12 368 VAL A O 1
ATOM 2837 N N . LEU A 1 369 ? 1.388 -0.071 14.833 1.00 89.75 369 LEU A N 1
ATOM 2838 C CA . LEU A 1 369 ? 1.237 -1.362 15.498 1.00 89.75 369 LEU A CA 1
ATOM 2839 C C . LEU A 1 369 ? 1.383 -1.192 16.997 1.00 89.75 369 LEU A C 1
ATOM 2841 O O . LEU A 1 369 ? 2.341 -0.571 17.467 1.00 89.75 369 LEU A O 1
ATOM 2845 N N . ARG A 1 370 ? 0.483 -1.806 17.757 1.00 87.75 370 ARG A N 1
ATOM 2846 C CA . ARG A 1 370 ? 0.556 -1.856 19.218 1.00 87.75 370 ARG A CA 1
ATOM 2847 C C . ARG A 1 370 ? 0.382 -3.275 19.713 1.00 87.75 370 ARG A C 1
ATOM 2849 O O . ARG A 1 370 ? -0.158 -4.134 19.026 1.00 87.75 370 ARG A O 1
ATOM 2856 N N . HIS A 1 371 ? 0.830 -3.505 20.938 1.00 86.94 371 HIS A N 1
ATOM 2857 C CA . HIS A 1 371 ? 0.517 -4.736 21.643 1.00 86.94 371 HIS A CA 1
ATOM 2858 C C . HIS A 1 371 ? -0.842 -4.583 22.336 1.00 86.94 371 HIS A C 1
ATOM 2860 O O . HIS A 1 371 ? -1.002 -3.668 23.147 1.00 86.94 371 HIS A O 1
ATOM 2866 N N . ARG A 1 372 ? -1.791 -5.500 22.108 1.00 82.25 372 ARG A N 1
ATOM 2867 C CA . ARG A 1 372 ? -3.158 -5.434 22.674 1.00 82.25 372 ARG A CA 1
ATOM 2868 C C . ARG A 1 372 ? -3.193 -5.308 24.196 1.00 82.25 372 ARG A C 1
ATOM 2870 O O . ARG A 1 372 ? -4.070 -4.665 24.763 1.00 82.25 372 ARG A O 1
ATOM 2877 N N . SER A 1 373 ? -2.241 -5.933 24.890 1.00 80.44 373 SER A N 1
ATOM 2878 C CA . SER A 1 373 ? -2.152 -5.856 26.360 1.00 80.44 373 SER A CA 1
ATOM 2879 C C . SER A 1 373 ? -1.588 -4.527 26.889 1.00 80.44 373 SER A C 1
ATOM 2881 O O . SER A 1 373 ? -1.559 -4.322 28.103 1.00 80.44 373 SER A O 1
ATOM 2883 N N . GLY A 1 374 ? -1.061 -3.667 26.010 1.00 75.31 374 GLY A N 1
ATOM 2884 C CA . GLY A 1 374 ? -0.284 -2.480 26.370 1.00 75.31 374 GLY A CA 1
ATOM 2885 C C . GLY A 1 374 ? 1.074 -2.782 27.016 1.00 75.31 374 GLY A C 1
ATOM 2886 O O . GLY A 1 374 ? 1.792 -1.857 27.372 1.00 75.31 374 GLY A O 1
ATOM 2887 N N . LYS A 1 375 ? 1.445 -4.059 27.192 1.00 73.69 375 LYS A N 1
ATOM 2888 C CA . LYS A 1 375 ? 2.726 -4.472 27.774 1.00 73.69 375 LYS A CA 1
ATOM 2889 C C . LYS A 1 375 ? 3.599 -5.104 26.705 1.00 73.69 375 LYS A C 1
ATOM 2891 O O . LYS A 1 375 ? 3.299 -6.193 26.226 1.00 73.69 375 LYS A O 1
ATOM 2896 N N . ILE A 1 376 ? 4.704 -4.442 26.387 1.00 68.88 376 ILE A N 1
ATOM 2897 C CA . ILE A 1 376 ? 5.706 -4.941 25.447 1.00 68.88 376 ILE A CA 1
ATOM 2898 C C . ILE A 1 376 ? 6.775 -5.677 26.253 1.00 68.88 376 ILE A C 1
ATOM 2900 O O . ILE A 1 376 ? 7.417 -5.088 27.122 1.00 68.88 376 ILE A O 1
ATOM 2904 N N . LYS A 1 377 ? 6.965 -6.972 25.987 1.00 69.50 377 LYS A N 1
ATOM 2905 C CA . LYS A 1 377 ? 8.120 -7.705 26.514 1.00 69.50 377 LYS A CA 1
ATOM 2906 C C . LYS A 1 377 ? 9.320 -7.443 25.597 1.00 69.50 377 LYS A C 1
ATOM 2908 O O . LYS A 1 377 ? 9.219 -7.732 24.404 1.00 69.50 377 LYS A O 1
ATOM 2913 N N . PRO A 1 378 ? 10.445 -6.916 26.111 1.00 65.50 378 PRO A N 1
ATOM 2914 C CA . PRO A 1 378 ? 11.652 -6.751 25.309 1.00 65.50 378 PRO A CA 1
ATOM 2915 C C . PRO A 1 378 ? 12.092 -8.087 24.695 1.00 65.50 378 PRO A C 1
ATOM 2917 O O . PRO A 1 378 ? 12.101 -9.106 25.381 1.00 65.50 378 PRO A O 1
ATOM 2920 N N . GLY A 1 379 ? 12.452 -8.079 23.409 1.00 66.00 379 GLY A N 1
ATOM 2921 C CA . GLY A 1 379 ? 12.989 -9.253 22.709 1.00 66.00 379 GLY A CA 1
ATOM 2922 C C . GLY A 1 379 ? 11.961 -10.251 22.167 1.00 66.00 379 GLY A C 1
ATOM 2923 O O . GLY A 1 379 ? 12.368 -11.265 21.613 1.00 66.00 379 GLY A O 1
ATOM 2924 N N . MET A 1 380 ? 10.655 -9.986 22.281 1.00 69.06 380 MET A N 1
ATOM 2925 C CA . MET A 1 380 ? 9.616 -10.857 21.721 1.00 69.06 380 MET A CA 1
ATOM 2926 C C . MET A 1 380 ? 8.873 -10.148 20.584 1.00 69.06 380 MET A C 1
ATOM 2928 O O . MET A 1 380 ? 8.329 -9.062 20.785 1.00 69.06 380 MET A O 1
ATOM 2932 N N . VAL A 1 381 ? 8.834 -10.767 19.399 1.00 75.00 381 VAL A N 1
ATOM 2933 C CA . VAL A 1 381 ? 7.907 -10.357 18.335 1.00 75.00 381 VAL A CA 1
ATOM 2934 C C . VAL A 1 381 ? 6.521 -10.894 18.706 1.00 75.00 381 VAL A C 1
ATOM 2936 O O . VAL A 1 381 ? 6.402 -12.103 18.924 1.00 75.00 381 VAL A O 1
ATOM 2939 N N . PRO A 1 382 ? 5.490 -10.041 18.845 1.00 83.75 382 PRO A N 1
ATOM 2940 C CA . PRO A 1 382 ? 4.161 -10.499 19.236 1.00 83.75 382 PRO A CA 1
ATOM 2941 C C . PRO A 1 382 ? 3.570 -11.440 18.188 1.00 83.75 382 PRO A C 1
ATOM 2943 O O . PRO A 1 382 ? 3.849 -11.297 16.995 1.00 83.75 382 PRO A O 1
ATOM 2946 N N . ALA A 1 383 ? 2.733 -12.383 18.619 1.00 85.25 383 ALA A N 1
ATOM 2947 C CA . ALA A 1 383 ? 1.927 -13.154 17.683 1.00 85.25 383 ALA A CA 1
ATOM 2948 C C . ALA A 1 383 ? 0.949 -12.216 16.939 1.00 85.25 383 ALA A C 1
ATOM 2950 O O . ALA A 1 383 ? 0.607 -11.159 17.478 1.00 85.25 383 ALA A O 1
ATOM 2951 N N . PRO A 1 384 ? 0.494 -12.555 15.718 1.00 83.31 384 PRO A N 1
ATOM 2952 C CA . PRO A 1 384 ? -0.466 -11.733 14.974 1.00 83.31 384 PRO A CA 1
ATOM 2953 C C . PRO A 1 384 ? -1.690 -11.320 15.802 1.00 83.31 384 PRO A C 1
ATOM 2955 O O . PRO A 1 384 ? -2.080 -10.157 15.810 1.00 83.31 384 PRO A O 1
ATOM 2958 N N . GLU A 1 385 ? -2.250 -12.248 16.572 1.00 82.00 385 GLU A N 1
ATOM 2959 C CA . GLU A 1 385 ? -3.406 -12.031 17.439 1.00 82.00 385 GLU A CA 1
ATOM 2960 C C . GLU A 1 385 ? -3.136 -11.086 18.619 1.00 82.00 385 GLU A C 1
ATOM 2962 O O . GLU A 1 385 ? -4.076 -10.492 19.147 1.00 82.00 385 GLU A O 1
ATOM 2967 N N . ASP A 1 386 ? -1.874 -10.904 19.015 1.00 85.12 386 ASP A N 1
ATOM 2968 C CA . ASP A 1 386 ? -1.463 -9.971 20.068 1.00 85.12 386 ASP A CA 1
ATOM 2969 C C . ASP A 1 386 ? -1.238 -8.549 19.534 1.00 85.12 386 ASP A C 1
ATOM 2971 O O . ASP A 1 386 ? -1.078 -7.610 20.326 1.00 85.12 386 ASP A O 1
ATOM 2975 N N . LEU A 1 387 ? -1.239 -8.376 18.209 1.00 84.38 387 LEU A N 1
ATOM 2976 C CA . LEU A 1 387 ? -1.107 -7.081 17.558 1.00 84.38 387 LEU A CA 1
ATOM 2977 C C . LEU A 1 387 ? -2.461 -6.393 17.376 1.00 84.38 387 LEU A C 1
ATOM 2979 O O . LEU A 1 387 ? -3.490 -7.000 17.076 1.00 84.38 387 LEU A O 1
ATOM 2983 N N . GLU A 1 388 ? -2.424 -5.080 17.543 1.00 85.38 388 GLU A N 1
ATOM 2984 C CA . GLU A 1 388 ? -3.494 -4.137 17.246 1.00 85.38 388 GLU A CA 1
ATOM 2985 C C . GLU A 1 388 ? -2.983 -3.150 16.191 1.00 85.38 388 GLU A C 1
ATOM 2987 O O . GLU A 1 388 ? -1.825 -2.723 16.253 1.00 85.38 388 GLU A O 1
ATOM 2992 N N . VAL A 1 389 ? -3.833 -2.824 15.216 1.00 86.19 389 VAL A N 1
ATOM 2993 C CA . VAL A 1 389 ? -3.517 -1.894 14.125 1.00 86.19 389 VAL A CA 1
ATOM 2994 C C . VAL A 1 389 ? -4.336 -0.627 14.331 1.00 86.19 389 VAL A C 1
ATOM 2996 O O . VAL A 1 389 ? -5.548 -0.628 14.116 1.00 86.19 389 VAL A O 1
ATOM 2999 N N . ASP A 1 390 ? -3.657 0.451 14.708 1.00 86.88 390 ASP A N 1
ATOM 3000 C CA . ASP A 1 390 ? -4.251 1.777 14.840 1.00 86.88 390 ASP A CA 1
ATOM 3001 C C . ASP A 1 390 ? -4.045 2.537 13.522 1.00 86.88 390 ASP A C 1
ATOM 3003 O O . ASP A 1 390 ? -2.931 2.953 13.189 1.00 86.88 390 ASP A O 1
ATOM 3007 N N . TRP A 1 391 ? -5.114 2.718 12.747 1.00 90.25 391 TRP A N 1
ATOM 3008 C CA . TRP A 1 391 ? -5.082 3.486 11.500 1.00 90.25 391 TRP A CA 1
ATOM 3009 C C . TRP A 1 391 ? -5.024 4.990 11.785 1.00 90.25 391 TRP A C 1
ATOM 3011 O O . TRP A 1 391 ? -5.811 5.514 12.570 1.00 90.25 391 TRP A O 1
ATOM 3021 N N . ILE A 1 392 ? -4.090 5.693 11.144 1.00 89.56 392 ILE A N 1
ATOM 3022 C CA . ILE A 1 392 ? -3.821 7.119 11.407 1.00 89.56 392 ILE A CA 1
ATOM 3023 C C . ILE A 1 392 ? -4.514 8.030 10.385 1.00 89.56 392 ILE A C 1
ATOM 3025 O O . ILE A 1 392 ? -4.859 9.180 10.683 1.00 89.56 392 ILE A O 1
ATOM 3029 N N . GLY A 1 393 ? -4.685 7.528 9.164 1.00 88.00 393 GLY A N 1
ATOM 3030 C CA . GLY A 1 393 ? -5.196 8.275 8.023 1.00 88.00 393 GLY A CA 1
ATOM 3031 C C . GLY A 1 393 ? -4.596 7.780 6.712 1.00 88.00 393 GLY A C 1
ATOM 3032 O O . GLY A 1 393 ? -3.676 6.955 6.698 1.00 88.00 393 GLY A O 1
ATOM 3033 N N . GLY A 1 394 ? -5.071 8.345 5.608 1.00 91.19 394 GLY A N 1
ATOM 3034 C CA . GLY A 1 394 ? -4.482 8.134 4.297 1.00 91.19 394 GLY A CA 1
ATOM 3035 C C . GLY A 1 394 ? -4.771 9.280 3.340 1.00 91.19 394 GLY A C 1
ATOM 3036 O O . GLY A 1 394 ? -5.603 10.144 3.607 1.00 91.19 394 GLY A O 1
ATOM 3037 N N . TYR A 1 395 ? -4.030 9.299 2.241 1.00 93.50 395 TYR A N 1
ATOM 3038 C CA . TYR A 1 395 ? -4.101 10.336 1.219 1.00 93.50 395 TYR A CA 1
ATOM 3039 C C . TYR A 1 395 ? -3.744 9.753 -0.153 1.00 93.50 395 TYR A C 1
ATOM 3041 O O . TYR A 1 395 ? -3.040 8.746 -0.254 1.00 93.50 395 TYR A O 1
ATOM 3049 N N . TRP A 1 396 ? -4.201 10.395 -1.221 1.00 94.62 396 TRP A N 1
ATOM 3050 C CA . TRP A 1 396 ? -3.803 10.082 -2.586 1.00 94.62 396 TRP A CA 1
ATOM 3051 C C . TRP A 1 396 ? -2.475 10.755 -2.907 1.00 94.62 396 TRP A C 1
ATOM 3053 O O . TRP A 1 396 ? -2.327 11.961 -2.719 1.00 94.62 396 TRP A O 1
ATOM 3063 N N . LYS A 1 397 ? -1.511 9.994 -3.422 1.00 93.12 397 LYS A N 1
ATOM 3064 C CA . LYS A 1 397 ? -0.344 10.528 -4.128 1.00 93.12 397 LYS A CA 1
ATOM 3065 C C . LYS A 1 397 ? -0.705 10.604 -5.601 1.00 93.12 397 LYS A C 1
ATOM 3067 O O . LYS A 1 397 ? -1.092 9.586 -6.172 1.00 93.12 397 LYS A O 1
ATOM 3072 N N . LEU A 1 398 ? -0.540 11.773 -6.207 1.00 92.00 398 LEU A N 1
ATOM 3073 C CA . LEU A 1 398 ? -0.781 11.922 -7.634 1.00 92.00 398 LEU A CA 1
ATOM 3074 C C . LEU A 1 398 ? 0.499 11.612 -8.437 1.00 92.00 398 LEU A C 1
ATOM 3076 O O . LEU A 1 398 ? 1.612 11.884 -7.961 1.00 92.00 398 LEU A O 1
ATOM 3080 N N . PRO A 1 399 ? 0.366 10.992 -9.621 1.00 90.69 399 PRO A N 1
ATOM 3081 C CA . PRO A 1 399 ? 1.443 10.865 -10.596 1.00 90.69 399 PRO A CA 1
ATOM 3082 C C . PRO A 1 399 ? 1.882 12.237 -11.126 1.00 90.69 399 PRO A C 1
ATOM 3084 O O . PRO A 1 399 ? 1.381 13.271 -1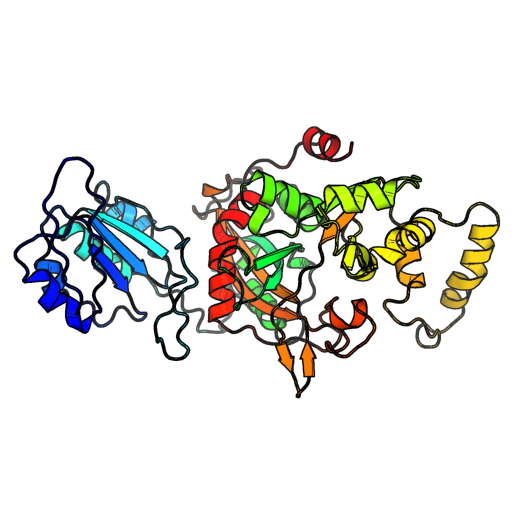0.694 1.00 90.69 399 PRO A O 1
ATOM 3087 N N . SER A 1 400 ? 2.921 12.278 -11.958 1.00 88.12 400 SER A N 1
ATOM 3088 C CA . SER A 1 400 ? 3.447 13.551 -12.482 1.00 88.12 400 SER A CA 1
ATOM 3089 C C . SER A 1 400 ? 2.565 14.151 -13.564 1.00 88.12 400 SER A C 1
ATOM 3091 O O . SER A 1 400 ? 2.574 15.368 -13.726 1.00 88.12 400 SER A O 1
ATOM 3093 N N . ASP A 1 401 ? 1.812 13.311 -14.265 1.00 89.88 401 ASP A N 1
ATOM 3094 C CA . ASP A 1 401 ? 0.895 13.716 -15.315 1.00 89.88 401 ASP A CA 1
ATOM 3095 C C . ASP A 1 401 ? -0.429 12.948 -15.210 1.00 89.88 401 ASP A C 1
ATOM 3097 O O . ASP A 1 401 ? -0.550 11.994 -14.436 1.00 89.88 401 ASP A O 1
ATOM 3101 N N . ASP A 1 402 ? -1.429 13.405 -15.952 1.00 92.12 402 ASP A N 1
ATOM 3102 C CA . ASP A 1 402 ? -2.763 12.805 -15.992 1.00 92.12 402 ASP A CA 1
ATOM 3103 C C . ASP A 1 402 ? -2.827 11.589 -16.933 1.00 92.12 402 ASP A C 1
ATOM 3105 O O . ASP A 1 402 ? -1.876 11.265 -17.651 1.00 92.12 402 ASP A O 1
ATOM 3109 N N . VAL A 1 403 ? -3.963 10.889 -16.939 1.00 92.69 403 VAL A N 1
ATOM 3110 C CA . VAL A 1 403 ? -4.149 9.672 -17.746 1.00 92.69 403 VAL A CA 1
ATOM 3111 C C . VAL A 1 403 ? -4.044 9.890 -19.258 1.00 92.69 403 VAL A C 1
ATOM 3113 O O . VAL A 1 403 ? -3.832 8.924 -19.993 1.00 92.69 403 VAL A O 1
ATOM 3116 N N . SER A 1 404 ? -4.152 11.134 -19.738 1.00 92.19 404 SER A N 1
ATOM 3117 C CA . SER A 1 404 ? -4.001 11.456 -21.161 1.00 92.19 404 SER A CA 1
ATOM 3118 C C . SER A 1 404 ? -2.540 11.437 -21.622 1.00 92.19 404 SER A C 1
ATOM 3120 O O . SER A 1 404 ? -2.276 11.363 -22.825 1.00 92.19 404 SER A O 1
ATOM 3122 N N . CYS A 1 405 ? -1.586 11.454 -20.684 1.00 88.88 405 CYS A N 1
ATOM 3123 C CA . CYS A 1 405 ? -0.167 11.352 -20.987 1.00 88.88 405 CYS A CA 1
ATOM 3124 C C . CYS A 1 405 ? 0.141 10.008 -21.678 1.00 88.88 405 CYS A C 1
ATOM 3126 O O . CYS A 1 405 ? -0.271 8.955 -21.181 1.00 88.88 405 CYS A O 1
ATOM 3128 N N . PRO A 1 406 ? 0.866 9.992 -22.812 1.00 85.31 406 PRO A N 1
ATOM 3129 C CA . PRO A 1 406 ? 1.238 8.744 -23.481 1.00 85.31 406 PRO A CA 1
ATOM 3130 C C . PRO A 1 406 ? 2.283 7.944 -22.689 1.00 85.31 406 PRO A C 1
ATOM 3132 O O . PRO A 1 406 ? 2.394 6.733 -22.865 1.00 85.31 406 PRO A O 1
ATOM 3135 N N . ASP A 1 407 ? 3.038 8.606 -21.810 1.00 83.94 407 ASP A N 1
ATOM 3136 C CA . ASP A 1 407 ? 4.013 7.954 -20.945 1.00 83.94 407 ASP A CA 1
ATOM 3137 C C . ASP A 1 407 ? 3.304 7.321 -19.736 1.00 83.94 407 ASP A C 1
ATOM 3139 O O . ASP A 1 407 ? 2.897 7.994 -18.782 1.00 83.94 407 ASP A O 1
ATOM 3143 N N . VAL A 1 408 ? 3.187 5.989 -19.773 1.00 84.12 408 VAL A N 1
ATOM 3144 C CA . VAL A 1 408 ? 2.543 5.176 -18.731 1.00 84.12 408 VAL A CA 1
ATOM 3145 C C . VAL A 1 408 ? 3.161 5.422 -17.356 1.00 84.12 408 VAL A C 1
ATOM 3147 O O . VAL A 1 408 ? 2.454 5.437 -16.346 1.00 84.12 408 VAL A O 1
ATOM 3150 N N . ARG A 1 409 ? 4.475 5.647 -17.288 1.00 83.38 409 ARG A N 1
ATOM 3151 C CA . ARG A 1 409 ? 5.159 5.904 -16.026 1.00 83.38 409 ARG A CA 1
ATOM 3152 C C . ARG A 1 409 ? 4.737 7.250 -15.455 1.00 83.38 409 ARG A C 1
ATOM 3154 O O . ARG A 1 409 ? 4.410 7.310 -14.267 1.00 83.38 409 ARG A O 1
ATOM 3161 N N . LEU A 1 410 ? 4.737 8.302 -16.273 1.00 83.81 410 LEU A N 1
ATOM 3162 C CA . LEU A 1 410 ? 4.386 9.648 -15.815 1.00 83.81 410 LEU A CA 1
ATOM 3163 C C . LEU A 1 410 ? 2.953 9.736 -15.298 1.00 83.81 410 LEU A C 1
ATOM 3165 O O . LEU A 1 410 ? 2.737 10.501 -14.359 1.00 83.81 410 LEU A O 1
ATOM 3169 N N . ARG A 1 411 ? 2.032 8.924 -15.838 1.00 88.00 411 ARG A N 1
ATOM 3170 C CA . ARG A 1 411 ? 0.622 8.873 -15.413 1.00 88.00 411 ARG A CA 1
ATOM 3171 C C . ARG A 1 411 ? 0.270 7.852 -14.330 1.00 88.00 411 ARG A C 1
ATOM 3173 O O . ARG A 1 411 ? -0.825 7.942 -13.792 1.00 88.00 411 ARG A O 1
ATOM 3180 N N . SER A 1 412 ? 1.158 6.908 -13.993 1.00 83.94 412 SER A N 1
ATOM 3181 C CA . SER A 1 412 ? 0.822 5.804 -13.059 1.00 83.94 412 SER A CA 1
ATOM 3182 C C . SER A 1 412 ? 1.747 5.705 -11.840 1.00 83.94 412 SER A C 1
ATOM 3184 O O . SER A 1 412 ? 1.347 5.192 -10.791 1.00 83.94 412 SER A O 1
ATOM 3186 N N . VAL A 1 413 ? 2.992 6.192 -11.935 1.00 82.50 413 VAL A N 1
ATOM 3187 C CA . VAL A 1 413 ? 3.964 6.137 -10.832 1.00 82.50 413 VAL A CA 1
ATOM 3188 C C . VAL A 1 413 ? 3.890 7.420 -10.012 1.00 82.50 413 VAL A C 1
ATOM 3190 O O . VAL A 1 413 ? 4.458 8.455 -10.359 1.00 82.50 413 VAL A O 1
ATOM 3193 N N . SER A 1 414 ? 3.204 7.346 -8.874 1.00 77.25 414 SER A N 1
ATOM 3194 C CA . SER A 1 414 ? 3.014 8.501 -7.996 1.00 77.25 414 SER A CA 1
ATOM 3195 C C . SER A 1 414 ? 4.195 8.763 -7.064 1.00 77.25 414 SER A C 1
ATOM 3197 O O . SER A 1 414 ? 4.630 7.895 -6.300 1.00 77.25 414 SER A O 1
ATOM 3199 N N . ALA A 1 415 ? 4.640 10.018 -7.019 1.00 70.19 415 ALA A N 1
ATOM 3200 C CA . ALA A 1 415 ? 5.545 10.521 -5.996 1.00 70.19 415 ALA A CA 1
ATOM 3201 C C . ALA A 1 415 ? 4.944 11.771 -5.347 1.00 70.19 415 ALA A C 1
ATOM 3203 O O . ALA A 1 415 ? 4.446 12.663 -6.017 1.00 70.19 415 ALA A O 1
ATOM 3204 N N . ALA A 1 416 ? 5.047 11.890 -4.022 1.00 58.97 416 ALA A N 1
ATOM 3205 C CA . ALA A 1 416 ? 4.386 12.962 -3.264 1.00 58.97 416 ALA A CA 1
ATOM 3206 C C . ALA A 1 416 ? 4.905 14.396 -3.556 1.00 58.97 416 ALA A C 1
ATOM 3208 O O . ALA A 1 416 ? 4.458 15.351 -2.927 1.00 58.97 416 ALA A O 1
ATOM 3209 N N . ARG A 1 417 ? 5.884 14.540 -4.461 1.00 65.94 417 ARG A N 1
ATOM 3210 C CA . ARG A 1 417 ? 6.451 15.813 -4.948 1.00 65.94 417 ARG A CA 1
ATOM 3211 C C . ARG A 1 417 ? 6.152 16.076 -6.434 1.00 65.94 417 ARG A C 1
ATOM 3213 O O . ARG A 1 417 ? 6.722 17.011 -6.980 1.00 65.94 417 ARG A O 1
ATOM 3220 N N . SER A 1 418 ? 5.368 15.208 -7.071 1.00 65.94 418 SER A N 1
ATOM 3221 C CA . SER A 1 418 ? 4.990 15.287 -8.483 1.00 65.94 418 SER A CA 1
ATOM 3222 C C . SER A 1 418 ? 3.816 16.261 -8.653 1.00 65.94 418 SER A C 1
ATOM 3224 O O . SER A 1 418 ? 4.002 17.445 -8.390 1.00 65.94 418 SER A O 1
ATOM 3226 N N . ALA A 1 419 ? 2.608 15.797 -8.997 1.00 70.44 419 ALA A N 1
ATOM 3227 C CA . ALA A 1 419 ? 1.430 16.665 -9.123 1.00 70.44 419 ALA A CA 1
ATOM 3228 C C . ALA A 1 419 ? 0.740 17.000 -7.784 1.00 70.44 419 ALA A C 1
ATOM 3230 O O . ALA A 1 419 ? -0.223 17.757 -7.758 1.00 70.44 419 ALA A O 1
ATOM 3231 N N . GLY A 1 420 ? 1.229 16.461 -6.662 1.00 85.50 420 GLY A N 1
ATOM 3232 C CA . GLY A 1 420 ? 0.733 16.775 -5.321 1.00 85.50 420 GLY A CA 1
ATOM 3233 C C . GLY A 1 420 ? 0.047 15.599 -4.631 1.00 85.50 420 GLY A C 1
ATOM 3234 O O . GLY A 1 420 ? 0.327 14.427 -4.906 1.00 85.50 420 GLY A O 1
ATOM 3235 N N . THR A 1 421 ? -0.808 15.923 -3.664 1.00 91.19 421 THR A N 1
ATOM 3236 C CA . THR A 1 421 ? -1.553 14.946 -2.866 1.00 91.19 421 THR A CA 1
ATOM 3237 C C . THR A 1 421 ? -2.979 15.411 -2.637 1.00 91.19 421 THR A C 1
ATOM 3239 O O . THR A 1 421 ? -3.184 16.608 -2.459 1.00 91.19 421 THR A O 1
ATOM 3242 N N . LEU A 1 422 ? -3.923 14.479 -2.524 1.00 91.38 422 LEU A N 1
ATOM 3243 C CA . LEU A 1 422 ? -5.322 14.778 -2.213 1.00 91.38 422 LEU A CA 1
ATOM 3244 C C . LEU A 1 422 ? -5.824 13.982 -1.014 1.00 91.38 422 LEU A C 1
ATOM 3246 O O . LEU A 1 422 ? -5.331 12.891 -0.722 1.00 91.38 422 LEU A O 1
ATOM 3250 N N . GLN A 1 423 ? -6.841 14.510 -0.339 1.00 89.75 423 GLN A N 1
ATOM 3251 C CA . GLN A 1 423 ? -7.535 13.775 0.713 1.00 89.75 423 GLN A CA 1
ATOM 3252 C C . GLN A 1 423 ? -8.281 12.578 0.128 1.00 89.75 423 GLN A C 1
ATOM 3254 O O . GLN A 1 423 ? -8.860 12.641 -0.958 1.00 89.75 423 GLN A O 1
ATOM 3259 N N . VAL A 1 424 ? -8.273 11.473 0.866 1.00 87.75 424 VAL A N 1
ATOM 3260 C CA . VAL A 1 424 ? -9.093 10.307 0.542 1.00 87.75 424 VAL A CA 1
ATOM 3261 C C . VAL A 1 424 ? -10.441 10.480 1.234 1.00 87.75 424 VAL A C 1
ATOM 3263 O O . VAL A 1 424 ? -10.504 10.922 2.379 1.00 87.75 424 VAL A O 1
ATOM 3266 N N . LYS A 1 425 ? -11.530 10.126 0.545 1.00 82.88 425 LYS A N 1
ATOM 3267 C CA . LYS A 1 425 ? -12.861 10.073 1.160 1.00 82.88 425 LYS A CA 1
ATOM 3268 C C . LYS A 1 425 ? -12.836 9.092 2.330 1.00 82.88 425 LYS A C 1
ATOM 3270 O O . LYS A 1 425 ? -12.373 7.967 2.158 1.00 82.88 425 LYS A O 1
ATOM 3275 N N . GLU A 1 426 ? -13.397 9.486 3.470 1.00 78.31 426 GLU A N 1
ATOM 3276 C CA . GLU A 1 426 ? -13.388 8.659 4.685 1.00 78.31 426 GLU A CA 1
ATOM 3277 C C . GLU A 1 426 ? -13.918 7.240 4.426 1.00 78.31 426 GLU A C 1
ATOM 3279 O O . GLU A 1 426 ? -13.271 6.271 4.805 1.00 78.31 426 GLU A O 1
ATOM 3284 N N . LEU A 1 427 ? -15.004 7.111 3.656 1.00 75.94 427 LEU A N 1
ATOM 3285 C CA . LEU A 1 427 ? -15.573 5.813 3.277 1.00 75.94 427 LEU A CA 1
ATOM 3286 C C . LEU A 1 427 ? -14.554 4.883 2.592 1.00 75.94 427 LEU A C 1
ATOM 3288 O O . LEU A 1 427 ? -14.499 3.695 2.888 1.00 75.94 427 LEU A O 1
ATOM 3292 N N . HIS A 1 428 ? -13.712 5.419 1.703 1.00 85.12 428 HIS A N 1
ATOM 3293 C CA . HIS A 1 428 ? -12.699 4.618 1.010 1.00 85.12 428 HIS A CA 1
ATOM 3294 C C . HIS A 1 428 ? -11.574 4.196 1.962 1.00 85.12 428 HIS A C 1
ATOM 3296 O O . HIS A 1 428 ? -11.079 3.075 1.874 1.00 85.12 428 HIS A O 1
ATOM 3302 N N . LEU A 1 429 ? -11.170 5.077 2.888 1.00 82.25 429 LEU A N 1
ATOM 3303 C CA . LEU A 1 429 ? -10.185 4.730 3.915 1.00 82.25 429 LEU A CA 1
ATOM 3304 C C . LEU A 1 429 ? -10.701 3.599 4.796 1.00 82.25 429 LEU A C 1
ATOM 3306 O O . LEU A 1 429 ? -9.973 2.651 5.065 1.00 82.25 429 LEU A O 1
ATOM 3310 N N . GLN A 1 430 ? -11.959 3.674 5.210 1.00 75.44 430 GLN A N 1
ATOM 3311 C CA . GLN A 1 430 ? -12.571 2.657 6.046 1.00 75.44 430 GLN A CA 1
ATOM 3312 C C . GLN A 1 430 ? -12.663 1.291 5.342 1.00 75.44 430 GLN A C 1
ATOM 3314 O O . GLN A 1 430 ? -12.333 0.284 5.973 1.00 75.44 430 GLN A O 1
ATOM 3319 N N . GLU A 1 431 ? -13.015 1.247 4.049 1.00 79.62 431 GLU A N 1
ATOM 3320 C CA . GLU A 1 431 ? -12.988 0.008 3.246 1.00 79.62 431 GLU A CA 1
ATOM 3321 C C . GLU A 1 431 ? -11.581 -0.598 3.205 1.00 79.62 431 GLU A C 1
ATOM 3323 O O . GLU A 1 431 ? -11.383 -1.787 3.466 1.00 79.62 431 GLU A O 1
ATOM 3328 N N . VAL A 1 432 ? -10.574 0.241 2.959 1.00 87.00 432 VAL A N 1
ATOM 3329 C CA . VAL A 1 432 ? -9.170 -0.175 2.961 1.00 87.00 432 VAL A CA 1
ATOM 3330 C C . VAL A 1 432 ? -8.742 -0.692 4.339 1.00 87.00 432 VAL A C 1
ATOM 3332 O O . VAL A 1 432 ? -8.082 -1.725 4.436 1.00 87.00 432 VAL A O 1
ATOM 3335 N N . TYR A 1 433 ? -9.134 -0.022 5.422 1.00 86.94 433 TYR A N 1
ATOM 3336 C CA . TYR A 1 433 ? -8.808 -0.436 6.789 1.00 86.94 433 TYR A CA 1
ATOM 3337 C C . TYR A 1 433 ? -9.432 -1.784 7.148 1.00 86.94 433 TYR A C 1
ATOM 3339 O O . TYR A 1 433 ? -8.801 -2.587 7.841 1.00 86.94 433 TYR A O 1
ATOM 3347 N N . ALA A 1 434 ? -10.662 -2.029 6.691 1.00 76.00 434 ALA A N 1
ATOM 3348 C CA . ALA A 1 434 ? -11.353 -3.296 6.883 1.00 76.00 434 ALA A CA 1
ATOM 3349 C C . ALA A 1 434 ? -10.669 -4.424 6.098 1.00 76.00 434 ALA A C 1
ATOM 3351 O O . ALA A 1 434 ? -10.390 -5.474 6.676 1.00 76.00 434 ALA A O 1
ATOM 3352 N N . ALA A 1 435 ? -10.326 -4.182 4.830 1.00 82.19 435 ALA A N 1
ATOM 3353 C CA . ALA A 1 435 ? -9.642 -5.155 3.981 1.00 82.19 435 ALA A CA 1
ATOM 3354 C C . ALA A 1 435 ? -8.240 -5.519 4.507 1.00 82.19 435 ALA A C 1
ATOM 3356 O O . ALA A 1 435 ? -7.840 -6.681 4.467 1.00 82.19 435 ALA A O 1
ATOM 3357 N N . LEU A 1 436 ? -7.491 -4.538 5.022 1.00 88.12 436 LEU A N 1
ATOM 3358 C CA . LEU A 1 436 ? -6.101 -4.729 5.439 1.00 88.12 436 LEU A CA 1
ATOM 3359 C C . LEU A 1 436 ? -5.928 -5.166 6.903 1.00 88.12 436 LEU A C 1
ATOM 3361 O O . LEU A 1 436 ? -4.871 -5.677 7.255 1.00 88.12 436 LEU A O 1
ATOM 3365 N N . GLY A 1 437 ? -6.906 -4.957 7.788 1.00 85.44 437 GLY A N 1
ATOM 3366 C CA . GLY A 1 437 ? -6.710 -5.092 9.242 1.00 85.44 437 GLY A CA 1
ATOM 3367 C C . GLY A 1 437 ? -6.038 -6.400 9.681 1.00 85.44 437 GLY A C 1
ATOM 3368 O O . GLY A 1 437 ? -4.996 -6.377 10.344 1.00 85.44 437 GLY A O 1
ATOM 3369 N N . ASP A 1 438 ? -6.601 -7.534 9.268 1.00 80.44 438 ASP A N 1
ATOM 3370 C CA . ASP A 1 438 ? -6.082 -8.851 9.643 1.00 80.44 438 ASP A CA 1
ATOM 3371 C C . ASP A 1 438 ? -4.799 -9.205 8.870 1.00 80.44 438 ASP A C 1
ATOM 3373 O O . ASP A 1 438 ? -3.908 -9.862 9.418 1.00 80.44 438 ASP A O 1
ATOM 3377 N N . SER A 1 439 ? -4.656 -8.753 7.617 1.00 87.19 439 SER A N 1
ATOM 3378 C CA . SER A 1 439 ? -3.451 -9.013 6.820 1.00 87.19 439 SER A CA 1
ATOM 3379 C C . SER A 1 439 ? -2.237 -8.280 7.383 1.00 87.19 439 SER A C 1
ATOM 3381 O O . SER A 1 439 ? -1.163 -8.869 7.475 1.00 87.19 439 SER A O 1
ATOM 3383 N N . MET A 1 440 ? -2.413 -7.059 7.890 1.00 88.94 440 MET A N 1
ATOM 3384 C CA . MET A 1 440 ? -1.355 -6.292 8.550 1.00 88.94 440 MET A CA 1
ATOM 3385 C C . MET A 1 440 ? -0.903 -6.936 9.864 1.00 88.94 440 MET A C 1
ATOM 3387 O O . MET A 1 440 ? 0.293 -6.979 10.153 1.00 88.94 440 MET A O 1
ATOM 3391 N N . GLN A 1 441 ? -1.826 -7.504 10.645 1.00 87.25 441 GLN A N 1
ATOM 3392 C CA . GLN A 1 441 ? -1.462 -8.269 11.842 1.00 87.25 441 GLN A CA 1
ATOM 3393 C C . GLN A 1 441 ? -0.627 -9.501 11.491 1.00 87.25 441 GLN A C 1
ATOM 3395 O O . GLN A 1 441 ? 0.363 -9.768 12.167 1.00 87.25 441 GLN A O 1
ATOM 3400 N N . ARG A 1 442 ? -0.976 -10.235 10.425 1.00 85.31 442 ARG A N 1
ATOM 3401 C CA . ARG A 1 442 ? -0.181 -11.395 9.980 1.00 85.31 442 ARG A CA 1
ATOM 3402 C C . ARG A 1 442 ? 1.161 -10.994 9.388 1.00 85.31 442 ARG A C 1
ATOM 3404 O O . ARG A 1 442 ? 2.162 -11.639 9.677 1.00 85.31 442 ARG A O 1
ATOM 3411 N N . LEU A 1 443 ? 1.183 -9.919 8.606 1.00 87.81 443 LEU A N 1
ATOM 3412 C CA . LEU A 1 443 ? 2.383 -9.428 7.942 1.00 87.81 443 LEU A CA 1
ATOM 3413 C C . LEU A 1 443 ? 3.474 -9.063 8.956 1.00 87.81 443 LEU A C 1
ATOM 3415 O O . LEU A 1 443 ? 4.639 -9.433 8.801 1.00 87.81 443 LEU A O 1
ATOM 3419 N N . PHE A 1 444 ? 3.089 -8.381 10.033 1.00 87.56 444 PHE A N 1
ATOM 3420 C CA . PHE A 1 444 ? 4.037 -7.916 11.040 1.00 87.56 444 PHE A CA 1
ATOM 3421 C C . PHE A 1 444 ? 4.136 -8.845 12.264 1.00 87.56 444 PHE A C 1
ATOM 3423 O O . PHE A 1 444 ? 5.177 -8.875 12.915 1.00 87.56 444 PHE A O 1
ATOM 3430 N N . GLY A 1 445 ? 3.122 -9.657 12.564 1.00 85.06 445 GLY A N 1
ATOM 3431 C CA . GLY A 1 445 ? 3.113 -10.580 13.703 1.00 85.06 445 GLY A CA 1
ATOM 3432 C C . GLY A 1 445 ? 3.821 -11.909 13.447 1.00 85.06 445 GLY A C 1
ATOM 3433 O O . GLY A 1 445 ? 3.998 -12.339 12.311 1.00 85.06 445 GLY A O 1
ATOM 3434 N N . GLY A 1 446 ? 4.242 -12.580 14.517 1.00 79.69 446 GLY A N 1
ATOM 3435 C CA . GLY A 1 446 ? 4.944 -13.867 14.470 1.00 79.69 446 GLY A CA 1
ATOM 3436 C C . GLY A 1 446 ? 6.439 -13.738 14.165 1.00 79.69 446 GLY A C 1
ATOM 3437 O O . GLY A 1 446 ? 6.957 -12.635 13.993 1.00 79.69 446 GLY A O 1
ATOM 3438 N N . ALA A 1 447 ? 7.149 -14.866 14.094 1.00 68.69 447 ALA A N 1
ATOM 3439 C CA . ALA A 1 447 ? 8.594 -14.881 13.855 1.00 68.69 447 ALA A CA 1
ATOM 3440 C C . ALA A 1 447 ? 8.977 -14.164 12.547 1.00 68.69 447 ALA A C 1
ATOM 3442 O O . ALA A 1 447 ? 8.190 -14.106 11.596 1.00 68.69 447 ALA A O 1
ATOM 3443 N N . ALA A 1 448 ? 10.180 -13.584 12.509 1.00 66.06 448 ALA A N 1
ATOM 3444 C CA . ALA A 1 448 ? 10.761 -13.134 11.249 1.00 66.06 448 ALA A CA 1
ATOM 3445 C C . ALA A 1 448 ? 10.921 -14.342 10.310 1.00 66.06 448 ALA A C 1
ATOM 3447 O O . ALA A 1 448 ? 11.169 -15.445 10.812 1.00 66.06 448 ALA A O 1
ATOM 3448 N N . PRO A 1 449 ? 10.797 -14.159 8.983 1.00 66.50 449 PRO A N 1
ATOM 3449 C CA . PRO A 1 449 ? 11.182 -15.202 8.045 1.00 66.50 449 PRO A CA 1
ATOM 3450 C C . PRO A 1 449 ? 12.612 -15.651 8.360 1.00 66.50 449 PRO A C 1
ATOM 3452 O O . PRO A 1 449 ? 13.508 -14.821 8.524 1.00 66.50 449 PRO A O 1
ATOM 3455 N N . SER A 1 450 ? 12.818 -16.956 8.507 1.00 65.75 450 SER A N 1
ATOM 3456 C CA . SER A 1 450 ? 14.158 -17.519 8.676 1.00 65.75 450 SER A CA 1
ATOM 3457 C C . SER A 1 450 ? 15.014 -17.221 7.445 1.00 65.75 450 SER A C 1
ATOM 3459 O O . SER A 1 450 ? 14.488 -17.060 6.345 1.00 65.75 450 SER A O 1
ATOM 3461 N N . LEU A 1 451 ? 16.341 -17.193 7.606 1.00 62.31 451 LEU A N 1
ATOM 3462 C CA . LEU A 1 451 ? 17.253 -17.055 6.465 1.00 62.31 451 LEU A CA 1
ATOM 3463 C C . LEU A 1 451 ? 16.985 -18.139 5.412 1.00 62.31 451 LEU A C 1
ATOM 3465 O O . LEU A 1 451 ? 17.022 -17.856 4.226 1.00 62.31 451 LEU A O 1
ATOM 3469 N N . GLU A 1 452 ? 16.641 -19.352 5.843 1.00 62.75 452 GLU A N 1
ATOM 3470 C CA . GLU A 1 452 ? 16.269 -20.445 4.948 1.00 62.75 452 GLU A CA 1
ATOM 3471 C C . GLU A 1 452 ? 14.982 -20.150 4.169 1.00 62.75 452 GLU A C 1
ATOM 3473 O O . GLU A 1 452 ? 14.956 -20.367 2.967 1.00 62.75 452 GLU A O 1
ATOM 3478 N N . GLN A 1 453 ? 13.950 -19.579 4.801 1.00 66.38 453 GLN A N 1
ATOM 3479 C CA . GLN A 1 453 ? 12.748 -19.116 4.090 1.00 66.38 453 GLN A CA 1
ATOM 3480 C C . GLN A 1 453 ? 13.084 -17.999 3.097 1.00 66.38 453 GLN A C 1
ATOM 3482 O O . GLN A 1 453 ? 12.652 -18.056 1.953 1.00 66.38 453 GLN A O 1
ATOM 3487 N N . LEU A 1 454 ? 13.922 -17.037 3.495 1.00 63.28 454 LEU A N 1
ATOM 3488 C CA . LEU A 1 454 ? 14.399 -15.971 2.608 1.00 63.28 454 LEU A CA 1
ATOM 3489 C C . LEU A 1 454 ? 15.232 -16.515 1.430 1.00 63.28 454 LEU A C 1
ATOM 3491 O O . LEU A 1 454 ? 15.179 -15.958 0.338 1.00 63.28 454 LEU A O 1
ATOM 3495 N N . MET A 1 455 ? 15.986 -17.599 1.636 1.00 57.47 455 MET A N 1
ATOM 3496 C CA . MET A 1 455 ? 16.816 -18.244 0.612 1.00 57.47 455 MET A CA 1
ATOM 3497 C C . MET A 1 455 ? 16.024 -19.190 -0.295 1.00 57.47 455 MET A C 1
ATOM 3499 O O . MET A 1 455 ? 16.258 -19.182 -1.494 1.00 57.47 455 MET A O 1
ATOM 3503 N N . GLN A 1 456 ? 15.063 -19.955 0.230 1.00 58.88 456 GLN A N 1
ATOM 3504 C CA . GLN A 1 456 ? 14.140 -20.784 -0.566 1.00 58.88 456 GLN A CA 1
ATOM 3505 C C . GLN A 1 456 ? 13.252 -19.932 -1.472 1.00 58.88 456 GLN A C 1
ATOM 3507 O O . GLN A 1 456 ? 12.776 -20.391 -2.505 1.00 58.88 456 GLN A O 1
ATOM 3512 N N . TRP A 1 457 ? 13.042 -18.677 -1.090 1.00 56.88 457 TRP A N 1
ATOM 3513 C CA . TRP A 1 457 ? 12.400 -17.683 -1.923 1.00 56.88 457 TRP A CA 1
ATOM 3514 C C . TRP A 1 457 ? 13.307 -17.258 -3.104 1.00 56.88 457 TRP A C 1
ATOM 3516 O O . TRP A 1 457 ? 12.782 -16.917 -4.154 1.00 56.88 457 TRP A O 1
ATOM 3526 N N . ASN A 1 458 ? 14.635 -17.374 -3.054 1.00 44.03 458 ASN A N 1
ATOM 3527 C CA . ASN A 1 458 ? 15.541 -17.139 -4.197 1.00 44.03 458 ASN A CA 1
ATOM 3528 C C . ASN A 1 458 ? 16.020 -18.458 -4.862 1.00 44.03 458 ASN A C 1
ATOM 3530 O O . ASN A 1 458 ? 17.187 -18.810 -4.672 1.00 44.03 458 ASN A O 1
ATOM 3534 N N . PRO A 1 459 ? 15.184 -19.211 -5.609 1.00 39.44 459 PRO A N 1
ATOM 3535 C CA . PRO A 1 459 ? 15.686 -20.289 -6.455 1.00 39.44 459 PRO A CA 1
ATOM 3536 C C . PRO A 1 459 ? 16.434 -19.765 -7.688 1.00 39.44 459 PRO A C 1
ATOM 3538 O O . PRO A 1 459 ? 16.026 -18.719 -8.250 1.00 39.44 459 PRO A O 1
#

Organism: NCBI:txid1333877

pLDDT: mean 75.85, std 16.9, range [26.22, 97.25]

Foldseek 3Di:
DDDDDDDDDPPDDFDDDDDDLVCLQVVLPDPDAHQEAEAEADPPNPRDPLVSLVSHDFFHKYKYQDADFQPQVQLCVQQPVQFPFTWDFDLPFQDPPDPPDPGGRLTTMTMGTGSVSVVSSSVSRVPDPPPPVPDLDQDPPVQAAEFQFKKKWKWFAASVDDLLQRIATQAMAGPVPDDADDVRPVLVSQCNRHYDYDPFPLVVLVHVRRFFRVLLQVLCVVVVSNSNHFQKAKDFLADDPCVLVVRCVSSVVDPPCLQAFWKWKAARGPPALLRIDTDGSNCSNVLSCLLSDDDDDVVVVVCCVVPVVCCVVDDVVPPPDDPPDVVSNSVSSVPDPRRMIMMGGDDFHPWDDDPNFTARWIKMWMWTKAFCVSDDDHPDFAALVRIFIGTSAMKTFGAQDGPVDPRPSSRHRGDCPHPHIGHDDPSSVSSVCSSCGSSVSSSRGDDRQDVVNVVVSPD

Secondary structure (DSSP, 8-state):
---------SSPPP------TTTHHHHTTSSS--S-EEEEEPSS-----HHHHTTS-TT-EEEEEESSPP-HHHHHHHHGGGEEEEEEE-TT------TT-------EEEEEESHHHHHHHHHHHHTSPP------PPPPGGGSEEESEEEEEEEEE-TTS-GGGSEEEEEEEEGGGSPP-GGGHHHHHHHHHHEEE---TTHHHHHHHTT-HHHHHHHHIIIIIGGGB--EEEEESS--TTHHHHHHHHTT--TTTTTT-EEEEEESS--GGGGEEEEEGGGHHHHHHHHH----THHHHHHHHHHTHHHHHS-TTSS---TT-HHHHHHHHHT---SEEEEEE---PPPEEETTEEE--EEEEEEEEEETTS-PPTT-PPPGGGEEEEEEEEEEEP-SS-TT-S-HHHHH---TTSS-EEEPPHHHHHHHHHHHHHHHHHHHSSSPPPHHHHHHT--

Sequence (459 aa):
VLDQESAAQDGAYPIIRSVSYSEAEKALKTERTP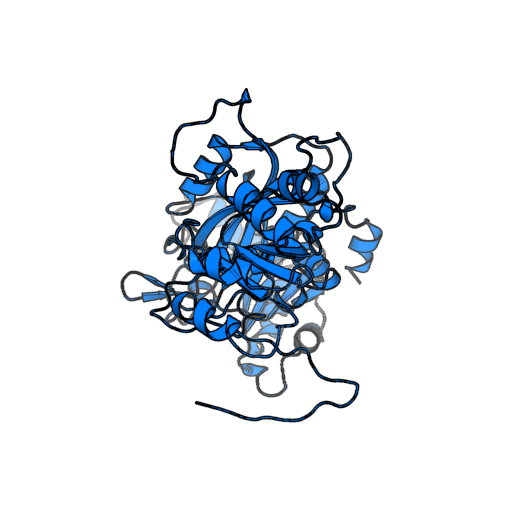DLVAVFMPDPLEGVPLEVIRTAPSDVPVVFFCRTEPPALVLKRRLALKLLRPPTRCPFSALAAAPAAAYDDNGWVFAVSGLGAFTTALDALRSAPRTTWEDGALTPVEQRRDALFWGIVDLKYDASRPLMERVKVLETGDGRISKFSHEGAVISERVNAHYKLVSANGTEKYTVVSTDKRLTHDIMDQGGYGHLVCRQACFPMMPAADLAERIAEELELRDGLKGDATIVLKLCNRSRAAGVLMVAASDLEATLAELLAPPEGDRIEQWLDDHARPLLESDAGSLGFSRGAMQEHLRHWWSNEGPSFVAEVFAESMLIECDGKEFDGTMRVSFVLRHRSGKIKPGMVPAPEDLEVDWIGGYWKLPSDDVSCPDVRLRSVSAARSAGTLQVKELHLQEVYAALGDSMQRLFGGAAPSLEQLMQWNP